Protein AF-A0A958P757-F1 (afdb_monomer)

Mean predicted aligned error: 8.47 Å

Sequence (503 aa):
GASHHHTILFLALPLFAFLLVRHFKFVLSPFKFLGGIFFFLLGLTPYVYLWWAPAKSHIASWGHIESWANFTKHFFRQEYGTFQLAAGEHESNFFVSLYKFAQAMWFQNWGLMALPFLAALFVLALRSKKAEGKPFAAALALSFFFYVIVFHALANLDIENRLYLDVQTRFWLLPYLLFCFLAVWGLHQLSAGSPRRVHRGLMVFLVGILAFRVWQDLPAEKQASTDLYERLGHAFVDTLPSDATILVRGDVYINSVRYVQFVEGYRTDIDFIPIDLMWWPWMKGKVAGMGYDFKMPGETYQLVSTKDDRTFDLVELVKANPQKKIFVTKLNEPEEKLVEGSFEIQNFGFLGWIHNPALFIPPEIYQKWAKGFDNFKPPLLNDIRESSWEAFVYFNYWDREYFRTHQLISQAKERGFPSKELKYLEPRFRNVFAGDTDPPASVWKNAGMTYQFLADAGDLKLVPEMTKVWEGYLERVSEDQDDEVPKIRQLLKQLKERGLASP

Radius of gyration: 29.91 Å; Cα contacts (8 Å, |Δi|>4): 528; chains: 1; bounding box: 76×37×99 Å

Solvent-accessible surface area (backbone atoms only — not comparable to full-atom values): 27921 Å² total; per-residue (Å²): 95,73,77,77,41,72,68,46,48,39,47,44,50,45,40,49,52,46,48,45,70,76,42,45,71,46,64,72,33,66,69,55,35,52,48,50,51,49,54,52,53,59,60,44,47,73,58,57,50,50,66,56,46,49,87,69,60,46,84,84,50,85,77,64,40,86,46,73,68,41,45,49,39,57,74,57,32,51,87,38,33,60,79,39,73,44,60,74,93,48,71,47,53,47,66,62,49,50,48,51,50,53,49,41,44,46,78,73,73,39,42,80,51,48,51,36,26,54,53,26,56,52,48,46,73,74,43,78,86,73,72,81,64,52,73,59,53,50,29,47,50,49,12,34,53,47,27,53,54,52,50,39,71,32,40,35,52,44,51,87,43,54,47,46,36,59,60,53,53,68,67,44,53,62,48,49,53,45,48,50,53,48,15,53,52,16,40,49,63,71,47,62,90,57,58,72,67,56,59,49,52,50,51,52,49,55,52,48,52,52,52,48,52,48,65,70,46,43,74,79,68,61,61,91,82,71,54,63,52,57,52,50,17,45,30,64,52,72,64,56,59,86,62,24,31,41,37,30,51,58,71,71,53,40,52,17,41,45,43,38,35,74,72,71,60,46,74,70,63,42,48,79,44,54,53,74,51,30,57,38,60,58,39,51,61,41,52,61,72,68,69,56,100,66,54,72,79,33,45,23,50,39,77,67,52,85,80,48,84,48,42,26,22,68,58,53,37,50,67,61,33,77,90,52,52,42,31,27,41,86,68,56,72,73,42,44,57,56,34,58,74,75,28,39,75,43,81,39,42,76,28,32,35,56,42,59,72,86,60,87,74,65,75,72,53,54,60,62,28,44,49,22,46,73,74,50,79,71,73,51,74,92,80,45,55,83,54,38,70,64,33,53,51,35,54,52,51,53,51,48,52,32,54,51,51,44,52,54,53,51,54,33,61,76,68,73,46,86,38,76,66,60,64,60,48,52,64,51,48,53,50,51,74,68,44,96,57,86,76,57,51,66,46,31,47,49,46,24,52,50,33,46,54,45,27,77,66,66,45,63,85,38,38,52,59,25,50,55,32,44,52,58,24,58,75,66,53,59,74,91,78,39,91,56,47,68,56,52,53,51,50,53,50,54,34,42,77,68,69,60,35,81,133

Nearest PDB structures (foldseek):
  6f9i-assembly1_B  TM=5.208E-01  e=2.093E+00  Mus musculus
  3zfw-assembly2_B  TM=5.295E-01  e=2.634E+00  Mus musculus
  3zfw-assembly1_A  TM=5.276E-01  e=2.888E+00  Mus musculus
  3edt-assembly3_H  TM=4.600E-01  e=2.888E+00  Homo sapiens
  7swh-assembly1_B  TM=3.384E-01  e=3.806E+00  Burkholderia pseudomallei K96243

Foldseek 3Di:
DLLVDPLVCLQVVLVVVLCCVVPVVLCVDPVSVVVVVVVVVVVVCVLVVLCVVQVVDALPDPFHPPDPVSSVCVSQVVVQPRLALGPDAADADLVVLLVVLVCCCCPPPPVPLVVLLVQLVVVCVVVVPDQPCVSVLVSLVSSLVSSSNSNSVRYRYYVVQVLSVVSSVVSSVVSVVSSNVSSVSSVCVVCPPPDPVVVVVVVVVVVVVVVVSCVVCVVVVPCVPPCQLLLLLCLVQVLDDFQAEEAEEDPSNLVSVCCCCPVVVHNVSYHYHHQVSQQALRSQVNSVVSVRPADDQARGEDLDDPPDSHYDYPCVRCVVCVVHFYKYADDDPSSQVVLVVAWDWADFRRITTTHGPPDDDPLVVVLSRVVSLVSRDQDAPVSDDCNDVSVVSNVSSLVSLLVNLVVLLVVCVVVVDLDVSLVSVQVVVVVCVVDPHDHALSNLVSNLSSLVSVVVVPPLVSLAVSLVSLVSSPVRDDCVRDVCNVVSVVVSVVCVVVVSYDD

Structure (mmCIF, N/CA/C/O backbone):
data_AF-A0A958P757-F1
#
_entry.id   AF-A0A958P757-F1
#
loop_
_atom_site.group_PDB
_atom_site.id
_atom_site.type_symbol
_atom_site.label_atom_id
_atom_site.label_alt_id
_atom_site.label_comp_id
_atom_site.label_asym_id
_atom_site.label_entity_id
_atom_site.label_seq_id
_atom_site.pdbx_PDB_ins_code
_atom_site.Cartn_x
_atom_site.Cartn_y
_atom_site.Cartn_z
_atom_site.occupancy
_atom_site.B_iso_or_equiv
_atom_site.auth_seq_id
_atom_site.auth_comp_id
_atom_site.auth_asym_id
_atom_site.auth_atom_id
_atom_site.pdbx_PDB_model_num
ATOM 1 N N . GLY A 1 1 ? 5.502 -4.640 -23.227 1.00 69.75 1 GLY A N 1
ATOM 2 C CA . GLY A 1 1 ? 6.062 -3.317 -22.896 1.00 69.75 1 GLY A CA 1
ATOM 3 C C . GLY A 1 1 ? 4.952 -2.368 -22.506 1.00 69.75 1 GLY A C 1
ATOM 4 O O . GLY A 1 1 ? 4.662 -2.262 -21.324 1.00 69.75 1 GLY A O 1
ATOM 5 N N . ALA A 1 2 ? 4.306 -1.730 -23.491 1.00 76.50 2 ALA A N 1
ATOM 6 C CA . ALA A 1 2 ? 3.207 -0.785 -23.247 1.00 76.50 2 ALA A CA 1
ATOM 7 C C . ALA A 1 2 ? 2.026 -1.433 -22.506 1.00 76.50 2 ALA A C 1
ATOM 9 O O . ALA A 1 2 ? 1.486 -0.822 -21.599 1.00 76.50 2 ALA A O 1
ATOM 10 N N . SER A 1 3 ? 1.754 -2.713 -22.783 1.00 75.19 3 SER A N 1
ATOM 11 C CA . SER A 1 3 ? 0.729 -3.528 -22.112 1.00 75.19 3 SER A CA 1
ATOM 12 C C . SER A 1 3 ? 0.991 -3.856 -20.637 1.00 75.19 3 SER A C 1
ATOM 14 O O . SER A 1 3 ? 0.184 -4.540 -20.026 1.00 75.19 3 SER A O 1
ATOM 16 N N . HIS A 1 4 ? 2.122 -3.414 -20.079 1.00 72.88 4 HIS A N 1
ATOM 17 C CA . HIS A 1 4 ? 2.451 -3.561 -18.659 1.00 72.88 4 HIS A CA 1
ATOM 18 C C . HIS A 1 4 ? 2.385 -2.206 -17.944 1.00 72.88 4 HIS A C 1
ATOM 20 O O . HIS A 1 4 ? 1.628 -2.037 -16.996 1.00 72.88 4 HIS A O 1
ATOM 26 N N . HIS A 1 5 ? 3.164 -1.220 -18.406 1.00 82.12 5 HIS A N 1
ATOM 27 C CA . HIS A 1 5 ? 3.167 0.127 -17.830 1.00 82.12 5 HIS A CA 1
ATOM 28 C C . HIS A 1 5 ? 3.707 1.155 -18.828 1.00 82.12 5 HIS A C 1
ATOM 30 O O . HIS A 1 5 ? 4.654 0.876 -19.566 1.00 82.12 5 HIS A O 1
ATOM 36 N N . HIS A 1 6 ? 3.190 2.386 -18.787 1.00 87.44 6 HIS A N 1
ATOM 37 C CA . HIS A 1 6 ? 3.637 3.493 -19.647 1.00 87.44 6 HIS A CA 1
ATOM 38 C C . HIS A 1 6 ? 5.064 3.981 -19.380 1.00 87.44 6 HIS A C 1
ATOM 40 O O . HIS A 1 6 ? 5.625 4.699 -20.200 1.00 87.44 6 HIS A O 1
ATOM 46 N N . THR A 1 7 ? 5.703 3.540 -18.296 1.00 89.50 7 THR A N 1
ATOM 47 C CA . THR A 1 7 ? 7.100 3.891 -17.980 1.00 89.50 7 THR A CA 1
ATOM 48 C C . THR A 1 7 ? 8.066 3.322 -19.014 1.00 89.50 7 THR A C 1
ATOM 50 O O . THR A 1 7 ? 9.136 3.882 -19.241 1.00 89.50 7 THR A O 1
ATOM 53 N N . ILE A 1 8 ? 7.661 2.270 -19.738 1.00 89.81 8 ILE A N 1
ATOM 54 C CA . ILE A 1 8 ? 8.410 1.764 -20.890 1.00 89.81 8 ILE A CA 1
ATOM 55 C C . ILE A 1 8 ? 8.609 2.825 -21.976 1.00 89.81 8 ILE A C 1
ATOM 57 O O . ILE A 1 8 ? 9.590 2.751 -22.707 1.00 89.81 8 ILE A O 1
ATOM 61 N N . LEU A 1 9 ? 7.707 3.808 -22.095 1.00 90.44 9 LEU A N 1
ATOM 62 C CA . LEU A 1 9 ? 7.823 4.878 -23.084 1.00 90.44 9 LEU A CA 1
ATOM 63 C C . LEU A 1 9 ? 9.041 5.748 -22.792 1.00 90.44 9 LEU A C 1
ATOM 65 O O . LEU A 1 9 ? 9.719 6.169 -23.724 1.00 90.44 9 LEU A O 1
ATOM 69 N N . PHE A 1 10 ? 9.380 5.947 -21.518 1.00 92.00 10 PHE A N 1
ATOM 70 C CA . PHE A 1 10 ? 10.563 6.713 -21.145 1.00 92.00 10 PHE A CA 1
ATOM 71 C C . PHE A 1 10 ? 11.854 6.000 -21.574 1.00 92.00 10 PHE A C 1
ATOM 73 O O . PHE A 1 10 ? 12.820 6.633 -21.982 1.00 92.00 10 PHE A O 1
ATOM 80 N N . LEU A 1 11 ? 11.853 4.667 -21.596 1.00 91.12 11 LEU A N 1
ATOM 81 C CA . LEU A 1 11 ? 12.960 3.897 -22.159 1.00 91.12 11 LEU A CA 1
ATOM 82 C C . LEU A 1 11 ? 12.926 3.898 -23.698 1.00 91.12 11 LEU A C 1
ATOM 84 O O . LEU A 1 11 ? 13.935 4.145 -24.363 1.00 91.12 11 LEU A O 1
ATOM 88 N N . ALA A 1 12 ? 11.764 3.599 -24.274 1.00 91.00 12 ALA A N 1
ATOM 89 C CA . ALA A 1 12 ? 11.619 3.295 -25.690 1.00 91.00 12 ALA A CA 1
ATOM 90 C C . ALA A 1 12 ? 11.694 4.533 -26.589 1.00 91.00 12 ALA A C 1
ATOM 92 O O . ALA A 1 12 ? 12.219 4.418 -27.692 1.00 91.00 12 ALA A O 1
ATOM 93 N N . LEU A 1 13 ? 11.208 5.703 -26.154 1.00 92.50 13 LEU A N 1
ATOM 94 C CA . LEU A 1 13 ? 11.120 6.893 -27.010 1.00 92.50 13 LEU A CA 1
ATOM 95 C C . LEU A 1 13 ? 12.494 7.361 -27.523 1.00 92.50 13 LEU A C 1
ATOM 97 O O . LEU A 1 13 ? 12.636 7.489 -28.742 1.00 92.50 13 LEU A O 1
ATOM 101 N N . PRO A 1 14 ? 13.535 7.541 -26.682 1.00 94.25 14 PRO A N 1
ATOM 102 C CA . PRO A 1 14 ? 14.850 7.949 -27.179 1.00 94.25 14 PRO A CA 1
ATOM 103 C C . PRO A 1 14 ? 15.504 6.898 -28.082 1.00 94.25 14 PRO A C 1
ATOM 105 O O . PRO A 1 14 ? 16.125 7.240 -29.089 1.00 94.25 14 PRO A O 1
ATOM 108 N N . LEU A 1 15 ? 15.327 5.610 -27.766 1.00 92.00 15 LEU A N 1
ATOM 109 C CA . LEU A 1 15 ? 15.848 4.510 -28.582 1.00 92.00 15 LEU A CA 1
ATOM 110 C C . LEU A 1 15 ? 15.139 4.423 -29.934 1.00 92.00 15 LEU A C 1
ATOM 112 O O . LEU A 1 15 ? 15.784 4.231 -30.962 1.00 92.00 15 LEU A O 1
ATOM 116 N N . PHE A 1 16 ? 13.822 4.605 -29.948 1.00 90.25 16 PHE A N 1
ATOM 117 C CA . PHE A 1 16 ? 13.028 4.630 -31.165 1.00 90.25 16 PHE A CA 1
ATOM 118 C C . PHE A 1 16 ? 13.405 5.826 -32.039 1.00 90.25 16 PHE A C 1
ATOM 120 O O . PHE A 1 16 ? 13.680 5.640 -33.220 1.00 90.25 16 PHE A O 1
ATOM 127 N N . ALA A 1 17 ? 13.527 7.026 -31.462 1.00 91.31 17 ALA A N 1
ATOM 128 C CA . ALA A 1 17 ? 13.998 8.212 -32.176 1.00 91.31 17 ALA A CA 1
ATOM 129 C C . ALA A 1 17 ? 15.393 7.991 -32.786 1.00 91.31 17 ALA A C 1
ATOM 131 O O . ALA A 1 17 ? 15.611 8.276 -33.964 1.00 91.31 17 ALA A O 1
ATOM 132 N N . PHE A 1 18 ? 16.319 7.401 -32.025 1.00 91.38 18 PHE A N 1
ATOM 133 C CA . PHE A 1 18 ? 17.641 7.028 -32.523 1.00 91.38 18 PHE A CA 1
ATOM 134 C C . PHE A 1 18 ? 17.570 6.053 -33.712 1.00 91.38 18 PHE A C 1
ATOM 136 O O . PHE A 1 18 ? 18.222 6.274 -34.737 1.00 91.38 18 PHE A O 1
ATOM 143 N N . LEU A 1 19 ? 16.764 4.992 -33.603 1.00 88.50 19 LEU A N 1
ATOM 144 C CA . LEU A 1 19 ? 16.584 4.011 -34.674 1.00 88.50 19 LEU A CA 1
ATOM 145 C C . LEU A 1 19 ? 15.944 4.635 -35.917 1.00 88.50 19 LEU A C 1
ATOM 147 O O . LEU A 1 19 ? 16.397 4.352 -37.025 1.00 88.50 19 LEU A O 1
ATOM 151 N N . LEU A 1 20 ? 14.950 5.510 -35.750 1.00 87.38 20 LEU A N 1
ATOM 152 C CA . LEU A 1 20 ? 14.312 6.233 -36.849 1.00 87.38 20 LEU A CA 1
ATOM 153 C C . LEU A 1 20 ? 15.304 7.127 -37.591 1.00 87.38 20 LEU A C 1
ATOM 155 O O . LEU A 1 20 ? 15.343 7.095 -38.817 1.00 87.38 20 LEU A O 1
ATOM 159 N N . VAL A 1 21 ? 16.138 7.882 -36.874 1.00 88.94 21 VAL A N 1
ATOM 160 C CA . VAL A 1 21 ? 17.167 8.732 -37.493 1.00 88.94 21 VAL A CA 1
ATOM 161 C C . VAL A 1 21 ? 18.191 7.874 -38.241 1.00 88.94 21 VAL A C 1
ATOM 163 O O . VAL A 1 21 ? 18.547 8.169 -39.383 1.00 88.94 21 VAL A O 1
ATOM 166 N N . ARG A 1 22 ? 18.653 6.774 -37.633 1.00 87.50 22 ARG A N 1
ATOM 167 C CA . ARG A 1 22 ? 19.690 5.916 -38.223 1.00 87.50 22 ARG A CA 1
ATOM 168 C C . ARG A 1 22 ? 19.188 5.096 -39.409 1.00 87.50 22 ARG A C 1
ATOM 170 O O . ARG A 1 22 ? 19.941 4.855 -40.355 1.00 87.50 22 ARG A O 1
ATOM 177 N N . HIS A 1 23 ? 17.932 4.675 -39.354 1.00 85.75 23 HIS A N 1
ATOM 178 C CA . HIS A 1 23 ? 17.286 3.820 -40.338 1.00 85.75 23 HIS A CA 1
ATOM 179 C C . HIS A 1 23 ? 16.104 4.526 -40.999 1.00 85.75 23 HIS A C 1
ATOM 181 O O . HIS A 1 23 ? 15.120 3.881 -41.323 1.00 85.75 23 HIS A O 1
ATOM 187 N N . PHE A 1 24 ? 16.199 5.827 -41.276 1.00 85.81 24 PHE A N 1
ATOM 188 C CA . PHE A 1 24 ? 15.090 6.604 -41.847 1.00 85.81 24 PHE A CA 1
ATOM 189 C C . PHE A 1 24 ? 14.515 5.992 -43.139 1.00 85.81 24 PHE A C 1
ATOM 191 O O . PHE A 1 24 ? 13.305 5.959 -43.350 1.00 85.81 24 PHE A O 1
ATOM 198 N N . LYS A 1 25 ? 15.375 5.371 -43.960 1.00 85.62 25 LYS A N 1
ATOM 199 C CA . LYS A 1 25 ? 14.971 4.616 -45.163 1.00 85.62 25 LYS A CA 1
ATOM 200 C C . LYS A 1 25 ? 14.019 3.442 -44.876 1.00 85.62 25 LYS A C 1
ATOM 202 O O . LYS A 1 25 ? 13.315 3.005 -45.777 1.00 85.62 25 LYS A O 1
ATOM 207 N N . PHE A 1 26 ? 14.010 2.911 -43.653 1.00 80.81 26 PHE A N 1
ATOM 208 C CA . PHE A 1 26 ? 13.059 1.897 -43.193 1.00 80.81 26 PHE A CA 1
ATOM 209 C C . PHE A 1 26 ? 11.630 2.445 -43.192 1.00 80.81 26 PHE A C 1
ATOM 211 O O . PHE A 1 26 ? 10.730 1.771 -43.677 1.00 80.81 26 PHE A O 1
ATOM 218 N N . VAL A 1 27 ? 11.442 3.677 -42.713 1.00 79.94 27 VAL A N 1
ATOM 219 C CA . VAL A 1 27 ? 10.135 4.353 -42.647 1.00 79.94 27 VAL A CA 1
ATOM 220 C C . VAL A 1 27 ? 9.640 4.729 -44.041 1.00 79.94 27 VAL A C 1
ATOM 222 O O . VAL A 1 27 ? 8.450 4.656 -44.317 1.00 79.94 27 VAL A O 1
ATOM 225 N N . LEU A 1 28 ? 10.563 5.068 -44.947 1.00 86.00 28 LEU A N 1
ATOM 226 C CA . LEU A 1 28 ? 10.238 5.362 -46.346 1.00 86.00 28 LEU A CA 1
ATOM 227 C C . LEU A 1 28 ? 9.756 4.136 -47.133 1.00 86.00 28 LEU A C 1
ATOM 229 O O . LEU A 1 28 ? 9.194 4.293 -48.212 1.00 86.00 28 LEU A O 1
ATOM 233 N N . SER A 1 29 ? 9.993 2.918 -46.639 1.00 91.25 29 SER A N 1
ATOM 234 C CA . SER A 1 29 ? 9.505 1.694 -47.270 1.00 91.25 29 SER A CA 1
ATOM 235 C C . SER A 1 29 ? 8.124 1.344 -46.710 1.00 91.25 29 SER A C 1
ATOM 237 O O . SER A 1 29 ? 8.045 0.948 -45.545 1.00 91.25 29 SER A O 1
ATOM 239 N N . PRO A 1 30 ? 7.048 1.389 -47.523 1.00 89.81 30 PRO A N 1
ATOM 240 C CA . PRO A 1 30 ? 5.698 1.094 -47.043 1.00 89.81 30 PRO A CA 1
ATOM 241 C C . PRO A 1 30 ? 5.598 -0.293 -46.406 1.00 89.81 30 PRO A C 1
ATOM 243 O O . PRO A 1 30 ? 5.013 -0.440 -45.342 1.00 89.81 30 PRO A O 1
ATOM 246 N N . PHE A 1 31 ? 6.245 -1.302 -46.997 1.00 92.19 31 PHE A N 1
ATOM 247 C CA . PHE A 1 31 ? 6.230 -2.671 -46.476 1.00 92.19 31 PHE A CA 1
ATOM 248 C C . PHE A 1 31 ? 6.885 -2.789 -45.093 1.00 92.19 31 PHE A C 1
ATOM 250 O O . PHE A 1 31 ? 6.333 -3.414 -44.192 1.00 92.19 31 PHE A O 1
ATOM 257 N N . LYS A 1 32 ? 8.054 -2.167 -44.899 1.00 88.06 32 LYS A N 1
ATOM 258 C CA . LYS A 1 32 ? 8.769 -2.211 -43.614 1.00 88.06 32 LYS A CA 1
ATOM 259 C C . LYS A 1 32 ? 8.063 -1.387 -42.545 1.00 88.06 32 LYS A C 1
ATOM 261 O O . LYS A 1 32 ? 7.978 -1.824 -41.402 1.00 88.06 32 LYS A O 1
ATOM 266 N N . PHE A 1 33 ? 7.525 -0.233 -42.926 1.00 86.62 33 PHE A N 1
ATOM 267 C CA . PHE A 1 33 ? 6.721 0.605 -42.049 1.00 86.62 33 PHE A CA 1
ATOM 268 C C . PHE A 1 33 ? 5.451 -0.119 -41.583 1.00 86.62 33 PHE A C 1
ATOM 270 O O . PHE A 1 33 ? 5.218 -0.221 -40.380 1.00 86.62 33 PHE A O 1
ATOM 277 N N . LEU A 1 34 ? 4.690 -0.708 -42.513 1.00 91.25 34 LEU A N 1
ATOM 278 C CA . LEU A 1 34 ? 3.512 -1.521 -42.198 1.00 91.25 34 LEU A CA 1
ATOM 279 C C . LEU A 1 34 ? 3.875 -2.746 -41.356 1.00 91.25 34 LEU A C 1
ATOM 281 O O . LEU A 1 34 ? 3.168 -3.048 -40.401 1.00 91.25 34 LEU A O 1
ATOM 285 N N . GLY A 1 35 ? 4.999 -3.409 -41.643 1.00 92.06 35 GLY A N 1
ATOM 286 C CA . GLY A 1 35 ? 5.520 -4.490 -40.806 1.00 92.06 35 GLY A CA 1
ATOM 287 C C . GLY A 1 35 ? 5.832 -4.027 -39.379 1.00 92.06 35 GLY A C 1
ATOM 288 O O . GLY A 1 35 ? 5.472 -4.702 -38.420 1.00 92.06 35 GLY A O 1
ATOM 289 N N . GLY A 1 36 ? 6.439 -2.849 -39.217 1.00 88.44 36 GLY A N 1
ATOM 290 C CA . GLY A 1 36 ? 6.697 -2.242 -37.908 1.00 88.44 36 GLY A CA 1
ATOM 291 C C . GLY A 1 36 ? 5.413 -1.937 -37.133 1.00 88.44 36 GLY A C 1
ATOM 292 O O . GLY A 1 36 ? 5.314 -2.290 -35.959 1.00 88.44 36 GLY A O 1
ATOM 293 N N . ILE A 1 37 ? 4.411 -1.352 -37.799 1.00 89.75 37 ILE A N 1
ATOM 294 C CA . ILE A 1 37 ? 3.074 -1.140 -37.222 1.00 89.75 37 ILE A CA 1
ATOM 295 C C . ILE A 1 37 ? 2.454 -2.477 -36.820 1.00 89.75 37 ILE A C 1
ATOM 297 O O . ILE A 1 37 ? 1.958 -2.606 -35.706 1.00 89.75 37 ILE A O 1
ATOM 301 N N . PHE A 1 38 ? 2.517 -3.483 -37.692 1.00 93.75 38 PHE A N 1
ATOM 302 C CA . PHE A 1 38 ? 1.985 -4.810 -37.417 1.00 93.75 38 PHE A CA 1
ATOM 303 C C . PHE A 1 38 ? 2.613 -5.417 -36.159 1.00 93.75 38 PHE A C 1
ATOM 305 O O . PHE A 1 38 ? 1.880 -5.834 -35.270 1.00 93.75 38 PHE A O 1
ATOM 312 N N . PHE A 1 39 ? 3.943 -5.408 -36.023 1.00 91.56 39 PHE A N 1
ATOM 313 C CA . PHE A 1 39 ? 4.607 -5.931 -34.824 1.00 91.56 39 PHE A CA 1
ATOM 314 C C . PHE A 1 39 ? 4.321 -5.101 -33.567 1.00 91.56 39 PHE A C 1
ATOM 316 O O . PHE A 1 39 ? 4.217 -5.662 -32.476 1.00 91.56 39 PHE A O 1
ATOM 323 N N . PHE A 1 40 ? 4.156 -3.783 -33.700 1.00 88.56 40 PHE A N 1
ATOM 324 C CA . PHE A 1 40 ? 3.734 -2.933 -32.589 1.00 88.56 40 PHE A CA 1
ATOM 325 C C . PHE A 1 40 ? 2.323 -3.299 -32.109 1.00 88.56 40 PHE A C 1
ATOM 327 O O . PHE A 1 40 ? 2.131 -3.556 -30.921 1.00 88.56 40 PHE A O 1
ATOM 334 N N . LEU A 1 41 ? 1.357 -3.399 -33.028 1.00 91.06 41 LEU A N 1
ATOM 335 C CA . LEU A 1 41 ? -0.015 -3.817 -32.726 1.00 91.06 41 LEU A CA 1
ATOM 336 C C . LEU A 1 41 ? -0.063 -5.252 -32.192 1.00 91.06 41 LEU A C 1
ATOM 338 O O . LEU A 1 41 ? -0.796 -5.528 -31.245 1.00 91.06 41 LEU A O 1
ATOM 342 N N . LEU A 1 42 ? 0.775 -6.146 -32.726 1.00 92.06 42 LEU A N 1
ATOM 343 C CA . LEU A 1 42 ? 0.940 -7.504 -32.215 1.00 92.06 42 LEU A CA 1
ATOM 344 C C . LEU A 1 42 ? 1.398 -7.487 -30.748 1.00 92.06 42 LEU A C 1
ATOM 346 O O . LEU A 1 42 ? 0.879 -8.241 -29.931 1.00 92.06 42 LEU A O 1
ATOM 350 N N . GLY A 1 43 ? 2.304 -6.578 -30.377 1.00 89.56 43 GLY A N 1
ATOM 351 C CA . GLY A 1 43 ? 2.720 -6.366 -28.987 1.00 89.56 43 GLY A CA 1
ATOM 352 C C . GLY A 1 43 ? 1.619 -5.817 -28.066 1.00 89.56 43 GLY A C 1
ATOM 353 O O . GLY A 1 43 ? 1.707 -5.990 -26.848 1.00 89.56 43 GLY A O 1
ATOM 354 N N . LEU A 1 44 ? 0.578 -5.188 -28.624 1.00 89.75 44 LEU A N 1
ATOM 355 C CA . LEU A 1 44 ? -0.605 -4.712 -27.897 1.00 89.75 44 LEU A CA 1
ATOM 356 C C . LEU A 1 44 ? -1.710 -5.769 -27.783 1.00 89.75 44 LEU A C 1
ATOM 358 O O . LEU A 1 44 ? -2.687 -5.532 -27.080 1.00 89.75 44 LEU A O 1
ATOM 362 N N . THR A 1 45 ? -1.556 -6.950 -28.387 1.00 91.50 45 THR A N 1
ATOM 363 C CA . THR A 1 45 ? -2.560 -8.026 -28.298 1.00 91.50 45 THR A CA 1
ATOM 364 C C . THR A 1 45 ? -2.953 -8.448 -26.879 1.00 91.50 45 THR A C 1
ATOM 366 O O . THR A 1 45 ? -4.119 -8.806 -26.719 1.00 91.50 45 THR A O 1
ATOM 369 N N . PRO A 1 46 ? -2.116 -8.335 -25.819 1.00 90.62 46 PRO A N 1
ATOM 370 C CA . PRO A 1 46 ? -2.593 -8.571 -24.456 1.00 90.62 46 PRO A CA 1
ATOM 371 C C . PRO A 1 46 ? -3.776 -7.678 -24.049 1.00 90.62 46 PRO A C 1
ATOM 373 O O . PRO A 1 46 ? -4.586 -8.090 -23.229 1.00 90.62 46 PRO A O 1
ATOM 376 N N . TYR A 1 47 ? -3.942 -6.493 -24.649 1.00 89.12 47 TYR A N 1
ATOM 377 C CA . TYR A 1 47 ? -5.109 -5.638 -24.410 1.00 89.12 47 TYR A CA 1
ATOM 378 C C . TYR A 1 47 ? -6.406 -6.182 -25.016 1.00 89.12 47 TYR A C 1
ATOM 380 O O . TYR A 1 47 ? -7.482 -5.808 -24.558 1.00 89.12 47 TYR A O 1
ATOM 388 N N . VAL A 1 48 ? -6.338 -7.083 -26.001 1.00 88.06 48 VAL A N 1
ATOM 389 C CA . VAL A 1 48 ? -7.533 -7.743 -26.554 1.00 88.06 48 VAL A CA 1
ATOM 390 C C . VAL A 1 48 ? -8.229 -8.567 -25.471 1.00 88.06 48 VAL A C 1
ATOM 392 O O . VAL A 1 48 ? -9.455 -8.583 -25.412 1.00 88.06 48 VAL A O 1
ATOM 395 N N . TYR A 1 49 ? -7.463 -9.161 -24.547 1.00 87.50 49 TYR A N 1
ATOM 396 C CA . TYR A 1 49 ? -8.018 -9.885 -23.402 1.00 87.50 49 TYR A CA 1
ATOM 397 C C . TYR A 1 49 ? -8.959 -9.018 -22.553 1.00 87.50 49 TYR A C 1
ATOM 399 O O . TYR A 1 49 ? -9.953 -9.528 -22.042 1.00 87.50 49 TYR A O 1
ATOM 407 N N . LEU A 1 50 ? -8.709 -7.708 -22.450 1.00 87.00 50 LEU A N 1
ATOM 408 C CA . LEU A 1 50 ? -9.544 -6.802 -21.658 1.00 87.00 50 LEU A CA 1
ATOM 409 C C . LEU A 1 50 ? -10.972 -6.650 -22.190 1.00 87.00 50 LEU A C 1
ATOM 411 O O . LEU A 1 50 ? -11.836 -6.225 -21.435 1.00 87.00 50 LEU A O 1
ATOM 415 N N . TRP A 1 51 ? -11.232 -7.010 -23.448 1.00 85.62 51 TRP A N 1
ATOM 416 C CA . TRP A 1 51 ? -12.583 -7.030 -24.013 1.00 85.62 51 TRP A CA 1
ATOM 417 C C . TRP A 1 51 ? -13.357 -8.306 -23.668 1.00 85.62 51 TRP A C 1
ATOM 419 O O . TRP A 1 51 ? -14.583 -8.308 -23.692 1.00 85.62 51 TRP A O 1
ATOM 429 N N . TRP A 1 52 ? -12.657 -9.390 -23.323 1.00 84.00 52 TRP A N 1
ATOM 430 C CA . TRP A 1 52 ? -13.268 -10.659 -22.912 1.00 84.00 52 TRP A CA 1
ATOM 431 C C . TRP A 1 52 ? -13.308 -10.842 -21.397 1.00 84.00 52 TRP A C 1
ATOM 433 O O . TRP A 1 52 ? -14.208 -11.502 -20.883 1.00 84.00 52 TRP A O 1
ATOM 443 N N . ALA A 1 53 ? -12.363 -10.239 -20.674 1.00 83.12 53 ALA A N 1
ATOM 444 C CA . ALA A 1 53 ? -12.301 -10.278 -19.217 1.00 83.12 53 ALA A CA 1
ATOM 445 C C . ALA A 1 53 ? -13.610 -9.845 -18.512 1.00 83.12 53 ALA A C 1
ATOM 447 O O . ALA A 1 53 ? -13.956 -10.483 -17.517 1.00 83.12 53 ALA A O 1
ATOM 448 N N . PRO A 1 54 ? -14.379 -8.844 -18.998 1.00 78.38 54 PRO A N 1
ATOM 449 C CA . PRO A 1 54 ? -15.592 -8.385 -18.328 1.00 78.38 54 PRO A CA 1
ATOM 450 C C . PRO A 1 54 ? -16.694 -9.442 -18.235 1.00 78.38 54 PRO A C 1
ATOM 452 O O . PRO A 1 54 ? -17.408 -9.482 -17.241 1.00 78.38 54 PRO A O 1
ATOM 455 N N . ALA A 1 55 ? -16.781 -10.363 -19.202 1.00 73.25 55 ALA A N 1
ATOM 456 C CA . ALA A 1 55 ? -17.736 -11.476 -19.156 1.00 73.25 55 ALA A CA 1
ATOM 457 C C . ALA A 1 55 ? -17.505 -12.418 -17.956 1.00 73.25 55 ALA A C 1
ATOM 459 O O . ALA A 1 55 ? -18.373 -13.211 -17.605 1.00 73.25 55 ALA A O 1
ATOM 460 N N . LYS A 1 56 ? -16.324 -12.334 -17.332 1.00 72.00 56 LYS A N 1
ATOM 461 C CA . LYS A 1 56 ? -15.951 -13.013 -16.085 1.00 72.00 56 LYS A CA 1
ATOM 462 C C . LYS A 1 56 ? -15.508 -12.004 -15.018 1.00 72.00 56 LYS A C 1
ATOM 464 O O . LYS A 1 56 ? -14.690 -12.332 -14.160 1.00 72.00 56 LYS A O 1
ATOM 469 N N . SER A 1 57 ? -15.983 -10.759 -15.116 1.00 73.12 57 SER A N 1
ATOM 470 C CA . SER A 1 57 ? -15.612 -9.662 -14.223 1.00 73.12 57 SER A CA 1
ATOM 471 C C . SER A 1 57 ? -15.971 -10.026 -12.795 1.00 73.12 57 SER A C 1
ATOM 473 O O . SER A 1 57 ? -17.143 -10.153 -12.451 1.00 73.12 57 SER A O 1
ATOM 475 N N . HIS A 1 58 ? -14.951 -10.149 -11.955 1.00 78.75 58 HIS A N 1
ATOM 476 C CA . HIS A 1 58 ? -15.135 -10.341 -10.529 1.00 78.75 58 HIS A CA 1
ATOM 477 C C . HIS A 1 58 ? -15.178 -8.984 -9.819 1.00 78.75 58 HIS A C 1
ATOM 479 O O . HIS A 1 58 ? -14.609 -7.998 -10.310 1.00 78.75 58 HIS A O 1
ATOM 485 N N . ILE A 1 59 ? -15.731 -8.931 -8.602 1.00 81.94 59 ILE A N 1
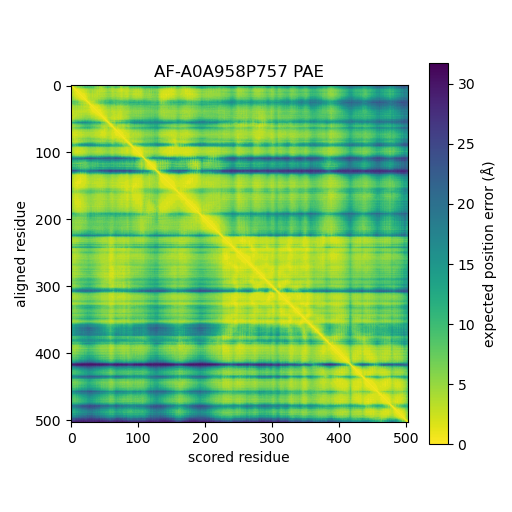ATOM 486 C CA . ILE A 1 59 ? -15.589 -7.761 -7.711 1.00 81.94 59 ILE A CA 1
ATOM 487 C C . ILE A 1 59 ? -14.112 -7.450 -7.387 1.00 81.94 59 ILE A C 1
ATOM 489 O O . ILE A 1 59 ? -13.762 -6.353 -6.951 1.00 81.94 59 ILE A O 1
ATOM 493 N N . ALA A 1 60 ? -13.223 -8.418 -7.634 1.00 82.00 60 ALA A N 1
ATOM 494 C CA . ALA A 1 60 ? -11.779 -8.261 -7.513 1.00 82.00 60 ALA A CA 1
ATOM 495 C C . ALA A 1 60 ? -11.123 -7.540 -8.705 1.00 82.00 60 ALA A C 1
ATOM 497 O 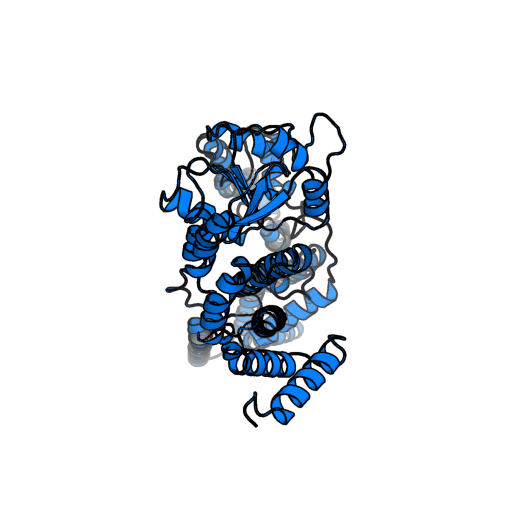O . ALA A 1 60 ? -10.047 -6.965 -8.556 1.00 82.00 60 ALA A O 1
ATOM 498 N N . SER A 1 61 ? -11.750 -7.554 -9.885 1.00 85.06 61 SER A N 1
ATOM 499 C CA . SER A 1 61 ? -11.187 -6.952 -11.095 1.00 85.06 61 SER A CA 1
ATOM 500 C C . SER A 1 61 ? -11.337 -5.428 -11.064 1.00 85.06 61 SER A C 1
ATOM 502 O O . SER A 1 61 ? -12.418 -4.926 -10.758 1.00 85.06 61 SER A O 1
ATOM 504 N N . TRP A 1 62 ? -10.287 -4.691 -11.430 1.00 86.69 62 TRP A N 1
ATOM 505 C CA . TRP A 1 62 ? -10.345 -3.230 -11.533 1.00 86.69 62 TRP A CA 1
ATOM 506 C C . TRP A 1 62 ? -11.093 -2.788 -12.794 1.00 86.69 62 TRP A C 1
ATOM 508 O O . TRP A 1 62 ? -10.743 -3.206 -13.900 1.00 86.69 62 TRP A O 1
ATOM 518 N N . GLY A 1 63 ? -12.083 -1.906 -12.646 1.00 86.62 63 GLY A N 1
ATOM 519 C CA . GLY A 1 63 ? -12.818 -1.353 -13.782 1.00 86.62 63 GLY A CA 1
ATOM 520 C C . GLY A 1 63 ? -13.817 -2.316 -14.427 1.00 86.62 63 GLY A C 1
ATOM 521 O O . GLY A 1 63 ? -13.969 -3.477 -14.035 1.00 86.62 63 GLY A O 1
ATOM 522 N N . HIS A 1 64 ? -14.507 -1.807 -15.447 1.00 83.38 64 HIS A N 1
ATOM 523 C CA . HIS A 1 64 ? -15.446 -2.566 -16.271 1.00 83.38 64 HIS A CA 1
ATOM 524 C C . HIS A 1 64 ? -15.334 -2.123 -17.734 1.00 83.38 64 HIS A C 1
ATOM 526 O O . HIS A 1 64 ? -15.776 -1.033 -18.096 1.00 83.38 64 HIS A O 1
ATOM 532 N N . ILE A 1 65 ? -14.674 -2.920 -18.579 1.00 86.44 65 ILE A N 1
ATOM 533 C CA . ILE A 1 65 ? -14.317 -2.523 -19.953 1.00 86.44 65 ILE A CA 1
ATOM 534 C C . ILE A 1 65 ? -15.355 -3.056 -20.946 1.00 86.44 65 ILE A C 1
ATOM 536 O O . ILE A 1 65 ? -15.136 -4.053 -21.613 1.00 86.44 65 ILE A O 1
ATOM 540 N N . GLU A 1 66 ? -16.497 -2.383 -21.058 1.00 85.56 66 GLU A N 1
ATOM 541 C CA . GLU A 1 66 ? -17.566 -2.763 -22.006 1.00 85.56 66 GLU A CA 1
ATOM 542 C C . GLU A 1 66 ? -17.678 -1.827 -23.211 1.00 85.56 66 GLU A C 1
ATOM 544 O O . GLU A 1 66 ? -18.428 -2.079 -24.151 1.00 85.56 66 GLU A O 1
ATOM 549 N N . SER A 1 67 ? -16.938 -0.720 -23.191 1.00 89.00 67 SER A N 1
ATOM 550 C CA . SER A 1 67 ? -16.995 0.313 -24.217 1.00 89.00 67 SER A CA 1
ATOM 551 C C . SER A 1 67 ? -15.598 0.794 -24.588 1.00 89.00 67 SER A C 1
ATOM 553 O O . SER A 1 67 ? -14.646 0.685 -23.810 1.00 89.00 67 SER A O 1
ATOM 555 N N . TRP A 1 68 ? -15.483 1.404 -25.770 1.00 90.38 68 TRP A N 1
ATOM 556 C CA . TRP A 1 68 ? -14.242 2.052 -26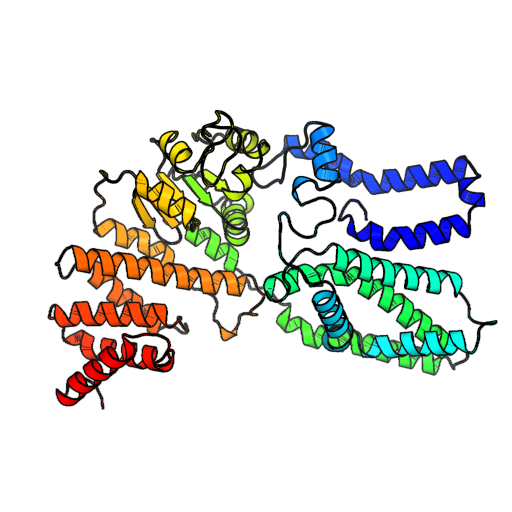.200 1.00 90.38 68 TRP A CA 1
ATOM 557 C C . TRP A 1 68 ? -13.814 3.170 -25.251 1.00 90.38 68 TRP A C 1
ATOM 559 O O . TRP A 1 68 ? -12.620 3.342 -25.032 1.00 90.38 68 TRP A O 1
ATOM 569 N N . ALA A 1 69 ? -14.765 3.885 -24.645 1.00 90.94 69 ALA A N 1
ATOM 570 C CA . ALA A 1 69 ? -14.469 4.910 -23.649 1.00 90.94 69 ALA A CA 1
ATOM 571 C C . ALA A 1 69 ? -13.845 4.309 -22.378 1.00 90.94 69 ALA A C 1
ATOM 573 O O . ALA A 1 69 ? -12.866 4.837 -21.856 1.00 90.94 69 ALA A O 1
ATOM 574 N N . ASN A 1 70 ? -14.349 3.167 -21.907 1.00 88.44 70 ASN A N 1
ATOM 575 C CA . ASN A 1 70 ? -13.785 2.494 -20.733 1.00 88.44 70 ASN A CA 1
ATOM 576 C C . ASN A 1 70 ? -12.406 1.908 -21.054 1.00 88.44 70 ASN A C 1
ATOM 578 O O . ASN A 1 70 ? -11.487 1.989 -20.237 1.00 88.44 70 ASN A O 1
ATOM 582 N N . PHE A 1 71 ? -12.241 1.374 -22.268 1.00 90.69 71 PHE A N 1
ATOM 583 C CA . PHE A 1 71 ? -10.951 0.902 -22.756 1.00 90.69 71 PHE A CA 1
ATOM 584 C C . PHE A 1 71 ? -9.919 2.030 -22.801 1.00 90.69 71 PHE A C 1
ATOM 586 O O . PHE A 1 71 ? -8.820 1.861 -22.281 1.00 90.69 71 PHE A O 1
ATOM 593 N N . THR A 1 72 ? -10.251 3.190 -23.376 1.00 91.00 72 THR A N 1
ATOM 594 C CA . THR A 1 72 ? -9.319 4.325 -23.438 1.00 91.00 72 THR A CA 1
ATOM 595 C C . THR A 1 72 ? -9.014 4.868 -22.048 1.00 91.00 72 THR A C 1
ATOM 597 O O . THR A 1 72 ? -7.849 5.136 -21.758 1.00 91.00 72 THR A O 1
ATOM 600 N N . LYS A 1 73 ? -10.010 4.950 -21.157 1.00 90.50 73 LYS A N 1
ATOM 601 C CA . LYS A 1 73 ? -9.815 5.332 -19.752 1.00 90.50 73 LYS A CA 1
ATOM 602 C C . LYS A 1 73 ? -8.800 4.421 -19.054 1.00 90.50 73 LYS A C 1
ATOM 604 O O . LYS A 1 73 ? -7.880 4.919 -18.405 1.00 90.50 73 LYS A O 1
ATOM 609 N N . HIS A 1 74 ? -8.931 3.105 -19.236 1.00 89.62 74 HIS A N 1
ATOM 610 C CA . HIS A 1 74 ? -8.017 2.110 -18.674 1.00 89.62 74 HIS A CA 1
ATOM 611 C C . HIS A 1 74 ? -6.630 2.163 -19.326 1.00 89.62 74 HIS A C 1
ATOM 613 O O . HIS A 1 74 ? -5.625 2.243 -18.624 1.00 89.62 74 HIS A O 1
ATOM 619 N N . PHE A 1 75 ? -6.567 2.173 -20.661 1.00 90.12 75 PHE A N 1
ATOM 620 C CA . PHE A 1 75 ? -5.318 2.224 -21.422 1.00 90.12 75 PHE A CA 1
ATOM 621 C C . PHE A 1 75 ? -4.494 3.453 -21.041 1.00 90.12 75 PHE A C 1
ATOM 623 O O . PHE A 1 75 ? -3.324 3.325 -20.703 1.00 90.12 75 PHE A O 1
ATOM 630 N N . PHE A 1 76 ? -5.113 4.636 -20.998 1.00 91.19 76 PHE A N 1
ATOM 631 C CA . PHE A 1 76 ? -4.448 5.870 -20.575 1.00 91.19 76 PHE A CA 1
ATOM 632 C C . PHE A 1 76 ? -4.252 5.988 -19.064 1.00 91.19 76 PHE A C 1
ATOM 634 O O . PHE A 1 76 ? -3.612 6.937 -18.620 1.00 91.19 76 PHE A O 1
ATOM 641 N N . ARG A 1 77 ? -4.739 5.014 -18.284 1.00 90.19 77 ARG A N 1
ATOM 642 C CA . ARG A 1 77 ? -4.675 5.007 -16.820 1.00 90.19 77 ARG A CA 1
ATOM 643 C C . ARG A 1 77 ? -5.263 6.276 -16.204 1.00 90.19 77 ARG A C 1
ATOM 645 O O . ARG A 1 77 ? -4.739 6.783 -15.218 1.00 90.19 77 ARG A O 1
ATOM 652 N N . GLN A 1 78 ? -6.353 6.784 -16.771 1.00 90.50 78 GLN A N 1
ATOM 653 C CA . GLN A 1 78 ? -6.949 8.049 -16.330 1.00 90.50 78 GLN A CA 1
ATOM 654 C C . GLN A 1 78 ? -7.399 7.990 -14.864 1.00 90.50 78 GLN A C 1
ATOM 656 O O . GLN A 1 78 ? -7.280 8.976 -14.150 1.00 90.50 78 GLN A O 1
ATOM 661 N N . GLU A 1 79 ? -7.844 6.819 -14.398 1.00 87.94 79 GLU A N 1
ATOM 662 C CA . GLU A 1 79 ? -8.236 6.581 -12.998 1.00 87.94 79 GLU A CA 1
ATOM 663 C C . GLU A 1 79 ? -7.054 6.599 -12.018 1.00 87.94 79 GLU A C 1
ATOM 665 O O . GLU A 1 79 ? -7.251 6.813 -10.829 1.00 87.94 79 GLU A O 1
ATOM 670 N N . TYR A 1 80 ? -5.829 6.414 -12.514 1.00 85.44 80 TYR A N 1
ATOM 671 C CA . TYR A 1 80 ? -4.603 6.441 -11.713 1.00 85.44 80 TYR A CA 1
ATOM 672 C C . TYR A 1 80 ? -3.863 7.786 -11.804 1.00 85.44 80 TYR A C 1
ATOM 674 O O . TYR A 1 80 ? -2.766 7.898 -11.267 1.00 85.44 80 TYR A O 1
ATOM 682 N N . GLY A 1 81 ? -4.428 8.770 -12.517 1.00 87.19 81 GLY A N 1
ATOM 683 C CA . GLY A 1 81 ? -3.762 10.025 -12.859 1.00 87.19 81 GLY A CA 1
ATOM 684 C C . GLY A 1 81 ? -2.811 9.847 -14.041 1.00 87.19 81 GLY A C 1
ATOM 685 O O . GLY A 1 81 ? -1.658 9.479 -13.870 1.00 87.19 81 GLY A O 1
ATOM 686 N N . THR A 1 82 ? -3.276 10.058 -15.276 1.00 87.94 82 THR A N 1
ATOM 687 C CA . THR A 1 82 ? -2.448 9.909 -16.491 1.00 87.94 82 THR A CA 1
ATOM 688 C C . THR A 1 82 ? -1.090 10.610 -16.325 1.00 87.94 82 THR A C 1
ATOM 690 O O . THR A 1 82 ? -1.049 11.816 -16.115 1.00 87.94 82 THR A O 1
ATOM 693 N N . PHE A 1 83 ? 0.015 9.863 -16.451 1.00 85.75 83 PHE A N 1
ATOM 694 C CA . PHE A 1 83 ? 1.388 10.341 -16.192 1.00 85.75 83 PHE A CA 1
ATOM 695 C C . PHE A 1 83 ? 1.696 10.747 -14.740 1.00 85.75 83 PHE A C 1
ATOM 697 O O . PHE A 1 83 ? 2.620 11.513 -14.505 1.00 85.75 83 PHE A O 1
ATOM 704 N N . GLN A 1 84 ? 0.994 10.173 -13.773 1.00 87.25 84 GLN A N 1
ATOM 705 C CA . GLN A 1 84 ? 1.313 10.215 -12.349 1.00 87.25 84 GLN A CA 1
ATOM 706 C C . GLN A 1 84 ? 1.640 8.801 -11.852 1.00 87.25 84 GLN A C 1
ATOM 708 O O . GLN A 1 84 ? 1.290 7.793 -12.484 1.00 87.25 84 GLN A O 1
ATOM 713 N N . LEU A 1 85 ? 2.372 8.725 -10.742 1.00 86.38 85 LEU A N 1
ATOM 714 C CA . LEU A 1 85 ? 2.723 7.457 -10.107 1.00 86.38 85 LEU A CA 1
ATOM 715 C C . LEU A 1 85 ? 1.580 6.947 -9.222 1.00 86.38 85 LEU A C 1
ATOM 717 O O . LEU A 1 85 ? 1.266 5.757 -9.268 1.00 86.38 85 LEU A O 1
ATOM 721 N N . ALA A 1 86 ? 0.947 7.848 -8.472 1.00 85.00 86 ALA A N 1
ATOM 722 C CA . ALA A 1 86 ? -0.224 7.580 -7.647 1.00 85.00 86 ALA A CA 1
ATOM 723 C C . ALA A 1 86 ? -1.364 8.548 -7.993 1.00 85.00 86 ALA A C 1
ATOM 725 O O . ALA A 1 86 ? -1.121 9.666 -8.444 1.00 85.00 86 ALA A O 1
ATOM 726 N N . ALA A 1 87 ? -2.609 8.121 -7.779 1.00 81.81 87 ALA A N 1
ATOM 727 C CA . ALA A 1 87 ? -3.767 8.984 -7.983 1.00 81.81 87 ALA A CA 1
ATOM 728 C C . ALA A 1 87 ? -3.832 10.066 -6.893 1.00 81.81 87 ALA A C 1
ATOM 730 O O . ALA A 1 87 ? -3.598 9.770 -5.724 1.00 81.81 87 ALA A O 1
ATOM 731 N N . GLY A 1 88 ? -4.210 11.289 -7.267 1.00 77.94 88 GLY A N 1
ATOM 732 C CA . GLY A 1 88 ? -4.392 12.402 -6.333 1.00 77.94 88 GLY A CA 1
ATOM 733 C C . GLY A 1 88 ? -3.152 13.279 -6.145 1.00 77.94 88 GLY A C 1
ATOM 734 O O . GLY A 1 88 ? -2.056 12.986 -6.632 1.00 77.94 88 GLY A O 1
ATOM 735 N N . GLU A 1 89 ? -3.349 14.395 -5.450 1.00 72.94 89 GLU A N 1
ATOM 736 C CA . GLU A 1 89 ? -2.287 15.352 -5.152 1.00 72.94 89 GLU A CA 1
ATOM 737 C C . GLU A 1 89 ? -1.487 14.886 -3.939 1.00 72.94 89 GLU A C 1
ATOM 739 O O . GLU A 1 89 ? -2.030 14.653 -2.864 1.00 72.94 89 GLU A O 1
ATOM 744 N N . HIS A 1 90 ? -0.182 14.745 -4.134 1.00 79.81 90 HIS A N 1
ATOM 745 C CA . HIS A 1 90 ? 0.776 14.435 -3.086 1.00 79.81 90 HIS A CA 1
ATOM 746 C C . HIS A 1 90 ? 1.960 15.376 -3.260 1.00 79.81 90 HIS A C 1
ATOM 748 O O . HIS A 1 90 ? 2.378 15.661 -4.390 1.00 79.81 90 HIS A O 1
ATOM 754 N N . GLU A 1 91 ? 2.525 15.833 -2.151 1.00 80.38 91 GLU A N 1
ATOM 755 C CA . GLU A 1 91 ? 3.749 16.619 -2.188 1.00 80.38 91 GLU A CA 1
ATOM 756 C C . GLU A 1 91 ? 4.921 15.696 -2.524 1.00 80.38 91 GLU A C 1
ATOM 758 O O . GLU A 1 91 ? 5.141 14.669 -1.892 1.00 80.38 91 GLU A O 1
ATOM 763 N N . SER A 1 92 ? 5.659 16.024 -3.579 1.00 85.19 92 SER A N 1
ATOM 764 C CA . SER A 1 92 ? 6.837 15.263 -3.988 1.00 85.19 92 SER A CA 1
ATOM 765 C C . SER A 1 92 ? 7.975 16.221 -4.284 1.00 85.19 92 SER A C 1
ATOM 767 O O . SER A 1 92 ? 7.758 17.339 -4.758 1.00 85.19 92 SER A O 1
ATOM 769 N N . ASN A 1 93 ? 9.204 15.784 -4.023 1.00 91.06 93 ASN A N 1
ATOM 770 C CA . ASN A 1 93 ? 10.387 16.585 -4.287 1.00 91.06 93 ASN A CA 1
ATOM 771 C C . ASN A 1 93 ? 11.299 15.883 -5.297 1.00 91.06 93 ASN A C 1
ATOM 773 O O . ASN A 1 93 ? 11.968 14.894 -4.985 1.00 91.06 93 ASN A O 1
ATOM 777 N N . PHE A 1 94 ? 11.355 16.444 -6.507 1.00 93.25 94 PHE A N 1
ATOM 778 C CA . PHE A 1 94 ? 12.182 15.953 -7.610 1.00 93.25 94 PHE A CA 1
ATOM 779 C C . PHE A 1 94 ? 13.646 15.725 -7.203 1.00 93.25 94 PHE A C 1
ATOM 781 O O . PHE A 1 94 ? 14.220 14.678 -7.505 1.00 93.25 94 PHE A O 1
ATOM 788 N N . PHE A 1 95 ? 14.254 16.682 -6.493 1.00 94.50 95 PHE A N 1
ATOM 789 C CA . PHE A 1 95 ? 15.667 16.614 -6.118 1.00 94.50 95 PHE A CA 1
ATOM 790 C C . PHE A 1 95 ? 15.925 15.575 -5.032 1.00 94.50 95 PHE A C 1
ATOM 792 O O . PHE A 1 95 ? 16.902 14.832 -5.131 1.00 94.50 95 PHE A O 1
ATOM 799 N N . VAL A 1 96 ? 15.039 15.475 -4.036 1.00 93.75 96 VAL A N 1
ATOM 800 C CA . VAL A 1 96 ? 15.116 14.417 -3.014 1.00 93.75 96 VAL A CA 1
ATOM 801 C C . VAL A 1 96 ? 14.992 13.049 -3.684 1.00 93.75 96 VAL A C 1
ATOM 803 O O . VAL A 1 96 ? 15.782 12.149 -3.406 1.00 93.75 96 VAL A O 1
ATOM 806 N N . SER A 1 97 ? 14.073 12.910 -4.639 1.00 93.44 97 SER A N 1
ATOM 807 C CA . SER A 1 97 ? 13.861 11.673 -5.389 1.00 93.44 97 SER A CA 1
ATOM 808 C C . SER A 1 97 ? 15.064 11.272 -6.239 1.00 93.44 97 SER A C 1
ATOM 810 O O . SER A 1 97 ? 15.511 10.123 -6.179 1.00 93.44 97 SER A O 1
ATOM 812 N N . LEU A 1 98 ? 15.669 12.227 -6.946 1.00 94.31 98 LEU A N 1
ATOM 813 C CA . LEU A 1 98 ? 16.895 11.997 -7.706 1.00 94.31 98 LEU A CA 1
ATOM 814 C C . LEU A 1 98 ? 18.084 11.648 -6.796 1.00 94.31 98 LEU A C 1
ATOM 816 O O . LEU A 1 98 ? 18.879 10.765 -7.126 1.00 94.31 98 LEU A O 1
ATOM 820 N N . TYR A 1 99 ? 18.197 12.306 -5.640 1.00 93.38 99 TYR A N 1
ATOM 821 C CA . TYR A 1 99 ? 19.231 12.021 -4.649 1.00 93.38 99 TYR A CA 1
ATOM 822 C C . TYR A 1 99 ? 19.097 10.601 -4.087 1.00 93.38 99 TYR A C 1
ATOM 824 O O . TYR A 1 99 ? 20.076 9.855 -4.075 1.00 93.38 99 TYR A O 1
ATOM 832 N N . LYS A 1 100 ? 17.887 10.187 -3.692 1.00 92.56 100 LYS A N 1
ATOM 833 C CA . LYS A 1 100 ? 17.614 8.826 -3.204 1.00 92.56 100 LYS A CA 1
ATOM 834 C C . LYS A 1 100 ? 17.888 7.776 -4.280 1.00 92.56 100 LYS A C 1
ATOM 836 O O . LYS A 1 100 ? 18.495 6.751 -3.977 1.00 92.56 100 LYS A O 1
ATOM 841 N N . PHE A 1 101 ? 17.538 8.052 -5.538 1.00 92.25 101 PHE A N 1
ATOM 842 C CA . PHE A 1 101 ? 17.896 7.190 -6.666 1.00 92.25 101 PHE A CA 1
ATOM 843 C C . PHE A 1 101 ? 19.417 7.046 -6.822 1.00 92.25 101 PHE A C 1
ATOM 845 O O . PHE A 1 101 ? 19.921 5.928 -6.948 1.00 92.25 101 PHE A O 1
ATOM 852 N N . ALA A 1 102 ? 20.166 8.153 -6.778 1.00 89.06 102 ALA A N 1
ATOM 853 C CA . ALA A 1 102 ? 21.626 8.138 -6.871 1.00 89.06 102 ALA A CA 1
ATOM 854 C C . ALA A 1 102 ? 22.272 7.399 -5.685 1.00 89.06 102 ALA A C 1
ATOM 856 O O . ALA A 1 102 ? 23.203 6.612 -5.872 1.00 89.06 102 ALA A O 1
ATOM 857 N N . GLN A 1 103 ? 21.739 7.594 -4.476 1.00 89.00 103 GLN A N 1
ATOM 858 C CA . GLN A 1 103 ? 22.152 6.875 -3.275 1.00 89.00 103 GLN A CA 1
ATOM 859 C C . GLN A 1 103 ? 21.914 5.364 -3.429 1.00 89.00 103 GLN A C 1
ATOM 861 O O . GLN A 1 103 ? 22.826 4.574 -3.190 1.00 89.00 103 GLN A O 1
ATOM 866 N N . ALA A 1 104 ? 20.732 4.949 -3.888 1.00 87.44 104 ALA A N 1
ATOM 867 C CA . ALA A 1 104 ? 20.406 3.541 -4.112 1.00 87.44 104 ALA A CA 1
ATOM 868 C C . ALA A 1 104 ? 21.276 2.906 -5.212 1.00 87.44 104 ALA A C 1
ATOM 870 O O . ALA A 1 104 ? 21.775 1.789 -5.057 1.00 87.44 104 ALA A O 1
ATOM 871 N N . MET A 1 105 ? 21.535 3.638 -6.299 1.00 83.19 105 MET A N 1
ATOM 872 C CA . MET A 1 105 ? 22.463 3.223 -7.356 1.00 83.19 105 MET A CA 1
ATOM 873 C C . MET A 1 105 ? 23.858 2.916 -6.812 1.00 83.19 105 MET A C 1
ATOM 875 O O . MET A 1 105 ? 24.451 1.891 -7.156 1.00 83.19 105 MET A O 1
ATOM 879 N N . TRP A 1 106 ? 24.375 3.800 -5.961 1.00 81.12 106 TRP A N 1
ATOM 880 C CA . TRP A 1 106 ? 25.736 3.704 -5.453 1.00 81.12 106 TRP A CA 1
ATOM 881 C C . TRP A 1 106 ? 25.882 2.669 -4.334 1.00 81.12 106 TRP A C 1
ATOM 883 O O . TRP A 1 106 ? 26.769 1.820 -4.399 1.00 81.12 106 TRP A O 1
ATOM 893 N N . PHE A 1 107 ? 25.007 2.719 -3.327 1.00 75.00 107 PHE A N 1
ATOM 894 C CA . PHE A 1 107 ? 25.176 1.971 -2.078 1.00 75.00 107 PHE A CA 1
ATOM 895 C C . PHE A 1 107 ? 24.393 0.661 -2.016 1.00 75.00 107 PHE A C 1
ATOM 897 O O . PHE A 1 107 ? 24.831 -0.259 -1.333 1.00 75.00 107 PHE A O 1
ATOM 904 N N . GLN A 1 108 ? 23.250 0.560 -2.697 1.00 70.19 108 GLN A N 1
ATOM 905 C CA . GLN A 1 108 ? 22.356 -0.596 -2.546 1.00 70.19 108 GLN A CA 1
ATOM 906 C C . GLN A 1 108 ? 22.516 -1.603 -3.686 1.00 70.19 108 GLN A C 1
ATOM 908 O O . GLN A 1 108 ? 22.439 -2.810 -3.464 1.00 70.19 108 GLN A O 1
ATOM 913 N N . ASN A 1 109 ? 22.779 -1.125 -4.906 1.00 66.00 109 ASN A N 1
ATOM 914 C CA . ASN A 1 109 ? 22.634 -1.975 -6.081 1.00 66.00 109 ASN A CA 1
ATOM 915 C C . ASN A 1 109 ? 23.926 -2.163 -6.901 1.00 66.00 109 ASN A C 1
ATOM 917 O O . ASN A 1 109 ? 24.258 -3.302 -7.221 1.00 66.00 109 ASN A O 1
ATOM 921 N N . TRP A 1 110 ? 24.679 -1.104 -7.250 1.00 64.94 110 TRP A N 1
ATOM 922 C CA . TRP A 1 110 ? 25.608 -1.198 -8.395 1.00 64.94 110 TRP A CA 1
ATOM 923 C C . TRP A 1 110 ? 26.865 -0.305 -8.350 1.00 64.94 110 TRP A C 1
ATOM 925 O O . TRP A 1 110 ? 27.488 -0.108 -9.396 1.00 64.94 110 TRP A O 1
ATOM 935 N N . GLY A 1 111 ? 27.303 0.214 -7.194 1.00 65.00 111 GLY A N 1
ATOM 936 C CA . GLY A 1 111 ? 28.464 1.125 -7.105 1.00 65.00 111 GLY A CA 1
ATOM 937 C C . GLY A 1 111 ? 29.735 0.624 -7.818 1.00 65.00 111 GLY A C 1
ATOM 938 O O . GLY A 1 111 ? 30.409 1.383 -8.513 1.00 65.00 111 GLY A O 1
ATOM 939 N N . LEU A 1 112 ? 30.010 -0.685 -7.767 1.00 63.47 112 LEU A N 1
ATOM 940 C CA . LEU A 1 112 ? 31.134 -1.304 -8.486 1.00 63.47 112 LEU A CA 1
ATOM 941 C C . LEU A 1 112 ? 30.933 -1.390 -10.010 1.00 63.47 112 LEU A C 1
ATOM 943 O O . LEU A 1 112 ? 31.913 -1.361 -10.751 1.00 63.47 112 LEU A O 1
ATOM 947 N N . MET A 1 113 ? 29.691 -1.463 -10.498 1.00 66.00 113 MET A N 1
ATOM 948 C CA . MET A 1 113 ? 29.379 -1.383 -11.933 1.00 66.00 113 MET A CA 1
ATOM 949 C C . MET A 1 113 ? 29.373 0.061 -12.451 1.00 66.00 113 MET A C 1
ATOM 951 O O . MET A 1 113 ? 29.566 0.281 -13.648 1.00 66.00 113 MET A O 1
ATOM 955 N N . ALA A 1 114 ? 29.215 1.054 -11.571 1.00 70.94 114 ALA A N 1
ATOM 956 C CA . ALA A 1 114 ? 29.274 2.460 -11.955 1.00 70.94 114 ALA A CA 1
ATOM 957 C C . ALA A 1 114 ? 30.672 2.903 -12.398 1.00 70.94 114 ALA A C 1
ATOM 959 O O . ALA A 1 114 ? 30.804 3.708 -13.322 1.00 70.94 114 ALA A O 1
ATOM 960 N N . LEU A 1 115 ? 31.720 2.332 -11.800 1.00 74.19 115 LEU A N 1
ATOM 961 C CA . LEU A 1 115 ? 33.106 2.651 -12.134 1.00 74.19 115 LEU A CA 1
ATOM 962 C C . LEU A 1 115 ? 33.461 2.308 -13.599 1.00 74.19 115 LEU A C 1
ATOM 964 O O . LEU A 1 115 ? 33.938 3.204 -14.295 1.00 74.19 115 LEU A O 1
ATOM 968 N N . PRO A 1 116 ? 33.187 1.093 -14.130 1.00 73.38 116 PRO A N 1
ATOM 969 C CA . PRO A 1 116 ? 33.369 0.794 -15.552 1.00 73.38 116 PRO A CA 1
ATOM 970 C C . PRO A 1 116 ? 32.604 1.721 -16.499 1.00 73.38 116 PRO A C 1
ATOM 972 O O . PRO A 1 116 ? 33.150 2.109 -17.531 1.00 73.38 116 PRO A O 1
ATOM 975 N N . PHE A 1 117 ? 31.363 2.094 -16.164 1.00 79.56 117 PHE A N 1
ATOM 976 C CA . PHE A 1 117 ? 30.571 3.026 -16.970 1.00 79.56 117 PHE A CA 1
ATOM 977 C C . PHE A 1 117 ? 31.238 4.406 -17.060 1.00 79.56 117 PHE A C 1
ATOM 979 O O . PHE A 1 117 ? 31.486 4.905 -18.160 1.00 79.56 117 PHE A O 1
ATOM 986 N N . LEU A 1 118 ? 31.586 4.997 -15.913 1.00 81.44 118 LEU A N 1
ATOM 987 C CA . LEU A 1 118 ? 32.241 6.307 -15.844 1.00 81.44 118 LEU A CA 1
ATOM 988 C C . LEU A 1 118 ? 33.621 6.287 -16.515 1.00 81.44 118 LEU A C 1
ATOM 990 O O . LEU A 1 118 ? 33.948 7.175 -17.305 1.00 81.44 118 LEU A O 1
ATOM 994 N N . ALA A 1 119 ? 34.411 5.241 -16.265 1.00 79.19 119 ALA A N 1
ATOM 995 C CA . ALA A 1 119 ? 35.714 5.052 -16.893 1.00 79.19 119 ALA A CA 1
ATOM 996 C C . ALA A 1 119 ? 35.599 4.902 -18.417 1.00 79.19 119 ALA A C 1
ATOM 998 O O . ALA A 1 119 ? 36.439 5.409 -19.161 1.00 79.19 119 ALA A O 1
ATOM 999 N N . ALA A 1 120 ? 34.543 4.261 -18.912 1.00 76.94 120 ALA A N 1
ATOM 1000 C CA . ALA A 1 120 ? 34.302 4.175 -20.340 1.00 76.94 120 ALA A CA 1
ATOM 1001 C C . ALA A 1 120 ? 33.885 5.504 -20.961 1.00 76.94 120 ALA A C 1
ATOM 1003 O O . ALA A 1 120 ? 34.420 5.842 -22.013 1.00 76.94 120 ALA A O 1
ATOM 1004 N N . LEU A 1 121 ? 33.001 6.284 -20.326 1.00 79.69 121 LEU A N 1
ATOM 1005 C CA . LEU A 1 121 ? 32.690 7.647 -20.781 1.00 79.69 121 LEU A CA 1
ATOM 1006 C C . LEU A 1 121 ? 33.962 8.493 -20.909 1.00 79.69 121 LEU A C 1
ATOM 1008 O O . LEU A 1 121 ? 34.163 9.166 -21.921 1.00 79.69 121 LEU A O 1
ATOM 1012 N N . PHE A 1 122 ? 34.861 8.382 -19.931 1.00 77.38 122 PHE A N 1
ATOM 1013 C CA . PHE A 1 122 ? 36.173 9.018 -19.975 1.00 77.38 122 PHE A CA 1
ATOM 1014 C C . PHE A 1 122 ? 37.026 8.514 -21.155 1.00 77.38 122 PHE A C 1
ATOM 1016 O O . PHE A 1 122 ? 37.531 9.308 -21.948 1.00 77.38 122 PHE A O 1
ATOM 1023 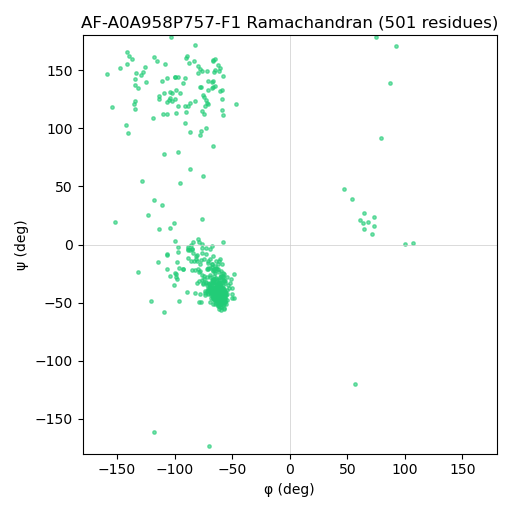N N . VAL A 1 123 ? 37.132 7.196 -21.358 1.00 75.62 123 VAL A N 1
ATOM 1024 C CA . VAL A 1 123 ? 37.882 6.619 -22.490 1.00 75.62 123 VAL A CA 1
ATOM 1025 C C . VAL A 1 123 ? 37.285 6.997 -23.848 1.00 75.62 123 VAL A C 1
ATOM 1027 O O . VAL A 1 123 ? 38.034 7.207 -24.801 1.00 75.62 123 VAL A O 1
ATOM 1030 N N . LEU A 1 124 ? 35.966 7.136 -23.968 1.00 74.06 124 LEU A N 1
ATOM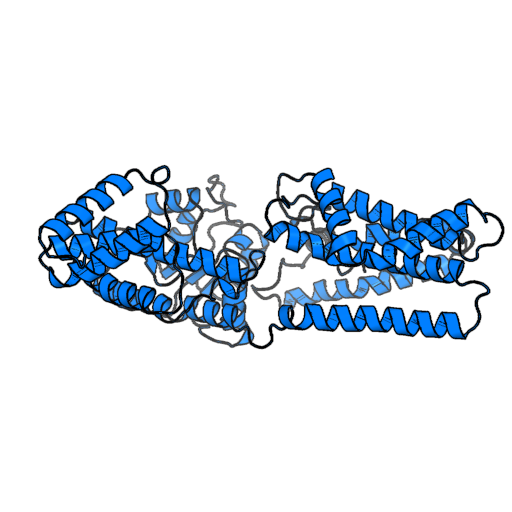 1031 C CA . LEU A 1 124 ? 35.318 7.626 -25.188 1.00 74.06 124 LEU A CA 1
ATOM 1032 C C . LEU A 1 124 ? 35.647 9.081 -25.484 1.00 74.06 124 LEU A C 1
ATOM 1034 O O . LEU A 1 124 ? 35.914 9.395 -26.647 1.00 74.06 124 LEU A O 1
ATOM 1038 N N . ALA A 1 125 ? 35.629 9.935 -24.454 1.00 71.19 125 ALA A N 1
ATOM 1039 C CA . ALA A 1 125 ? 36.020 11.334 -24.574 1.00 71.19 125 ALA A CA 1
ATOM 1040 C C . ALA A 1 125 ? 37.457 11.443 -25.108 1.00 71.19 125 ALA A C 1
ATOM 1042 O O . ALA A 1 125 ? 37.731 12.253 -25.989 1.00 71.19 125 ALA A O 1
ATOM 1043 N N . LEU A 1 126 ? 38.346 10.543 -24.671 1.00 70.88 126 LEU A N 1
ATOM 1044 C CA . LEU A 1 126 ? 39.740 10.493 -25.119 1.00 70.88 126 LEU A CA 1
ATOM 1045 C C . LEU A 1 126 ? 39.953 9.804 -26.486 1.00 70.88 126 LEU A C 1
ATOM 1047 O O . LEU A 1 126 ? 40.860 10.176 -27.227 1.00 70.88 126 LEU A O 1
ATOM 1051 N N . ARG A 1 127 ? 39.156 8.788 -26.855 1.00 69.38 127 ARG A N 1
ATOM 1052 C CA . ARG A 1 127 ? 39.386 7.907 -28.031 1.00 69.38 127 ARG A CA 1
ATOM 1053 C C . ARG A 1 127 ? 38.377 8.104 -29.169 1.00 69.38 127 ARG A C 1
ATOM 1055 O O . ARG A 1 127 ? 38.015 7.143 -29.864 1.00 69.38 127 ARG A O 1
ATOM 1062 N N . SER A 1 128 ? 37.894 9.325 -29.389 1.00 62.25 128 SER A N 1
ATOM 1063 C CA . SER A 1 128 ? 36.682 9.626 -30.175 1.00 62.25 128 SER A CA 1
ATOM 1064 C C . SER A 1 128 ? 36.626 9.146 -31.648 1.00 62.25 128 SER A C 1
ATOM 1066 O O . SER A 1 128 ? 35.558 9.238 -32.247 1.00 62.25 128 SER A O 1
ATOM 1068 N N . LYS A 1 129 ? 37.626 8.437 -32.201 1.00 62.12 129 LYS A N 1
ATOM 1069 C CA . LYS A 1 129 ? 37.569 7.821 -33.549 1.00 62.12 129 LYS A CA 1
ATOM 1070 C C . LYS A 1 129 ? 37.408 6.287 -33.635 1.00 62.12 129 LYS A C 1
ATOM 1072 O O . LYS A 1 129 ? 36.937 5.828 -34.665 1.00 62.12 129 LYS A O 1
ATOM 1077 N N . LYS A 1 130 ? 37.732 5.490 -32.599 1.00 60.22 130 LYS A N 1
ATOM 1078 C CA . LYS A 1 130 ? 37.822 4.004 -32.728 1.00 60.22 130 LYS A CA 1
ATOM 1079 C C . LYS A 1 130 ? 36.809 3.146 -31.954 1.00 60.22 130 LYS A C 1
ATOM 1081 O O . LYS A 1 130 ? 36.719 1.963 -32.242 1.00 60.22 130 LYS A O 1
ATOM 1086 N N . ALA A 1 131 ? 36.077 3.679 -30.974 1.00 66.56 131 ALA A N 1
ATOM 1087 C CA . ALA A 1 131 ? 35.163 2.827 -30.198 1.00 66.56 131 ALA A CA 1
ATOM 1088 C C . ALA A 1 131 ? 33.944 2.385 -31.033 1.00 66.56 131 ALA A C 1
ATOM 1090 O O . ALA A 1 131 ? 33.302 3.207 -31.694 1.00 66.56 131 ALA A O 1
ATOM 1091 N N . GLU A 1 132 ? 33.637 1.094 -30.979 1.00 69.50 132 GLU A N 1
ATOM 1092 C CA . GLU A 1 132 ? 32.506 0.478 -31.670 1.00 69.50 132 GLU A CA 1
ATOM 1093 C C . GLU A 1 132 ? 31.195 0.711 -30.904 1.00 69.50 132 GLU A C 1
ATOM 1095 O O . GLU A 1 132 ? 31.172 0.792 -29.674 1.00 69.50 132 GLU A O 1
ATOM 1100 N N . GLY A 1 133 ? 30.079 0.838 -31.627 1.00 80.06 133 GLY A N 1
ATOM 1101 C CA . GLY A 1 133 ? 28.749 0.961 -31.016 1.00 80.06 133 GLY A CA 1
ATOM 1102 C C . GLY A 1 133 ? 28.450 2.297 -30.319 1.00 80.06 133 GLY A C 1
ATOM 1103 O O . GLY A 1 133 ? 27.397 2.417 -29.700 1.00 80.06 133 GLY A O 1
ATOM 1104 N N . LYS A 1 134 ? 29.309 3.325 -30.447 1.00 83.19 134 LYS A N 1
ATOM 1105 C CA . LYS A 1 134 ? 29.108 4.653 -29.818 1.00 83.19 134 LYS A CA 1
ATOM 1106 C C . LYS A 1 134 ? 27.720 5.256 -30.018 1.00 83.19 134 LYS A C 1
ATOM 1108 O O . LYS A 1 134 ? 27.171 5.736 -29.033 1.00 83.19 134 LYS A O 1
ATOM 1113 N N . PRO A 1 135 ? 27.133 5.261 -31.233 1.00 86.94 135 PRO A N 1
ATOM 1114 C CA . PRO A 1 135 ? 25.831 5.893 -31.421 1.00 86.94 135 PRO A CA 1
ATOM 1115 C C . PRO A 1 135 ? 24.736 5.177 -30.622 1.00 86.94 135 PRO A C 1
ATOM 1117 O O . PRO A 1 135 ? 23.872 5.825 -30.045 1.00 86.94 135 PRO A O 1
ATOM 1120 N N . PHE A 1 136 ? 24.816 3.847 -30.526 1.00 87.19 136 PHE A N 1
ATOM 1121 C CA . PHE A 1 136 ? 23.881 3.051 -29.738 1.00 87.19 136 PHE A CA 1
ATOM 1122 C C . PHE A 1 136 ? 24.087 3.254 -28.231 1.00 87.19 136 PHE A C 1
ATOM 1124 O O . PHE A 1 136 ? 23.118 3.448 -27.506 1.00 87.19 136 PHE A O 1
ATOM 1131 N N . ALA A 1 137 ? 25.337 3.301 -27.760 1.00 87.62 137 ALA A N 1
ATOM 1132 C CA . ALA A 1 137 ? 25.638 3.621 -26.365 1.00 87.62 137 ALA A CA 1
ATOM 1133 C C . ALA A 1 137 ? 25.183 5.041 -25.978 1.00 87.62 137 ALA A C 1
ATOM 1135 O O . ALA A 1 137 ? 24.634 5.237 -24.900 1.00 87.62 137 ALA A O 1
ATOM 1136 N N . ALA A 1 138 ? 25.337 6.022 -26.872 1.00 87.31 138 ALA A N 1
ATOM 1137 C CA . ALA A 1 138 ? 24.812 7.371 -26.671 1.00 87.31 138 ALA A CA 1
ATOM 1138 C C . ALA A 1 138 ? 23.276 7.382 -26.601 1.00 87.31 138 ALA A C 1
ATOM 1140 O O . ALA A 1 138 ? 22.713 8.072 -25.757 1.00 87.31 138 ALA A O 1
ATOM 1141 N N . ALA A 1 139 ? 22.597 6.584 -27.431 1.00 91.19 139 ALA A N 1
ATOM 1142 C CA . ALA A 1 139 ? 21.144 6.435 -27.375 1.00 91.19 139 ALA A CA 1
ATOM 1143 C C . ALA A 1 139 ? 20.668 5.769 -26.073 1.00 91.19 139 ALA A C 1
ATOM 1145 O O . ALA A 1 139 ? 19.674 6.202 -25.495 1.00 91.19 139 ALA A O 1
ATOM 1146 N N . LEU A 1 140 ? 21.392 4.759 -25.578 1.00 91.62 140 LEU A N 1
ATOM 1147 C CA . LEU A 1 140 ? 21.134 4.140 -24.274 1.00 91.62 140 LEU A CA 1
ATOM 1148 C C . LEU A 1 140 ? 21.362 5.123 -23.121 1.00 91.62 140 LEU A C 1
ATOM 1150 O O . LEU A 1 140 ? 20.544 5.180 -22.210 1.00 91.62 140 LEU A O 1
ATOM 1154 N N . ALA A 1 141 ? 22.428 5.927 -23.171 1.00 91.75 141 ALA A N 1
ATOM 1155 C CA . ALA A 1 141 ? 22.684 6.967 -22.177 1.00 91.75 141 ALA A CA 1
ATOM 1156 C C . ALA A 1 141 ? 21.585 8.038 -22.198 1.00 91.75 141 ALA A C 1
ATOM 1158 O O . ALA A 1 141 ? 21.060 8.397 -21.150 1.00 91.75 141 ALA A O 1
ATOM 1159 N N . LEU A 1 142 ? 21.175 8.491 -23.386 1.00 93.62 142 LEU A N 1
ATOM 1160 C CA . LEU A 1 142 ? 20.053 9.416 -23.537 1.00 93.62 142 LEU A CA 1
ATOM 1161 C C . LEU A 1 142 ? 18.757 8.816 -22.979 1.00 93.62 142 LEU A C 1
ATOM 1163 O O . LEU A 1 142 ? 18.038 9.503 -22.265 1.00 93.62 142 LEU A O 1
ATOM 1167 N N . SER A 1 143 ? 18.483 7.540 -23.263 1.00 95.25 143 SER A N 1
ATOM 1168 C CA . SER A 1 143 ? 17.338 6.804 -22.715 1.00 95.25 143 SER A CA 1
ATOM 1169 C C . SER A 1 143 ? 17.384 6.721 -21.188 1.00 95.25 143 SER A C 1
ATOM 1171 O O . SER A 1 143 ? 16.382 6.991 -20.534 1.00 95.25 143 SER A O 1
ATOM 1173 N N . PHE A 1 144 ? 18.556 6.448 -20.610 1.00 94.06 144 PHE A N 1
ATOM 1174 C CA . PHE A 1 144 ? 18.761 6.440 -19.163 1.00 94.06 144 PHE A CA 1
ATOM 1175 C C . PHE A 1 144 ? 18.454 7.806 -18.538 1.00 94.06 144 PHE A C 1
ATOM 1177 O O . PHE A 1 144 ? 17.629 7.889 -17.630 1.00 94.06 144 PHE A O 1
ATOM 1184 N N . PHE A 1 145 ? 19.065 8.885 -19.040 1.00 95.19 145 PHE A N 1
ATOM 1185 C CA . PHE A 1 145 ? 18.843 10.227 -18.494 1.00 95.19 145 PHE A CA 1
ATOM 1186 C C . PHE A 1 145 ? 17.407 10.702 -18.702 1.00 95.19 145 PHE A C 1
ATOM 1188 O O . PHE A 1 145 ? 16.815 11.256 -17.782 1.00 95.19 145 PHE A O 1
ATOM 1195 N N . PHE A 1 146 ? 16.828 10.448 -19.877 1.00 96.69 146 PHE A N 1
ATOM 1196 C CA . PHE A 1 146 ? 15.435 10.783 -20.153 1.00 96.69 146 PHE A CA 1
ATOM 1197 C C . PHE A 1 146 ? 14.491 10.034 -19.212 1.00 96.69 146 PHE A C 1
ATOM 1199 O O . PHE A 1 146 ? 13.612 10.661 -18.630 1.00 96.69 146 PHE A O 1
ATOM 1206 N N . TYR A 1 147 ? 14.708 8.730 -18.996 1.00 95.69 147 TYR A N 1
ATOM 1207 C CA . TYR A 1 147 ? 13.929 7.952 -18.036 1.00 95.69 147 TYR A CA 1
ATOM 1208 C C . TYR A 1 147 ? 14.014 8.552 -16.642 1.00 95.69 147 TYR A C 1
ATOM 1210 O O . TYR A 1 147 ? 12.980 8.840 -16.052 1.00 95.69 147 TYR A O 1
ATOM 1218 N N . VAL A 1 148 ? 15.227 8.742 -16.120 1.00 95.38 148 VAL A N 1
ATOM 1219 C CA . VAL A 1 148 ? 15.435 9.239 -14.756 1.00 95.38 148 VAL A CA 1
ATOM 1220 C C . VAL A 1 148 ? 14.787 10.616 -14.595 1.00 95.38 148 VAL A C 1
ATOM 1222 O O . VAL A 1 148 ? 13.964 10.805 -13.708 1.00 95.38 148 VAL A O 1
ATOM 1225 N N . ILE A 1 149 ? 15.062 11.564 -15.491 1.00 96.06 149 ILE A N 1
ATOM 1226 C CA . ILE A 1 149 ? 14.517 12.923 -15.379 1.00 96.06 149 ILE A CA 1
ATOM 1227 C C . ILE A 1 149 ? 12.988 12.912 -15.464 1.00 96.06 149 ILE A C 1
ATOM 1229 O O . ILE A 1 149 ? 12.326 13.458 -14.586 1.00 96.06 149 ILE A O 1
ATOM 1233 N N . VAL A 1 150 ? 12.417 12.279 -16.492 1.00 95.25 150 VAL A N 1
ATOM 1234 C CA . VAL A 1 150 ? 10.965 12.309 -16.716 1.00 95.25 150 VAL A CA 1
ATOM 1235 C C . VAL A 1 150 ? 10.225 11.534 -15.632 1.00 95.25 150 VAL A C 1
ATOM 1237 O O . VAL A 1 150 ? 9.232 12.027 -15.112 1.00 95.25 150 VAL A O 1
ATOM 1240 N N . PHE A 1 151 ? 10.709 10.351 -15.246 1.00 94.88 151 PHE A N 1
ATOM 1241 C CA . PHE A 1 151 ? 10.073 9.569 -14.190 1.00 94.88 151 PHE A CA 1
ATOM 1242 C C . PHE A 1 151 ? 10.061 10.326 -12.863 1.00 94.88 151 PHE A C 1
ATOM 1244 O O . PHE A 1 151 ? 9.006 10.440 -12.252 1.00 94.88 151 PHE A O 1
ATOM 1251 N N . HIS A 1 152 ? 11.199 10.876 -12.434 1.00 94.12 152 HIS A N 1
ATOM 1252 C CA . HIS A 1 152 ? 11.273 11.604 -11.168 1.00 94.12 152 HIS A CA 1
ATOM 1253 C C . HIS A 1 152 ? 10.504 12.932 -11.198 1.00 94.12 152 HIS A C 1
ATOM 1255 O O . HIS A 1 152 ? 10.054 13.378 -10.150 1.00 94.12 152 HIS A O 1
ATOM 1261 N N . ALA A 1 153 ? 10.320 13.553 -12.370 1.00 93.06 153 ALA A N 1
ATOM 1262 C CA . ALA A 1 153 ? 9.486 14.749 -12.519 1.00 93.06 153 ALA A CA 1
ATOM 1263 C C . ALA A 1 153 ? 7.978 14.447 -12.454 1.00 93.06 153 ALA A C 1
ATOM 1265 O O . ALA A 1 153 ? 7.194 15.317 -12.093 1.00 93.06 153 ALA A O 1
ATOM 1266 N N . LEU A 1 154 ? 7.577 13.227 -12.819 1.00 92.19 154 LEU A N 1
ATOM 1267 C CA . LEU A 1 154 ? 6.184 12.770 -12.817 1.00 92.19 154 LEU A CA 1
ATOM 1268 C C . LEU A 1 154 ? 5.808 11.968 -11.559 1.00 92.19 154 LEU A C 1
ATOM 1270 O O . LEU A 1 154 ? 4.628 11.732 -11.301 1.00 92.19 154 LEU A O 1
ATOM 1274 N N . ALA A 1 155 ? 6.799 11.508 -10.793 1.00 91.69 155 ALA A N 1
ATOM 1275 C CA . ALA A 1 155 ? 6.594 10.746 -9.571 1.00 91.69 155 ALA A CA 1
ATOM 1276 C C . ALA A 1 155 ? 6.079 11.660 -8.452 1.00 91.69 155 ALA A C 1
ATOM 1278 O O . ALA A 1 155 ? 6.848 12.353 -7.798 1.00 91.69 155 ALA A O 1
ATOM 1279 N N . ASN A 1 156 ? 4.771 11.612 -8.223 1.00 91.69 156 ASN A N 1
ATOM 1280 C CA . ASN A 1 156 ? 4.047 12.378 -7.217 1.00 91.69 156 ASN A CA 1
ATOM 1281 C C . ASN A 1 156 ? 3.859 11.572 -5.920 1.00 91.69 156 ASN A C 1
ATOM 1283 O O . ASN A 1 156 ? 2.739 11.376 -5.479 1.00 91.69 156 ASN A O 1
ATOM 1287 N N . LEU A 1 157 ? 4.925 11.029 -5.335 1.00 89.88 157 LEU A N 1
ATOM 1288 C CA . LEU A 1 157 ? 4.850 10.387 -4.019 1.00 89.88 157 LEU A CA 1
ATOM 1289 C C . LEU A 1 157 ? 5.868 11.018 -3.073 1.00 89.88 157 LEU A C 1
ATOM 1291 O O . LEU A 1 157 ? 7.008 11.270 -3.472 1.00 89.88 157 LEU A O 1
ATOM 1295 N N . ASP A 1 158 ? 5.463 11.224 -1.820 1.00 89.25 158 ASP A N 1
ATOM 1296 C CA . ASP A 1 158 ? 6.359 11.698 -0.769 1.00 89.25 158 ASP A CA 1
ATOM 1297 C C . ASP A 1 158 ? 7.259 10.561 -0.266 1.00 89.25 158 ASP A C 1
ATOM 1299 O O . ASP A 1 158 ? 6.890 9.745 0.575 1.00 89.25 158 ASP A O 1
ATOM 1303 N N . ILE A 1 159 ? 8.475 10.498 -0.784 1.00 88.19 159 ILE A N 1
ATOM 1304 C CA . ILE A 1 159 ? 9.437 9.456 -0.418 1.00 88.19 159 ILE A CA 1
ATOM 1305 C C . ILE A 1 159 ? 10.169 9.688 0.904 1.00 88.19 159 ILE A C 1
ATOM 1307 O O . ILE A 1 159 ? 11.082 8.923 1.231 1.00 88.19 159 ILE A O 1
ATOM 1311 N N . GLU A 1 160 ? 9.824 10.732 1.657 1.00 86.81 160 GLU A N 1
ATOM 1312 C CA . GLU A 1 160 ? 10.200 10.780 3.069 1.00 86.81 160 GLU A CA 1
ATOM 1313 C C . GLU A 1 160 ? 9.478 9.669 3.844 1.00 86.81 160 GLU A C 1
ATOM 1315 O O . GLU A 1 160 ? 10.057 9.060 4.749 1.00 86.81 160 GLU A O 1
ATOM 1320 N N . ASN A 1 161 ? 8.277 9.288 3.391 1.00 85.25 161 ASN A N 1
ATOM 1321 C CA . ASN A 1 161 ? 7.634 8.051 3.798 1.00 85.25 161 ASN A CA 1
ATOM 1322 C C . ASN A 1 161 ? 8.358 6.829 3.193 1.00 85.25 161 ASN A C 1
ATOM 1324 O O . ASN A 1 161 ? 8.444 6.649 1.973 1.00 85.25 161 ASN A O 1
ATOM 1328 N N . ARG A 1 162 ? 8.843 5.933 4.063 1.00 85.12 162 ARG A N 1
ATOM 1329 C CA . ARG A 1 162 ? 9.598 4.729 3.671 1.00 85.12 162 ARG A CA 1
ATOM 1330 C C . ARG A 1 162 ? 8.792 3.758 2.799 1.00 85.12 162 ARG A C 1
ATOM 1332 O O . ARG A 1 162 ? 9.368 3.138 1.911 1.00 85.12 162 ARG A O 1
ATOM 1339 N N . LEU A 1 163 ? 7.478 3.649 3.009 1.00 84.38 163 LEU A N 1
ATOM 1340 C CA . LEU A 1 163 ? 6.606 2.814 2.177 1.00 84.38 163 LEU A CA 1
ATOM 1341 C C . LEU A 1 163 ? 6.540 3.357 0.743 1.00 84.38 163 LEU A C 1
ATOM 1343 O O . LEU A 1 163 ? 6.648 2.603 -0.223 1.00 84.38 163 LEU A O 1
ATOM 1347 N N . TYR A 1 164 ? 6.401 4.675 0.590 1.00 88.56 164 TYR A N 1
ATOM 1348 C CA . TYR A 1 164 ? 6.342 5.325 -0.722 1.00 88.56 164 TYR A CA 1
ATOM 1349 C C . TYR A 1 164 ? 7.680 5.271 -1.456 1.00 88.56 164 TYR A C 1
ATOM 1351 O O . TYR A 1 164 ? 7.704 5.051 -2.671 1.00 88.56 164 TYR A O 1
ATOM 1359 N N . LEU A 1 165 ? 8.793 5.377 -0.725 1.00 89.75 165 LEU A N 1
ATOM 1360 C CA . LEU A 1 165 ? 10.120 5.111 -1.272 1.00 89.75 165 LEU A CA 1
ATOM 1361 C C . LEU A 1 165 ? 10.194 3.698 -1.876 1.00 89.75 165 LEU A C 1
ATOM 1363 O O . LEU A 1 165 ? 10.600 3.558 -3.029 1.00 89.75 165 LEU A O 1
ATOM 1367 N N . ASP A 1 166 ? 9.735 2.673 -1.155 1.00 87.06 166 ASP A N 1
ATOM 1368 C CA . ASP A 1 166 ? 9.730 1.279 -1.626 1.00 87.06 166 ASP A CA 1
ATOM 1369 C C . ASP A 1 166 ? 8.775 1.026 -2.800 1.00 87.06 166 ASP A C 1
ATOM 1371 O O . ASP A 1 166 ? 9.033 0.172 -3.654 1.00 87.06 166 ASP A O 1
ATOM 1375 N N . VAL A 1 167 ? 7.677 1.776 -2.899 1.00 88.56 167 VAL A N 1
ATOM 1376 C CA . VAL A 1 167 ? 6.833 1.772 -4.103 1.00 88.56 167 VAL A CA 1
ATOM 1377 C C . VAL A 1 167 ? 7.608 2.347 -5.288 1.00 88.56 167 VAL A C 1
ATOM 1379 O O . VAL A 1 167 ? 7.598 1.761 -6.375 1.00 88.56 167 VAL A O 1
ATOM 1382 N N . GLN A 1 168 ? 8.312 3.464 -5.090 1.00 91.25 168 GLN A N 1
ATOM 1383 C CA . GLN A 1 168 ? 9.049 4.129 -6.157 1.00 91.25 168 GLN A CA 1
ATOM 1384 C C . GLN A 1 168 ? 10.266 3.315 -6.631 1.00 91.25 168 GLN A C 1
ATOM 1386 O O . GLN A 1 168 ? 10.530 3.266 -7.836 1.00 91.25 168 GLN A O 1
ATOM 1391 N N . THR A 1 169 ? 10.978 2.627 -5.732 1.00 90.50 169 THR A N 1
ATOM 1392 C CA . THR A 1 169 ? 12.196 1.865 -6.071 1.00 90.50 169 THR A CA 1
ATOM 1393 C C . THR A 1 169 ? 11.952 0.752 -7.095 1.00 90.50 169 THR A C 1
ATOM 1395 O O . THR A 1 169 ? 12.820 0.462 -7.921 1.00 90.50 169 THR A O 1
ATOM 1398 N N . ARG A 1 170 ? 10.735 0.195 -7.152 1.00 89.12 170 ARG A N 1
ATOM 1399 C CA . ARG A 1 170 ? 10.317 -0.806 -8.158 1.00 89.12 170 ARG A CA 1
ATOM 1400 C C . ARG A 1 170 ? 10.453 -0.289 -9.591 1.00 89.12 170 ARG A C 1
ATOM 1402 O O . ARG A 1 170 ? 10.742 -1.049 -10.515 1.00 89.12 170 ARG A O 1
ATOM 1409 N N . PHE A 1 171 ? 10.286 1.017 -9.783 1.00 91.69 171 PHE A N 1
ATOM 1410 C CA . PHE A 1 171 ? 10.406 1.674 -11.083 1.00 91.69 171 PHE A CA 1
ATOM 1411 C C . PHE A 1 171 ? 11.849 2.028 -11.446 1.00 91.69 171 PHE A C 1
ATOM 1413 O O . PHE A 1 171 ? 12.110 2.432 -12.581 1.00 91.69 171 PHE A O 1
ATOM 1420 N N . TRP A 1 172 ? 12.798 1.852 -10.526 1.00 91.25 172 TRP A N 1
ATOM 1421 C CA . TRP A 1 172 ? 14.220 2.082 -10.774 1.00 91.25 172 TRP A CA 1
ATOM 1422 C C . TRP A 1 172 ? 14.896 0.895 -11.474 1.00 91.25 172 TRP A C 1
ATOM 1424 O O . TRP A 1 172 ? 15.967 1.053 -12.054 1.00 91.25 172 TRP A O 1
ATOM 1434 N N . LEU A 1 173 ? 14.241 -0.269 -11.543 1.00 88.88 173 LEU A N 1
ATOM 1435 C CA . LEU A 1 173 ? 14.767 -1.457 -12.226 1.00 88.88 173 LEU A CA 1
ATOM 1436 C C . LEU A 1 173 ? 15.059 -1.225 -13.721 1.00 88.88 173 LEU A C 1
ATOM 1438 O O . LEU A 1 173 ? 16.071 -1.696 -14.238 1.00 88.88 173 LEU A O 1
ATOM 1442 N N . LEU A 1 174 ? 14.204 -0.477 -14.427 1.00 89.06 174 LEU A N 1
ATOM 1443 C CA . LEU A 1 174 ? 14.402 -0.167 -15.850 1.00 89.06 174 LEU A CA 1
ATOM 1444 C C . LEU A 1 174 ? 15.647 0.704 -16.111 1.00 89.06 174 LEU A C 1
ATOM 1446 O O . LEU A 1 174 ? 16.465 0.316 -16.950 1.00 89.06 174 LEU A O 1
ATOM 1450 N N . PRO A 1 175 ? 15.854 1.845 -15.423 1.00 90.88 175 PRO A N 1
ATOM 1451 C CA . PRO A 1 175 ? 17.079 2.617 -15.587 1.00 90.88 175 PRO A CA 1
ATOM 1452 C C . PRO A 1 175 ? 18.306 1.859 -15.067 1.00 90.88 175 PRO A C 1
ATOM 1454 O O . PRO A 1 175 ? 19.375 2.001 -15.658 1.00 90.88 175 PRO A O 1
ATOM 1457 N N . TYR A 1 176 ? 18.174 0.994 -14.053 1.00 88.00 176 TYR A N 1
ATOM 1458 C CA . TYR A 1 176 ? 19.268 0.108 -13.629 1.00 88.00 176 TYR A CA 1
ATOM 1459 C C . TYR A 1 176 ? 19.697 -0.832 -14.750 1.00 88.00 176 TYR A C 1
ATOM 1461 O O . TYR A 1 176 ? 20.886 -0.951 -15.027 1.00 88.00 176 TYR A O 1
ATOM 1469 N N . LEU A 1 177 ? 18.746 -1.432 -15.465 1.00 87.38 177 LEU A N 1
ATOM 1470 C CA . LEU A 1 177 ? 19.052 -2.288 -16.606 1.00 87.38 177 LEU A CA 1
ATOM 1471 C C . LEU A 1 177 ? 19.812 -1.528 -17.708 1.00 87.38 177 LEU A C 1
ATOM 1473 O O . LEU A 1 177 ? 20.814 -2.028 -18.224 1.00 87.38 177 LEU A O 1
ATOM 1477 N N . LEU A 1 178 ? 19.377 -0.307 -18.048 1.00 88.62 178 LEU A N 1
ATOM 1478 C CA . LEU A 1 178 ? 20.084 0.548 -19.014 1.00 88.62 178 LEU A CA 1
ATOM 1479 C C . LEU A 1 178 ? 21.504 0.868 -18.544 1.00 88.62 178 LEU A C 1
ATOM 1481 O O . LEU A 1 178 ? 22.455 0.793 -19.325 1.00 88.62 178 LEU A O 1
ATOM 1485 N N . PHE A 1 179 ? 21.653 1.174 -17.259 1.00 87.00 179 PHE A N 1
ATOM 1486 C CA . PHE A 1 179 ? 22.946 1.422 -16.649 1.00 87.00 179 PHE A CA 1
ATOM 1487 C C . PHE A 1 179 ? 23.861 0.197 -16.712 1.00 87.00 179 PHE A C 1
ATOM 1489 O O . PHE A 1 179 ? 25.023 0.332 -17.085 1.00 87.00 179 PHE A O 1
ATOM 1496 N N . CYS A 1 180 ? 23.348 -1.006 -16.438 1.00 84.25 180 CYS A N 1
ATOM 1497 C CA . CYS A 1 180 ? 24.100 -2.253 -16.573 1.00 84.25 180 CYS A CA 1
ATOM 1498 C C . CYS A 1 180 ? 24.598 -2.458 -18.010 1.00 84.25 180 CYS A C 1
ATOM 1500 O O . CYS A 1 180 ? 25.767 -2.789 -18.204 1.00 84.25 180 CYS A O 1
ATOM 1502 N N . PHE A 1 181 ? 23.763 -2.212 -19.027 1.00 87.31 181 PHE A N 1
ATOM 1503 C CA . PHE A 1 181 ? 24.204 -2.288 -20.425 1.00 87.31 181 PHE A CA 1
ATOM 1504 C C . PHE A 1 181 ? 25.330 -1.299 -20.728 1.00 87.31 181 PHE A C 1
ATOM 1506 O O . PHE A 1 181 ? 26.311 -1.664 -21.378 1.00 87.31 181 PHE A O 1
ATOM 1513 N N . LEU A 1 182 ? 25.219 -0.067 -20.233 1.00 86.62 182 LEU A N 1
ATOM 1514 C CA . LEU A 1 182 ? 26.245 0.959 -20.402 1.00 86.62 182 LEU A CA 1
ATOM 1515 C C . LEU A 1 182 ? 27.544 0.614 -19.655 1.00 86.62 182 LEU A C 1
ATOM 1517 O O . LEU A 1 182 ? 28.630 0.807 -20.201 1.00 86.62 182 LEU A O 1
ATOM 1521 N N . ALA A 1 183 ? 27.446 0.060 -18.447 1.00 84.56 183 ALA A N 1
ATOM 1522 C CA . ALA A 1 183 ? 28.576 -0.397 -17.646 1.00 84.56 183 ALA A CA 1
ATOM 1523 C C . ALA A 1 183 ? 29.306 -1.576 -18.296 1.00 84.56 183 ALA A C 1
ATOM 1525 O O . ALA A 1 183 ? 30.529 -1.543 -18.428 1.00 84.56 183 ALA A O 1
ATOM 1526 N N . VAL A 1 184 ? 28.572 -2.593 -18.762 1.00 82.81 184 VAL A N 1
ATOM 1527 C CA . VAL A 1 184 ? 29.134 -3.759 -19.463 1.00 82.81 184 VAL A CA 1
ATOM 1528 C C . VAL A 1 184 ? 29.750 -3.349 -20.794 1.00 82.81 184 VAL A C 1
ATOM 1530 O O . VAL A 1 184 ? 30.860 -3.772 -21.116 1.00 82.81 184 VAL A O 1
ATOM 1533 N N . TRP A 1 185 ? 29.072 -2.494 -21.561 1.00 85.19 185 TRP A N 1
ATOM 1534 C CA . TRP A 1 185 ? 29.653 -1.945 -22.781 1.00 85.19 185 TRP A CA 1
ATOM 1535 C C . TRP A 1 185 ? 30.928 -1.162 -22.470 1.00 85.19 185 TRP A C 1
ATOM 1537 O O . TRP A 1 185 ? 31.935 -1.323 -23.158 1.00 85.19 185 TRP A O 1
ATOM 1547 N N . GLY A 1 186 ? 30.928 -0.379 -21.393 1.00 84.38 186 GLY A N 1
ATOM 1548 C CA . GLY A 1 186 ? 32.103 0.350 -20.958 1.00 84.38 186 GLY A CA 1
ATOM 1549 C C . GLY A 1 186 ? 33.279 -0.550 -20.589 1.00 84.38 186 GLY A C 1
ATOM 1550 O O . GLY A 1 186 ? 34.402 -0.357 -21.055 1.00 84.38 186 GLY A O 1
ATOM 1551 N N . LEU A 1 187 ? 32.997 -1.609 -19.843 1.00 82.25 187 LEU A N 1
ATOM 1552 C CA . LEU A 1 187 ? 33.951 -2.650 -19.497 1.00 82.25 187 LEU A CA 1
ATOM 1553 C C . LEU A 1 187 ? 34.507 -3.376 -20.733 1.00 82.25 187 LEU A C 1
ATOM 1555 O O . LEU A 1 187 ? 35.702 -3.675 -20.795 1.00 82.25 187 LEU A O 1
ATOM 1559 N N . HIS A 1 188 ? 33.675 -3.617 -21.749 1.00 81.94 188 HIS A N 1
ATOM 1560 C CA . HIS A 1 188 ? 34.115 -4.149 -23.038 1.00 81.94 188 HIS A CA 1
ATOM 1561 C C . HIS A 1 188 ? 35.094 -3.194 -23.739 1.00 81.94 188 HIS A C 1
ATOM 1563 O O . HIS A 1 188 ? 36.136 -3.635 -24.214 1.00 81.94 188 HIS A O 1
ATOM 1569 N N . GLN A 1 189 ? 34.825 -1.882 -23.743 1.00 81.62 189 GLN A N 1
ATOM 1570 C CA . GLN A 1 189 ? 35.748 -0.899 -24.330 1.00 81.62 189 GLN A CA 1
ATOM 1571 C C . GLN A 1 189 ? 37.088 -0.823 -23.582 1.00 81.62 189 GLN A C 1
ATOM 1573 O O . GLN A 1 189 ? 38.135 -0.673 -24.211 1.00 81.62 189 GLN A O 1
ATOM 1578 N N . LEU A 1 190 ? 37.069 -0.930 -22.250 1.00 80.44 190 LEU A N 1
ATOM 1579 C CA . LEU A 1 190 ? 38.280 -0.927 -21.420 1.00 80.44 190 LEU A CA 1
ATOM 1580 C C . LEU A 1 190 ? 39.115 -2.192 -21.609 1.00 80.44 190 LEU A C 1
ATOM 1582 O O . LEU A 1 190 ? 40.341 -2.129 -21.643 1.00 80.44 190 LEU A O 1
ATOM 1586 N N . SER A 1 191 ? 38.450 -3.336 -21.756 1.00 81.12 191 SER A N 1
ATOM 1587 C CA . SER A 1 191 ? 39.108 -4.625 -21.963 1.00 81.12 191 SER A CA 1
ATOM 1588 C C . SER A 1 191 ? 39.460 -4.900 -23.428 1.00 81.12 191 SER A C 1
ATOM 1590 O O . SER A 1 191 ? 40.134 -5.892 -23.703 1.00 81.12 191 SER A O 1
ATOM 1592 N N . ALA A 1 192 ? 39.076 -4.025 -24.364 1.00 79.06 192 ALA A N 1
ATOM 1593 C CA . ALA A 1 192 ? 39.388 -4.164 -25.782 1.00 79.06 192 ALA A CA 1
ATOM 1594 C C . ALA A 1 192 ? 40.913 -4.235 -26.000 1.00 79.06 192 ALA A C 1
ATOM 1596 O O . ALA A 1 192 ? 41.634 -3.260 -25.788 1.00 79.06 192 ALA A O 1
ATOM 1597 N N . GLY A 1 193 ? 41.404 -5.408 -26.415 1.00 78.56 193 GLY A N 1
ATOM 1598 C CA . GLY A 1 193 ? 42.834 -5.699 -26.596 1.00 78.56 193 GLY A CA 1
ATOM 1599 C C . GLY A 1 193 ? 43.490 -6.477 -25.448 1.00 78.56 193 GLY A C 1
ATOM 1600 O O . GLY A 1 193 ? 44.675 -6.791 -25.528 1.00 78.56 193 GLY A O 1
ATOM 1601 N N . SER A 1 194 ? 42.741 -6.825 -24.400 1.00 86.06 194 SER A N 1
ATOM 1602 C CA . SER A 1 194 ? 43.237 -7.653 -23.298 1.00 86.06 194 SER A CA 1
ATOM 1603 C C . SER A 1 194 ? 43.290 -9.144 -23.675 1.00 86.06 194 SER A C 1
ATOM 1605 O O . SER A 1 194 ? 42.478 -9.623 -24.471 1.00 86.06 194 SER A O 1
ATOM 1607 N N . PRO A 1 195 ? 44.207 -9.940 -23.090 1.00 91.25 195 PRO A N 1
ATOM 1608 C CA . PRO A 1 195 ? 44.234 -11.387 -23.295 1.00 91.25 195 PRO A CA 1
ATOM 1609 C C . PRO A 1 195 ? 42.942 -12.073 -22.823 1.00 91.25 195 PRO A C 1
ATOM 1611 O O . PRO A 1 195 ? 42.336 -11.670 -21.830 1.00 91.25 195 PRO A O 1
ATOM 1614 N N . ARG A 1 196 ? 42.575 -13.210 -23.439 1.00 89.31 196 ARG A N 1
ATOM 1615 C CA . ARG A 1 196 ? 41.390 -14.020 -23.055 1.00 89.31 196 ARG A CA 1
ATOM 1616 C C . ARG A 1 196 ? 41.318 -14.361 -21.558 1.00 89.31 196 ARG A C 1
ATOM 1618 O O . ARG A 1 196 ? 40.223 -14.517 -21.026 1.00 89.31 196 ARG A O 1
ATOM 1625 N N . ARG A 1 197 ? 42.464 -14.478 -20.872 1.00 90.75 197 ARG A N 1
ATOM 1626 C CA . ARG A 1 197 ? 42.527 -14.734 -19.420 1.00 90.75 197 ARG A CA 1
ATOM 1627 C C . ARG A 1 197 ? 41.917 -13.590 -18.602 1.00 90.75 197 ARG A C 1
ATOM 1629 O O . ARG A 1 197 ? 41.223 -13.868 -17.633 1.00 90.75 197 ARG A O 1
ATOM 1636 N N . VAL A 1 198 ? 42.103 -12.339 -19.032 1.00 87.31 198 VAL A N 1
ATOM 1637 C CA . VAL A 1 198 ? 41.530 -11.150 -18.379 1.00 87.31 198 VAL A CA 1
ATOM 1638 C C . VAL A 1 198 ? 40.010 -11.148 -18.511 1.00 87.31 198 VAL A C 1
ATOM 1640 O O . VAL A 1 198 ? 39.313 -11.001 -17.514 1.00 87.31 198 VAL A O 1
ATOM 1643 N N . HIS A 1 199 ? 39.483 -11.421 -19.708 1.00 84.25 199 HIS A N 1
ATOM 1644 C CA . HIS A 1 199 ? 38.036 -11.534 -19.919 1.00 84.25 199 HIS A CA 1
ATOM 1645 C C . HIS A 1 199 ? 37.401 -12.664 -19.096 1.00 84.25 199 HIS A C 1
ATOM 1647 O O . HIS A 1 199 ? 36.330 -12.479 -18.526 1.00 84.25 199 HIS A O 1
ATOM 1653 N N . ARG A 1 200 ? 38.064 -13.826 -18.991 1.00 87.88 200 ARG A N 1
ATOM 1654 C CA . ARG A 1 200 ? 37.590 -14.930 -18.138 1.00 87.88 200 ARG A CA 1
ATOM 1655 C C . ARG A 1 200 ? 37.600 -14.553 -16.658 1.00 87.88 200 ARG A C 1
ATOM 1657 O O . ARG A 1 200 ? 36.599 -14.778 -15.991 1.00 87.88 200 ARG A O 1
ATOM 1664 N N . GLY A 1 201 ? 38.691 -13.961 -16.168 1.00 89.38 201 GLY A N 1
ATOM 1665 C CA . GLY A 1 201 ? 38.792 -13.497 -14.781 1.00 89.38 201 GLY A CA 1
ATOM 1666 C C . GLY A 1 201 ? 37.715 -12.470 -14.441 1.00 89.38 201 GLY A C 1
ATOM 1667 O O . GLY A 1 201 ? 37.070 -12.570 -13.405 1.00 89.38 201 GLY A O 1
ATOM 1668 N N . LEU A 1 202 ? 37.448 -11.546 -15.365 1.00 84.12 202 LEU A N 1
ATOM 1669 C CA . LEU A 1 202 ? 36.392 -10.553 -15.234 1.00 84.12 202 LEU A CA 1
ATOM 1670 C C . LEU A 1 202 ? 34.992 -11.179 -15.207 1.00 84.12 202 LEU A C 1
ATOM 1672 O O . LEU A 1 202 ? 34.180 -10.794 -14.375 1.00 84.12 202 LEU A O 1
ATOM 1676 N N . MET A 1 203 ? 34.706 -12.157 -16.074 1.00 84.88 203 MET A N 1
ATOM 1677 C CA . MET A 1 203 ? 33.427 -12.876 -16.027 1.00 84.88 203 MET A CA 1
ATOM 1678 C C . MET A 1 203 ? 33.247 -13.629 -14.708 1.00 84.88 203 MET A C 1
ATOM 1680 O O . MET A 1 203 ? 32.187 -13.525 -14.102 1.00 84.88 203 MET A O 1
ATOM 1684 N N . VAL A 1 204 ? 34.280 -14.332 -14.234 1.00 90.69 204 VAL A N 1
ATOM 1685 C CA . VAL A 1 204 ? 34.246 -15.020 -12.932 1.00 90.69 204 VAL A CA 1
ATOM 1686 C C . VAL A 1 204 ? 34.011 -14.022 -11.799 1.00 90.69 204 VAL A C 1
ATOM 1688 O O . VAL A 1 204 ? 33.187 -14.278 -10.930 1.00 90.69 204 VAL A O 1
ATOM 1691 N N . PHE A 1 205 ? 34.674 -12.866 -11.832 1.00 85.69 205 PHE A N 1
ATOM 1692 C CA . PHE A 1 205 ? 34.485 -11.804 -10.847 1.00 85.69 205 PHE A CA 1
ATOM 1693 C C . PHE A 1 205 ? 33.057 -11.241 -10.855 1.00 85.69 205 PHE A C 1
ATOM 1695 O O . PHE A 1 205 ? 32.443 -11.135 -9.798 1.00 85.69 205 PHE A O 1
ATOM 1702 N N . LEU A 1 206 ? 32.496 -10.934 -12.030 1.00 82.31 206 LEU A N 1
ATOM 1703 C CA . LEU A 1 206 ? 31.125 -10.425 -12.157 1.00 82.31 206 LEU A CA 1
ATOM 1704 C C . LEU A 1 206 ? 30.083 -11.446 -11.688 1.00 82.31 206 LEU A C 1
ATOM 1706 O O . LEU A 1 206 ? 29.156 -11.086 -10.965 1.00 82.31 206 LEU A O 1
ATOM 1710 N N . VAL A 1 207 ? 30.249 -12.718 -12.061 1.00 86.19 207 VAL A N 1
ATOM 1711 C CA . VAL A 1 207 ? 29.393 -13.812 -11.578 1.00 86.19 207 VAL A CA 1
ATOM 1712 C C . VAL A 1 207 ? 29.549 -13.988 -10.068 1.00 86.19 207 VAL A C 1
ATOM 1714 O O . VAL A 1 207 ? 28.553 -14.182 -9.381 1.00 86.19 207 VAL A O 1
ATOM 1717 N N . GLY A 1 208 ? 30.768 -13.863 -9.538 1.00 89.62 208 GLY A N 1
ATOM 1718 C CA . GLY A 1 208 ? 31.047 -13.911 -8.104 1.00 89.62 208 GLY A CA 1
ATOM 1719 C C . GLY A 1 208 ? 30.356 -12.790 -7.330 1.00 89.62 208 GLY A C 1
ATOM 1720 O O . GLY A 1 208 ? 29.729 -13.065 -6.313 1.00 89.62 208 GLY A O 1
ATOM 1721 N N . ILE A 1 209 ? 30.391 -11.549 -7.835 1.00 83.81 209 ILE A N 1
ATOM 1722 C CA . ILE A 1 209 ? 29.638 -10.425 -7.253 1.00 83.81 209 ILE A CA 1
ATOM 1723 C C . ILE A 1 209 ? 28.140 -10.716 -7.279 1.00 83.81 209 ILE A C 1
ATOM 1725 O O . ILE A 1 209 ? 27.474 -10.526 -6.267 1.00 83.81 209 ILE A O 1
ATOM 1729 N N . LEU A 1 210 ? 27.603 -11.177 -8.412 1.00 82.88 210 LEU A N 1
ATOM 1730 C CA . LEU A 1 210 ? 26.177 -11.481 -8.522 1.00 82.88 210 LEU A CA 1
ATOM 1731 C C . LEU A 1 210 ? 25.769 -12.580 -7.532 1.00 82.88 210 LEU A C 1
ATOM 1733 O O . LEU A 1 210 ? 24.795 -12.412 -6.807 1.00 82.88 210 LEU A O 1
ATOM 1737 N N . ALA A 1 211 ? 26.537 -13.668 -7.461 1.00 88.88 211 ALA A N 1
ATOM 1738 C CA . ALA A 1 211 ? 26.304 -14.757 -6.519 1.00 88.88 211 ALA A CA 1
ATOM 1739 C C . ALA A 1 211 ? 26.397 -14.281 -5.063 1.00 88.88 211 ALA A C 1
ATOM 1741 O O . ALA A 1 211 ? 25.567 -14.665 -4.245 1.00 88.88 211 ALA A O 1
ATOM 1742 N N . PHE A 1 212 ? 27.361 -13.410 -4.748 1.00 87.50 212 PHE A N 1
ATOM 1743 C CA . PHE A 1 212 ? 27.496 -12.805 -3.427 1.00 87.50 212 PHE A CA 1
ATOM 1744 C C . PHE A 1 212 ? 26.298 -11.915 -3.073 1.00 87.50 212 PHE A C 1
ATOM 1746 O O . PHE A 1 212 ? 25.776 -12.034 -1.970 1.00 87.50 212 PHE A O 1
ATOM 1753 N N . ARG A 1 213 ? 25.819 -11.070 -3.999 1.00 83.81 213 ARG A N 1
ATOM 1754 C CA . ARG A 1 213 ? 24.629 -10.228 -3.771 1.00 83.81 213 ARG A CA 1
ATOM 1755 C C . ARG A 1 213 ? 23.372 -11.073 -3.588 1.00 83.81 213 ARG A C 1
ATOM 1757 O O . ARG A 1 213 ? 22.626 -10.830 -2.650 1.00 83.81 213 ARG A O 1
ATOM 1764 N N . VAL A 1 214 ? 23.188 -12.118 -4.401 1.00 86.19 214 VAL A N 1
ATOM 1765 C CA . VAL A 1 214 ? 22.097 -13.084 -4.201 1.00 86.19 214 VAL A CA 1
ATOM 1766 C C . VAL A 1 214 ? 22.212 -13.739 -2.827 1.00 86.19 214 VAL A C 1
ATOM 1768 O O . VAL A 1 214 ? 21.235 -13.764 -2.098 1.00 86.19 214 VAL A O 1
ATOM 1771 N N . TRP A 1 215 ? 23.390 -14.227 -2.432 1.00 89.38 215 TRP A N 1
ATOM 1772 C CA . TRP A 1 215 ? 23.590 -14.843 -1.117 1.00 89.38 215 TRP A CA 1
ATOM 1773 C C . TRP A 1 215 ? 23.301 -13.883 0.047 1.00 89.38 215 TRP A C 1
ATOM 1775 O O . TRP A 1 215 ? 22.678 -14.292 1.024 1.00 89.38 215 TRP A O 1
ATOM 1785 N N . GLN A 1 216 ? 23.720 -12.622 -0.069 1.00 86.94 216 GLN A N 1
ATOM 1786 C CA . GLN A 1 216 ? 23.508 -11.593 0.947 1.00 86.94 216 GLN A CA 1
ATOM 1787 C C . GLN A 1 216 ? 22.026 -11.223 1.103 1.00 86.94 216 GLN A C 1
ATOM 1789 O O . GLN A 1 216 ? 21.557 -11.077 2.229 1.00 86.94 216 GLN A O 1
ATOM 1794 N N . ASP A 1 217 ? 21.297 -11.086 -0.007 1.00 84.38 217 ASP A N 1
ATOM 1795 C CA . ASP A 1 217 ? 19.924 -10.566 0.005 1.00 84.38 217 ASP A CA 1
ATOM 1796 C C . ASP A 1 217 ? 18.865 -11.689 0.108 1.00 84.38 217 ASP A C 1
ATOM 1798 O O . ASP A 1 217 ? 17.753 -11.457 0.580 1.00 84.38 217 ASP A O 1
ATOM 1802 N N . LEU A 1 218 ? 19.201 -12.935 -0.256 1.00 85.75 218 LEU A N 1
ATOM 1803 C CA . LEU A 1 218 ? 18.268 -14.073 -0.269 1.00 85.75 218 LEU A CA 1
ATOM 1804 C C . LEU A 1 218 ? 17.572 -14.351 1.076 1.00 85.75 218 LEU A C 1
ATOM 1806 O O . LEU A 1 218 ? 16.371 -14.623 1.040 1.00 85.75 218 LEU A O 1
ATOM 1810 N N . PRO A 1 219 ? 18.241 -14.307 2.250 1.00 84.19 219 PRO A N 1
ATOM 1811 C CA . PRO A 1 219 ? 17.561 -14.518 3.528 1.00 84.19 219 PRO A CA 1
ATOM 1812 C C . PRO A 1 219 ? 16.435 -13.513 3.750 1.00 84.19 219 PRO A C 1
ATOM 1814 O O . PRO A 1 219 ? 15.379 -13.868 4.261 1.00 84.19 219 PRO A O 1
ATOM 1817 N N . ALA A 1 220 ? 16.658 -12.274 3.319 1.00 77.38 220 ALA A N 1
ATOM 1818 C CA . ALA A 1 220 ? 15.719 -11.194 3.502 1.00 77.38 220 ALA A CA 1
ATOM 1819 C C . ALA A 1 220 ? 14.541 -11.303 2.507 1.00 77.38 220 ALA A C 1
ATOM 1821 O O . ALA A 1 220 ? 13.435 -10.889 2.843 1.00 77.38 220 ALA A O 1
ATOM 1822 N N . GLU A 1 221 ? 14.751 -11.860 1.310 1.00 81.19 221 GLU A N 1
ATOM 1823 C CA . GLU A 1 221 ? 13.710 -12.069 0.284 1.00 81.19 221 GLU A CA 1
ATOM 1824 C C . GLU A 1 221 ? 12.929 -13.390 0.449 1.00 81.19 221 GLU A C 1
ATOM 1826 O O . GLU A 1 221 ? 11.972 -13.665 -0.279 1.00 81.19 221 GLU A O 1
ATOM 1831 N N . LYS A 1 222 ? 13.314 -14.241 1.406 1.00 81.19 222 LYS A N 1
ATOM 1832 C CA . LYS A 1 222 ? 12.657 -15.530 1.640 1.00 81.19 222 LYS A CA 1
ATOM 1833 C C . LYS A 1 222 ? 11.336 -15.346 2.399 1.00 81.19 222 LYS A C 1
ATOM 1835 O O . LYS A 1 222 ? 11.311 -15.380 3.621 1.00 81.19 222 LYS A O 1
ATOM 1840 N N . GLN A 1 223 ? 10.227 -15.260 1.665 1.00 76.38 223 GLN A N 1
ATOM 1841 C CA . GLN A 1 223 ? 8.863 -15.136 2.221 1.00 76.38 223 GLN A CA 1
ATOM 1842 C C . GLN A 1 223 ? 8.059 -16.453 2.230 1.00 76.38 223 GLN A C 1
ATOM 1844 O O . GLN A 1 223 ? 6.837 -16.453 2.333 1.00 76.38 223 GLN A O 1
ATOM 1849 N N . ALA A 1 224 ? 8.729 -17.605 2.110 1.00 69.50 224 ALA A N 1
ATOM 1850 C CA . ALA A 1 224 ? 8.076 -18.911 1.932 1.00 69.50 224 ALA A CA 1
ATOM 1851 C C . ALA A 1 224 ? 7.195 -19.369 3.115 1.00 69.50 224 ALA A C 1
ATOM 1853 O O . ALA A 1 224 ? 6.437 -20.321 2.970 1.00 69.50 224 ALA A O 1
ATOM 1854 N N . SER A 1 225 ? 7.318 -18.729 4.277 1.00 66.50 225 SER A N 1
ATOM 1855 C CA . SER A 1 225 ? 6.538 -19.020 5.485 1.00 66.50 225 SER A CA 1
ATOM 1856 C C . SER A 1 225 ? 5.602 -17.876 5.877 1.00 66.50 225 SER A C 1
ATOM 1858 O O . SER A 1 225 ? 5.124 -17.853 7.007 1.00 66.50 225 SER A O 1
ATOM 1860 N N . THR A 1 226 ? 5.381 -16.897 4.995 1.00 77.31 226 THR A N 1
ATOM 1861 C CA . THR A 1 226 ? 4.545 -15.738 5.310 1.00 77.31 226 THR A CA 1
ATOM 1862 C C . THR A 1 226 ? 3.076 -16.042 5.017 1.00 77.31 226 THR A C 1
ATOM 1864 O O . THR A 1 226 ? 2.608 -15.890 3.896 1.00 77.31 226 THR A O 1
ATOM 1867 N N . ASP A 1 227 ? 2.341 -16.421 6.056 1.00 87.00 227 ASP A N 1
ATOM 1868 C CA . ASP A 1 227 ? 0.883 -16.635 6.097 1.00 87.00 227 ASP A CA 1
ATOM 1869 C C . ASP A 1 227 ? 0.150 -15.478 6.813 1.00 87.00 227 ASP A C 1
ATOM 1871 O O . ASP A 1 227 ? -1.014 -15.578 7.196 1.00 87.00 227 ASP A O 1
ATOM 1875 N N . LEU A 1 228 ? 0.831 -14.343 7.022 1.00 88.75 228 LEU A N 1
ATOM 1876 C CA . LEU A 1 228 ? 0.299 -13.204 7.776 1.00 88.75 228 LEU A CA 1
ATOM 1877 C C . LEU A 1 228 ? -1.031 -12.686 7.214 1.00 88.75 228 LEU A C 1
ATOM 1879 O O . LEU A 1 228 ? -1.973 -12.488 7.977 1.00 88.75 228 LEU A O 1
ATOM 1883 N N . TYR A 1 229 ? -1.095 -12.455 5.903 1.00 90.31 229 TYR A N 1
ATOM 1884 C CA . TYR A 1 229 ? -2.269 -11.875 5.246 1.00 90.31 229 TYR A CA 1
ATOM 1885 C C . TYR A 1 229 ? -3.436 -12.862 5.163 1.00 90.31 229 TYR A C 1
ATOM 1887 O O . TYR A 1 229 ? -4.586 -12.456 5.286 1.00 90.31 229 TYR A O 1
ATOM 1895 N N . GLU A 1 230 ? -3.141 -14.155 5.030 1.00 91.81 230 GLU A N 1
ATOM 1896 C CA . GLU A 1 230 ? -4.132 -15.231 5.128 1.00 91.81 230 GLU A CA 1
ATOM 1897 C C . GLU A 1 230 ? -4.775 -15.233 6.520 1.00 91.81 230 GLU A C 1
ATOM 1899 O O . GLU A 1 230 ? -5.985 -15.042 6.652 1.00 91.81 230 GLU A O 1
ATOM 1904 N N . ARG A 1 231 ? -3.958 -15.312 7.581 1.00 91.12 231 ARG A N 1
ATOM 1905 C CA . ARG A 1 231 ? -4.451 -15.255 8.968 1.00 91.12 231 ARG A CA 1
ATOM 1906 C C . ARG A 1 231 ? -5.205 -13.966 9.271 1.00 91.12 231 ARG A C 1
ATOM 1908 O O . ARG A 1 231 ? -6.185 -13.991 10.010 1.00 91.12 231 ARG A O 1
ATOM 1915 N N . LEU A 1 232 ? -4.755 -12.841 8.715 1.00 90.69 232 LEU A N 1
ATOM 1916 C CA . LEU A 1 232 ? -5.440 -11.560 8.849 1.00 90.69 232 LEU A CA 1
ATOM 1917 C C . LEU A 1 232 ? -6.818 -11.604 8.178 1.00 90.69 232 LEU A C 1
ATOM 1919 O O . LEU A 1 232 ? -7.794 -11.154 8.770 1.00 90.69 232 LEU A O 1
ATOM 1923 N N . GLY A 1 233 ? -6.915 -12.180 6.977 1.00 92.88 233 GLY A N 1
ATOM 1924 C CA . GLY A 1 233 ? -8.179 -12.391 6.274 1.00 92.88 233 GLY A CA 1
ATOM 1925 C C . GLY A 1 233 ? -9.161 -13.233 7.091 1.00 92.88 233 GLY A C 1
ATOM 1926 O O . GLY A 1 233 ? -10.300 -12.808 7.278 1.00 92.88 233 GLY A O 1
ATOM 1927 N N . HIS A 1 234 ? -8.712 -14.361 7.654 1.00 92.38 234 HIS A N 1
ATOM 1928 C CA . HIS A 1 234 ? -9.535 -15.189 8.546 1.00 92.38 234 HIS A CA 1
ATOM 1929 C C . 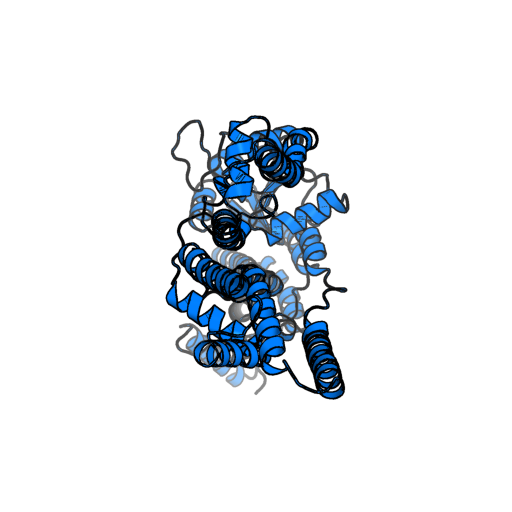HIS A 1 234 ? -10.003 -14.410 9.774 1.00 92.38 234 HIS A C 1
ATOM 1931 O O . HIS A 1 234 ? -11.194 -14.398 10.084 1.00 92.38 234 HIS A O 1
ATOM 1937 N N . ALA A 1 235 ? -9.104 -13.662 10.416 1.00 89.88 235 ALA A N 1
ATOM 1938 C CA . ALA A 1 235 ? -9.434 -12.873 11.598 1.00 89.88 235 ALA A CA 1
ATOM 1939 C C . ALA A 1 235 ? -10.523 -11.809 11.348 1.00 89.88 235 ALA A C 1
ATOM 1941 O O . ALA A 1 235 ? -11.250 -11.443 12.274 1.00 89.88 235 ALA A O 1
ATOM 1942 N N . PHE A 1 236 ? -10.663 -11.324 10.109 1.00 89.69 236 PHE A N 1
ATOM 1943 C CA . PHE A 1 236 ? -11.711 -10.376 9.721 1.00 89.69 236 PHE A CA 1
ATOM 1944 C C . PHE A 1 236 ? -13.084 -11.036 9.575 1.00 89.69 236 PHE A C 1
ATOM 1946 O O . PHE A 1 236 ? -14.094 -10.392 9.854 1.00 89.69 236 PHE A O 1
ATOM 1953 N N . VAL A 1 237 ? -13.136 -12.294 9.133 1.00 91.62 237 VAL A N 1
ATOM 1954 C CA . VAL A 1 237 ? -14.396 -12.965 8.783 1.00 91.62 237 VAL A CA 1
ATOM 1955 C C . VAL A 1 237 ? -14.867 -13.970 9.832 1.00 91.62 237 VAL A C 1
ATOM 1957 O O . VAL A 1 237 ? -16.070 -14.171 9.962 1.00 91.62 237 VAL A O 1
ATOM 1960 N N . ASP A 1 238 ? -13.975 -14.567 10.625 1.00 90.00 238 ASP A N 1
ATOM 1961 C CA . ASP A 1 238 ? -14.282 -15.685 11.532 1.00 90.00 238 ASP A CA 1
ATOM 1962 C C . ASP A 1 238 ? -15.377 -15.374 12.554 1.00 90.00 238 ASP A C 1
ATOM 1964 O O . ASP A 1 238 ? -16.237 -16.210 12.837 1.00 90.00 238 ASP A O 1
ATOM 1968 N N . THR A 1 239 ? -15.366 -14.169 13.119 1.00 85.06 239 THR A N 1
ATOM 1969 C CA . THR A 1 239 ? -16.306 -13.792 14.181 1.00 85.06 239 THR A CA 1
ATOM 1970 C C . THR A 1 239 ? -17.611 -13.212 13.667 1.00 85.06 239 THR A C 1
ATOM 1972 O O . THR A 1 239 ? -18.553 -13.072 14.453 1.00 85.06 239 THR A O 1
ATOM 1975 N N . LEU A 1 240 ? -17.688 -12.875 12.378 1.00 90.69 240 LEU A N 1
ATOM 1976 C CA . LEU A 1 240 ? -18.856 -12.225 11.804 1.00 90.69 240 LEU A CA 1
ATOM 1977 C C . LEU A 1 240 ? -20.062 -13.175 11.794 1.00 90.69 240 LEU A C 1
ATOM 1979 O O . LEU A 1 240 ? -19.904 -14.367 11.506 1.00 90.69 240 LEU A O 1
ATOM 1983 N N . PRO A 1 241 ? -21.277 -12.680 12.096 1.00 90.31 241 PRO A N 1
ATOM 1984 C CA . PRO A 1 241 ? -22.487 -13.484 11.975 1.00 90.31 241 PRO A CA 1
ATOM 1985 C C . PRO A 1 241 ? -22.746 -13.866 10.510 1.00 90.31 241 PRO A C 1
ATOM 1987 O O . PRO A 1 241 ? -22.252 -13.206 9.598 1.00 90.31 241 PRO A O 1
ATOM 1990 N N . SER A 1 242 ? -23.544 -14.910 10.290 1.00 87.69 242 SER A N 1
ATOM 1991 C CA . SER A 1 242 ? -24.082 -15.215 8.958 1.00 87.69 242 SER A CA 1
ATOM 1992 C C . SER A 1 242 ? -24.890 -14.026 8.424 1.00 87.69 242 SER A C 1
ATOM 1994 O O . SER A 1 242 ? -25.506 -13.301 9.216 1.00 87.69 242 SER A O 1
ATOM 1996 N N . ASP A 1 243 ? -24.837 -13.807 7.109 1.00 87.19 243 ASP A N 1
ATOM 1997 C CA . ASP A 1 243 ? -25.456 -12.681 6.388 1.00 87.19 243 ASP A CA 1
ATOM 1998 C C . ASP A 1 243 ? -24.910 -11.285 6.755 1.00 87.19 243 ASP A C 1
ATOM 2000 O O . ASP A 1 243 ? -25.556 -10.258 6.510 1.00 87.19 243 ASP A O 1
ATOM 2004 N N . ALA A 1 244 ? -23.723 -11.220 7.366 1.00 94.50 244 ALA A N 1
ATOM 2005 C CA . ALA A 1 244 ? -23.015 -9.963 7.575 1.00 94.50 244 ALA A CA 1
ATOM 2006 C C . ALA A 1 244 ? -22.600 -9.330 6.239 1.00 94.50 244 ALA A C 1
ATOM 2008 O O . ALA A 1 244 ? -22.278 -10.025 5.277 1.00 94.50 244 ALA A O 1
ATOM 2009 N N . THR A 1 245 ? -22.529 -8.001 6.213 1.00 96.56 245 THR A N 1
ATOM 2010 C CA . THR A 1 245 ? -21.867 -7.257 5.139 1.00 96.56 245 THR A CA 1
ATOM 2011 C C . THR A 1 245 ? -20.640 -6.572 5.709 1.00 96.56 245 THR A C 1
ATOM 2013 O O . THR A 1 245 ? -20.745 -5.809 6.667 1.00 96.56 245 THR A O 1
ATOM 2016 N N . ILE A 1 246 ? -19.478 -6.819 5.115 1.00 95.62 246 ILE A N 1
ATOM 2017 C CA . ILE A 1 246 ? -18.225 -6.176 5.487 1.00 95.62 246 ILE A CA 1
ATOM 2018 C C . ILE A 1 246 ? -17.820 -5.139 4.430 1.00 95.62 246 ILE A C 1
ATOM 2020 O O . ILE A 1 246 ? -17.646 -5.453 3.251 1.00 95.62 246 ILE A O 1
ATOM 2024 N N . LEU A 1 247 ? -17.656 -3.889 4.868 1.00 95.88 247 LEU A N 1
ATOM 2025 C CA . LEU A 1 247 ? -17.110 -2.790 4.081 1.00 95.88 247 LEU A CA 1
ATOM 2026 C C . LEU A 1 247 ? -15.633 -2.615 4.432 1.00 95.88 247 LEU A C 1
ATOM 2028 O O . LEU A 1 247 ? -15.278 -2.247 5.554 1.00 95.88 247 LEU A O 1
ATOM 2032 N N . VAL A 1 248 ? -14.762 -2.905 3.470 1.00 94.06 248 VAL A N 1
ATOM 2033 C CA . VAL A 1 248 ? -13.319 -3.004 3.717 1.00 94.06 248 VAL A CA 1
ATOM 2034 C C . VAL A 1 248 ? -12.571 -1.891 3.002 1.00 94.06 248 VAL A C 1
ATOM 2036 O O . VAL A 1 248 ? -12.726 -1.707 1.796 1.00 94.06 248 VAL A O 1
ATOM 2039 N N . ARG A 1 249 ? -11.749 -1.167 3.758 1.00 91.69 249 ARG A N 1
ATOM 2040 C CA . ARG A 1 249 ? -10.871 -0.081 3.315 1.00 91.69 249 ARG A CA 1
ATOM 2041 C C . ARG A 1 249 ? -9.418 -0.545 3.323 1.00 91.69 249 ARG A C 1
ATOM 2043 O O . ARG A 1 249 ? -9.013 -1.247 4.240 1.00 91.69 249 ARG A O 1
ATOM 2050 N N . GLY A 1 250 ? -8.627 -0.105 2.355 1.00 89.06 250 GLY A N 1
ATOM 2051 C CA . GLY A 1 250 ? -7.185 -0.321 2.302 1.00 89.06 250 GLY A CA 1
ATOM 2052 C C . GLY A 1 250 ? -6.771 -1.629 1.629 1.00 89.06 250 GLY A C 1
ATOM 2053 O O . GLY A 1 250 ? -7.346 -2.696 1.856 1.00 89.06 250 GLY A O 1
ATOM 2054 N N . ASP A 1 251 ? -5.713 -1.542 0.822 1.00 88.44 251 ASP A N 1
ATOM 2055 C CA . ASP A 1 251 ? -5.235 -2.630 -0.036 1.00 88.44 251 ASP A CA 1
ATOM 2056 C C . ASP A 1 251 ? -4.929 -3.919 0.731 1.00 88.44 251 ASP A C 1
ATOM 2058 O O . ASP A 1 251 ? -5.274 -5.007 0.267 1.00 88.44 251 ASP A O 1
ATOM 2062 N N . VAL A 1 252 ? -4.313 -3.813 1.911 1.00 90.56 252 VAL A N 1
ATOM 2063 C CA . VAL A 1 252 ? -3.959 -4.980 2.731 1.00 90.56 252 VAL A CA 1
ATOM 2064 C C . VAL A 1 252 ? -5.213 -5.750 3.138 1.00 90.56 252 VAL A C 1
ATOM 2066 O O . VAL A 1 252 ? -5.284 -6.960 2.931 1.00 90.56 252 VAL A O 1
ATOM 2069 N N . TYR A 1 253 ? -6.228 -5.066 3.663 1.00 91.75 253 TYR A N 1
ATOM 2070 C CA . TYR A 1 253 ? -7.442 -5.717 4.155 1.00 91.75 253 TYR A CA 1
ATOM 2071 C C . TYR A 1 253 ? -8.323 -6.211 3.010 1.00 91.75 253 TYR A C 1
ATOM 2073 O O . TYR A 1 253 ? -8.788 -7.349 3.047 1.00 91.75 253 TYR A O 1
ATOM 2081 N N . ILE A 1 254 ? -8.493 -5.398 1.960 1.00 94.19 254 ILE A N 1
ATOM 2082 C CA . ILE A 1 254 ? -9.256 -5.772 0.764 1.00 94.19 254 ILE A CA 1
ATOM 2083 C C . ILE A 1 254 ? -8.689 -7.064 0.177 1.00 94.19 254 ILE A C 1
ATOM 2085 O O . ILE A 1 254 ? -9.438 -8.007 -0.060 1.00 94.19 254 ILE A O 1
ATOM 2089 N N . ASN A 1 255 ? -7.376 -7.139 -0.045 1.00 94.00 255 ASN A N 1
ATOM 2090 C CA . ASN A 1 255 ? -6.782 -8.314 -0.678 1.00 94.00 255 ASN A CA 1
ATOM 2091 C C . ASN A 1 255 ? -6.706 -9.528 0.261 1.00 94.00 255 ASN A C 1
ATOM 2093 O O . ASN A 1 255 ? -6.856 -10.649 -0.221 1.00 94.00 255 ASN A O 1
ATOM 2097 N N . SER A 1 256 ? -6.571 -9.321 1.575 1.00 93.94 256 SER A N 1
ATOM 2098 C CA . SER A 1 256 ? -6.622 -10.412 2.563 1.00 93.94 256 SER A CA 1
ATOM 2099 C C . SER A 1 256 ? -7.998 -11.090 2.581 1.00 93.94 256 SER A C 1
ATOM 2101 O O . SER A 1 256 ? -8.087 -12.309 2.471 1.00 93.94 256 SER A O 1
ATOM 2103 N N . VAL A 1 257 ? -9.088 -10.312 2.626 1.00 93.94 257 VAL A N 1
ATOM 2104 C CA . VAL A 1 257 ? -10.454 -10.871 2.603 1.00 93.94 257 VAL A CA 1
ATOM 2105 C C . VAL A 1 257 ? -10.777 -11.502 1.244 1.00 93.94 257 VAL A C 1
ATOM 2107 O O . VAL A 1 257 ? -11.370 -12.577 1.190 1.00 93.94 257 VAL A O 1
ATOM 2110 N N . ARG A 1 258 ? -10.331 -10.888 0.137 1.00 93.62 258 ARG A N 1
ATOM 2111 C CA . ARG A 1 258 ? -10.475 -11.467 -1.212 1.00 93.62 258 ARG A CA 1
ATOM 2112 C C . ARG A 1 258 ? -9.816 -12.833 -1.331 1.00 93.62 258 ARG A C 1
ATOM 2114 O O . ARG A 1 258 ? -10.388 -13.708 -1.968 1.00 93.62 258 ARG A O 1
ATOM 2121 N N . TYR A 1 259 ? -8.619 -13.000 -0.775 1.00 94.00 259 TYR A N 1
ATOM 2122 C CA . TYR A 1 259 ? -7.919 -14.279 -0.809 1.00 94.00 259 TYR A CA 1
ATOM 2123 C C . TYR A 1 259 ? -8.746 -15.363 -0.106 1.00 94.00 259 TYR A C 1
ATOM 2125 O O . TYR A 1 259 ? -9.125 -16.349 -0.736 1.00 94.00 259 TYR A O 1
ATOM 2133 N N . VAL A 1 260 ? -9.143 -15.110 1.140 1.00 95.12 260 VAL A N 1
ATOM 2134 C CA . VAL A 1 260 ? -9.921 -16.054 1.955 1.00 95.12 260 VAL A CA 1
ATOM 2135 C C . VAL A 1 260 ? -11.269 -16.409 1.306 1.00 95.12 260 VAL A C 1
ATOM 2137 O O . VAL A 1 260 ? -11.632 -17.578 1.201 1.00 95.12 260 VAL A O 1
ATOM 2140 N N . GLN A 1 261 ? -12.010 -15.432 0.777 1.00 93.56 261 GLN A N 1
ATOM 2141 C CA . GLN A 1 261 ? -13.308 -15.726 0.159 1.00 93.56 261 GLN A CA 1
ATOM 2142 C C . GLN A 1 261 ? -13.204 -16.323 -1.250 1.00 93.56 261 GLN A C 1
ATOM 2144 O O . GLN A 1 261 ? -13.963 -17.230 -1.585 1.00 93.56 261 GLN A O 1
ATOM 2149 N N . PHE A 1 262 ? -12.315 -15.811 -2.106 1.00 91.50 262 PHE A N 1
ATOM 2150 C CA . PHE A 1 262 ? -12.339 -16.124 -3.543 1.00 91.50 262 PHE A CA 1
ATOM 2151 C C . PHE A 1 262 ? -11.331 -17.190 -3.959 1.00 91.50 262 PHE A C 1
ATOM 2153 O O . PHE A 1 262 ? -11.529 -17.831 -4.990 1.00 91.50 262 PHE A O 1
ATOM 2160 N N . VAL A 1 263 ? -10.252 -17.366 -3.195 1.00 93.38 263 VAL A N 1
ATOM 2161 C CA . VAL A 1 263 ? -9.254 -18.413 -3.447 1.00 93.38 263 VAL A CA 1
ATOM 2162 C C . VAL A 1 263 ? -9.552 -19.634 -2.588 1.00 93.38 263 VAL A C 1
ATOM 2164 O O . VAL A 1 263 ? -9.620 -20.738 -3.121 1.00 93.38 263 VAL A O 1
ATOM 2167 N N . GLU A 1 264 ? -9.780 -19.448 -1.288 1.00 95.75 264 GLU A N 1
ATOM 2168 C CA . GLU A 1 264 ? -10.033 -20.574 -0.378 1.00 95.75 264 GLU A CA 1
ATOM 2169 C C . GLU A 1 264 ? -11.502 -21.009 -0.346 1.00 95.75 264 GLU A C 1
ATOM 2171 O O . GLU A 1 264 ? -11.804 -22.144 0.021 1.00 95.75 264 GLU A O 1
ATOM 2176 N N . GLY A 1 265 ? -12.429 -20.127 -0.736 1.00 95.25 265 GLY A N 1
ATOM 2177 C CA . GLY A 1 265 ? -13.865 -20.399 -0.650 1.00 95.25 265 GLY A CA 1
ATOM 2178 C C . GLY A 1 265 ? -14.404 -20.362 0.783 1.00 95.25 265 GLY A C 1
ATOM 2179 O O . GLY A 1 265 ? -15.420 -20.996 1.071 1.00 95.25 265 GLY A O 1
ATOM 2180 N N . TYR A 1 266 ? -13.733 -19.650 1.690 1.00 96.12 266 TYR A N 1
ATOM 2181 C CA . TYR A 1 266 ? -14.089 -19.588 3.104 1.00 96.12 266 TYR A CA 1
ATOM 2182 C C . TYR A 1 266 ? -15.010 -18.397 3.413 1.00 96.12 266 TYR A C 1
ATOM 2184 O O . TYR A 1 266 ? -14.818 -17.301 2.893 1.00 96.12 266 TYR A O 1
ATOM 2192 N N . ARG A 1 267 ? -16.021 -18.608 4.273 1.00 94.25 267 ARG A N 1
ATOM 2193 C CA . ARG A 1 267 ? -17.035 -17.601 4.668 1.00 94.25 267 ARG A CA 1
ATOM 2194 C C . ARG A 1 267 ? -17.646 -16.830 3.487 1.00 94.25 267 ARG A C 1
ATOM 2196 O O . ARG A 1 267 ? -17.756 -15.603 3.505 1.00 94.25 267 ARG A O 1
ATOM 2203 N N . THR A 1 268 ? -18.060 -17.558 2.451 1.00 92.75 268 THR A N 1
ATOM 2204 C CA . THR A 1 268 ? -18.767 -17.003 1.281 1.00 92.75 268 THR A CA 1
ATOM 2205 C C . THR A 1 268 ? -20.218 -16.603 1.581 1.00 92.75 268 THR A C 1
ATOM 2207 O O . THR A 1 268 ? -20.884 -16.043 0.718 1.00 92.75 268 THR A O 1
ATOM 2210 N N . ASP A 1 269 ? -20.694 -16.849 2.808 1.00 94.00 269 ASP A N 1
ATOM 2211 C CA . ASP A 1 269 ? -21.973 -16.383 3.361 1.00 94.00 269 ASP A CA 1
ATOM 2212 C C . ASP A 1 269 ? -21.972 -14.896 3.771 1.00 94.00 269 ASP A C 1
ATOM 2214 O O . ASP A 1 269 ? -23.012 -14.368 4.160 1.00 94.00 269 ASP A O 1
ATOM 2218 N N . ILE A 1 270 ? -20.814 -14.229 3.737 1.00 94.62 270 ILE A N 1
ATOM 2219 C CA . ILE A 1 270 ? -20.657 -12.812 4.087 1.00 94.62 270 ILE A CA 1
ATOM 2220 C C . ILE A 1 270 ? -20.504 -11.984 2.812 1.00 94.62 270 ILE A C 1
ATOM 2222 O O . ILE A 1 270 ? -19.627 -12.257 1.987 1.00 94.62 270 ILE A O 1
ATOM 2226 N N . ASP A 1 271 ? -21.268 -10.899 2.706 1.00 95.19 271 ASP A N 1
ATOM 2227 C CA . ASP A 1 271 ? -21.129 -9.946 1.609 1.00 95.19 271 ASP A CA 1
ATOM 2228 C C . ASP A 1 271 ? -19.861 -9.103 1.808 1.00 95.19 271 ASP A C 1
ATOM 2230 O O . ASP A 1 271 ? -19.745 -8.355 2.780 1.00 95.19 271 ASP A O 1
ATOM 2234 N N . PHE A 1 272 ? -18.914 -9.172 0.875 1.00 94.75 272 PHE A N 1
ATOM 2235 C CA . PHE A 1 272 ? -17.700 -8.349 0.894 1.00 94.75 272 PHE A CA 1
ATOM 2236 C C . PHE A 1 272 ? -17.777 -7.205 -0.114 1.00 94.75 272 PHE A C 1
ATOM 2238 O O . PHE A 1 272 ? -17.968 -7.438 -1.312 1.00 94.75 272 PHE A O 1
ATOM 2245 N N . ILE A 1 273 ? -17.563 -5.971 0.356 1.00 95.00 273 ILE A N 1
ATOM 2246 C CA . ILE A 1 273 ? -17.587 -4.769 -0.482 1.00 95.00 273 ILE A CA 1
ATOM 2247 C C . ILE A 1 273 ? -16.378 -3.867 -0.158 1.00 95.00 273 ILE A C 1
ATOM 2249 O O . ILE A 1 273 ? -16.274 -3.339 0.948 1.00 95.00 273 ILE A O 1
ATOM 2253 N N . PRO A 1 274 ? -15.453 -3.635 -1.105 1.00 94.06 274 PRO A N 1
ATOM 2254 C CA . PRO A 1 274 ? -14.354 -2.691 -0.913 1.00 94.06 274 PRO A CA 1
ATOM 2255 C C . PRO A 1 274 ? -14.844 -1.236 -1.008 1.00 94.06 274 PRO A C 1
ATOM 2257 O O . PRO A 1 274 ? -15.225 -0.778 -2.088 1.00 94.06 274 PRO A O 1
ATOM 2260 N N . ILE A 1 275 ? -14.809 -0.499 0.108 1.00 92.25 275 ILE A N 1
ATOM 2261 C CA . ILE A 1 275 ? -15.360 0.866 0.204 1.00 92.25 275 ILE A CA 1
ATOM 2262 C C . ILE A 1 275 ? -14.604 1.874 -0.668 1.00 92.25 275 ILE A C 1
ATOM 2264 O O . ILE A 1 275 ? -15.233 2.699 -1.325 1.00 92.25 275 ILE A O 1
ATOM 2268 N N . ASP A 1 276 ? -13.277 1.747 -0.771 1.00 89.19 276 ASP A N 1
ATOM 2269 C CA . ASP A 1 276 ? -12.438 2.647 -1.582 1.00 89.19 276 ASP A CA 1
ATOM 2270 C C . ASP A 1 276 ? -12.737 2.554 -3.082 1.00 89.19 276 ASP A C 1
ATOM 2272 O O . ASP A 1 276 ? -12.499 3.494 -3.838 1.00 89.19 276 ASP A O 1
ATOM 2276 N N . LEU A 1 277 ? -13.280 1.420 -3.536 1.00 91.94 277 LEU A N 1
ATOM 2277 C CA . LEU A 1 277 ? 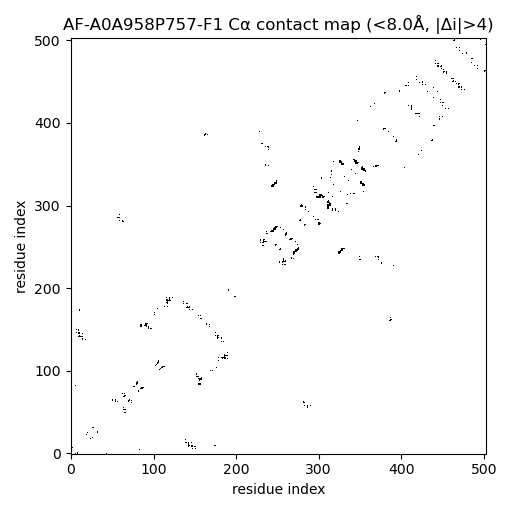-13.631 1.237 -4.942 1.00 91.94 277 LEU A CA 1
ATOM 2278 C C . LEU A 1 277 ? -15.023 1.780 -5.269 1.00 91.94 277 LEU A C 1
ATOM 2280 O O . LEU A 1 277 ? -15.319 1.985 -6.444 1.00 91.94 277 LEU A O 1
ATOM 2284 N N . MET A 1 278 ? -15.860 2.067 -4.266 1.00 92.94 278 MET A N 1
ATOM 2285 C CA . MET A 1 278 ? -17.194 2.637 -4.484 1.00 92.94 278 MET A CA 1
ATOM 2286 C C . MET A 1 278 ? -17.155 4.084 -4.992 1.00 92.94 278 MET A C 1
ATOM 2288 O O . MET A 1 278 ? -18.169 4.581 -5.478 1.00 92.94 278 MET A O 1
ATOM 2292 N N . TRP A 1 279 ? -16.000 4.757 -4.939 1.00 89.69 279 TRP A N 1
ATOM 2293 C CA . TRP A 1 279 ? -15.780 6.045 -5.613 1.00 89.69 279 TRP A CA 1
ATOM 2294 C C . TRP A 1 279 ? -15.885 5.941 -7.137 1.00 89.69 279 TRP A C 1
ATOM 2296 O O . TRP A 1 279 ? -16.123 6.939 -7.816 1.00 89.69 279 TRP A O 1
ATOM 2306 N N . TRP A 1 280 ? -15.727 4.738 -7.692 1.00 90.56 280 TRP A N 1
ATOM 2307 C CA . TRP A 1 280 ? -15.809 4.521 -9.125 1.00 90.56 280 TRP A CA 1
ATOM 2308 C C . TRP A 1 280 ? -17.213 4.074 -9.558 1.00 90.56 280 TRP A C 1
ATOM 2310 O O . TRP A 1 280 ? -17.716 3.076 -9.039 1.00 90.56 280 TRP A O 1
ATOM 2320 N N . PRO A 1 281 ? -17.814 4.702 -10.592 1.00 89.88 281 PRO A N 1
ATOM 2321 C CA . PRO A 1 281 ? -19.173 4.370 -11.038 1.00 89.88 281 PRO A CA 1
ATOM 2322 C C . PRO A 1 281 ? -19.366 2.897 -11.425 1.00 89.88 281 PRO A C 1
ATOM 2324 O O . PRO A 1 281 ? -20.439 2.321 -11.260 1.00 89.88 281 PRO A O 1
ATOM 2327 N N . TRP A 1 282 ? -18.309 2.254 -11.933 1.00 89.94 282 TRP A N 1
ATOM 2328 C CA . TRP A 1 282 ? -18.357 0.852 -12.347 1.00 89.94 282 TRP A CA 1
ATOM 2329 C C . TRP A 1 282 ? -18.535 -0.126 -11.176 1.00 89.94 282 TRP A C 1
ATOM 2331 O O . TRP A 1 282 ? -18.898 -1.282 -11.399 1.00 89.94 282 TRP A O 1
ATOM 2341 N N . MET A 1 283 ? -18.298 0.303 -9.933 1.00 91.75 283 MET A N 1
ATOM 2342 C CA . MET A 1 283 ? -18.402 -0.569 -8.765 1.00 91.75 283 MET A CA 1
ATOM 2343 C C . MET A 1 283 ? -19.850 -0.963 -8.463 1.00 91.75 283 MET A C 1
ATOM 2345 O O . MET A 1 283 ? -20.102 -2.102 -8.072 1.00 91.75 283 MET A O 1
ATOM 2349 N N . LYS A 1 284 ? -20.814 -0.073 -8.734 1.00 90.88 284 LYS A N 1
ATOM 2350 C CA . LYS A 1 284 ? -22.245 -0.358 -8.567 1.00 90.88 284 LYS A CA 1
ATOM 2351 C C . LYS A 1 284 ? -22.698 -1.564 -9.379 1.00 90.88 284 LYS A C 1
ATOM 2353 O O . LYS A 1 284 ? -23.346 -2.459 -8.843 1.00 90.88 284 LYS A O 1
ATOM 2358 N N . GLY A 1 285 ? -22.303 -1.613 -10.652 1.00 88.50 285 GLY A N 1
ATOM 2359 C CA . GLY A 1 285 ? -22.599 -2.748 -11.527 1.00 88.50 285 GLY A CA 1
ATOM 2360 C C . GLY A 1 285 ? -21.986 -4.053 -11.014 1.00 88.50 285 GLY A C 1
ATOM 2361 O O . GLY A 1 285 ? -22.640 -5.091 -11.048 1.00 88.50 285 GLY A O 1
ATOM 2362 N N . LYS A 1 286 ? -20.766 -3.999 -10.463 1.00 89.69 286 LYS A N 1
ATOM 2363 C CA . LYS A 1 286 ? -20.110 -5.180 -9.884 1.00 89.69 286 LYS A CA 1
ATOM 2364 C C . LYS A 1 286 ? -20.822 -5.691 -8.642 1.00 89.69 286 LYS A C 1
ATOM 2366 O O . LYS A 1 286 ? -21.047 -6.889 -8.555 1.00 89.69 286 LYS A O 1
ATOM 2371 N N . VAL A 1 287 ? -21.193 -4.814 -7.708 1.00 90.88 287 VAL A N 1
ATOM 2372 C CA . VAL A 1 287 ? -21.912 -5.237 -6.496 1.00 90.88 287 VAL A CA 1
ATOM 2373 C C . VAL A 1 287 ? -23.286 -5.805 -6.843 1.00 90.88 287 VAL A C 1
ATOM 2375 O O . VAL A 1 287 ? -23.636 -6.864 -6.333 1.00 90.88 287 VAL A O 1
ATOM 2378 N N . ALA A 1 288 ? -24.012 -5.189 -7.780 1.00 88.88 288 ALA A N 1
ATOM 2379 C CA . ALA A 1 288 ? -25.277 -5.737 -8.272 1.00 88.88 288 ALA A CA 1
ATOM 2380 C C . ALA A 1 288 ? -25.107 -7.134 -8.905 1.00 88.88 288 ALA A C 1
ATOM 2382 O O . ALA A 1 288 ? -25.953 -8.005 -8.721 1.00 88.88 288 ALA A O 1
ATOM 2383 N N . GLY A 1 289 ? -23.997 -7.369 -9.614 1.00 87.75 289 GLY A N 1
ATOM 2384 C CA . GLY A 1 289 ? -23.677 -8.657 -10.233 1.00 87.75 289 GLY A CA 1
ATOM 2385 C C . GLY A 1 289 ? -23.294 -9.778 -9.257 1.00 87.75 289 GLY A C 1
ATOM 2386 O O . GLY A 1 289 ? -23.330 -10.939 -9.653 1.00 87.75 289 GLY A O 1
ATOM 2387 N N . MET A 1 290 ? -22.958 -9.466 -7.999 1.00 85.88 290 MET A N 1
ATOM 2388 C CA . MET A 1 290 ? -22.617 -10.480 -6.986 1.00 85.88 290 MET A CA 1
ATOM 2389 C C . MET A 1 290 ? -23.849 -11.194 -6.411 1.00 85.88 290 MET A C 1
ATOM 2391 O O . MET A 1 290 ? -23.703 -12.212 -5.743 1.00 85.88 290 MET A O 1
ATOM 2395 N N . GLY A 1 291 ? -25.058 -10.673 -6.652 1.00 85.81 291 GLY A N 1
ATOM 2396 C CA . GLY A 1 291 ? -26.292 -11.240 -6.099 1.00 85.81 291 GLY A CA 1
ATOM 2397 C C . GLY A 1 291 ? -26.484 -10.979 -4.602 1.00 85.81 291 GLY A C 1
ATOM 2398 O O . GLY A 1 291 ? -27.316 -11.630 -3.976 1.00 85.81 291 GLY A O 1
ATOM 2399 N N . TYR A 1 292 ? -25.734 -10.035 -4.028 1.00 91.06 292 TYR A N 1
ATOM 2400 C CA . TYR A 1 292 ? -25.928 -9.601 -2.648 1.00 91.06 292 TYR A CA 1
ATOM 2401 C C . TYR A 1 292 ? -27.280 -8.897 -2.496 1.00 91.06 292 TYR A C 1
ATOM 2403 O O . TYR A 1 292 ? -27.662 -8.081 -3.337 1.00 91.06 292 TYR A O 1
ATOM 2411 N N . ASP A 1 293 ? -27.968 -9.135 -1.378 1.00 92.19 293 ASP A N 1
ATOM 2412 C CA . ASP A 1 293 ? -29.126 -8.332 -0.956 1.00 92.19 293 ASP A CA 1
ATOM 2413 C C . ASP A 1 293 ? -28.667 -6.972 -0.389 1.00 92.19 293 ASP A C 1
ATOM 2415 O O . ASP A 1 293 ? -28.858 -6.652 0.784 1.00 92.19 293 ASP A O 1
ATOM 2419 N N . PHE A 1 294 ? -27.955 -6.199 -1.209 1.00 93.50 294 PHE A N 1
ATOM 2420 C CA . PHE A 1 294 ? -27.305 -4.954 -0.818 1.00 93.50 294 PHE A CA 1
ATOM 2421 C C . PHE A 1 294 ? -27.559 -3.855 -1.853 1.00 93.50 294 PHE A C 1
ATOM 2423 O O . PHE A 1 294 ? -27.245 -3.985 -3.038 1.00 93.50 294 PHE A O 1
ATOM 2430 N N . LYS A 1 295 ? -28.115 -2.734 -1.398 1.00 93.88 295 LYS A N 1
ATOM 2431 C CA . LYS A 1 295 ? -28.532 -1.599 -2.216 1.00 93.88 295 LYS A CA 1
ATOM 2432 C C . LYS A 1 295 ? -27.520 -0.459 -2.137 1.00 93.88 295 LYS A C 1
ATOM 2434 O O . LYS A 1 295 ? -27.283 0.096 -1.068 1.00 93.88 295 LYS A O 1
ATOM 2439 N N . MET A 1 296 ? -27.007 -0.031 -3.290 1.00 93.12 296 MET A N 1
ATOM 2440 C CA . MET A 1 296 ? -26.267 1.231 -3.413 1.00 93.12 296 MET A CA 1
ATOM 2441 C C . MET A 1 296 ? -27.229 2.398 -3.705 1.00 93.12 296 MET A C 1
ATOM 2443 O O . MET A 1 296 ? -27.904 2.348 -4.741 1.00 93.12 296 MET A O 1
ATOM 2447 N N . PRO A 1 297 ? -27.307 3.431 -2.839 1.00 92.19 297 PRO A N 1
ATOM 2448 C CA . PRO A 1 297 ? -28.250 4.543 -2.993 1.00 92.19 297 PRO A CA 1
ATOM 2449 C C . PRO A 1 297 ? -28.017 5.367 -4.264 1.00 92.19 297 PRO A C 1
ATOM 2451 O O . PRO A 1 297 ? -28.971 5.651 -4.982 1.00 92.19 297 PRO A O 1
ATOM 2454 N N . GLY A 1 298 ? -26.755 5.685 -4.569 1.00 91.19 298 GLY A N 1
ATOM 2455 C CA . GLY A 1 298 ? -26.341 6.471 -5.737 1.00 91.19 298 GLY A CA 1
ATOM 2456 C C . GLY A 1 298 ? -25.433 5.684 -6.688 1.00 91.19 298 GLY A C 1
ATOM 2457 O O . GLY A 1 298 ? -25.426 4.452 -6.679 1.00 91.19 298 GLY A O 1
ATOM 2458 N N . GLU A 1 299 ? -24.702 6.383 -7.553 1.00 90.50 299 GLU A N 1
ATOM 2459 C CA . GLU A 1 299 ? -23.702 5.830 -8.480 1.00 90.50 299 GLU A CA 1
ATOM 2460 C C . GLU A 1 299 ? -22.304 5.748 -7.864 1.00 90.50 299 GLU A C 1
ATOM 2462 O O . GLU A 1 299 ? -21.615 4.750 -8.069 1.00 90.50 299 GLU A O 1
ATOM 2467 N N . THR A 1 300 ? -21.894 6.770 -7.110 1.00 92.06 300 THR A N 1
ATOM 2468 C CA . THR A 1 300 ? -20.550 6.852 -6.519 1.00 92.06 300 THR A CA 1
ATOM 2469 C C . THR A 1 300 ? -20.595 7.268 -5.061 1.00 92.06 300 THR A C 1
ATOM 2471 O O . THR A 1 300 ? -21.288 8.214 -4.697 1.00 92.06 300 THR A O 1
ATOM 2474 N N . TYR A 1 301 ? -19.798 6.605 -4.240 1.00 92.44 301 TYR A N 1
ATOM 2475 C CA . TYR A 1 301 ? -19.598 6.965 -2.844 1.00 92.44 301 TYR A CA 1
ATOM 2476 C C . TYR A 1 301 ? -18.760 8.258 -2.713 1.00 92.44 301 TYR A C 1
ATOM 2478 O O . TYR A 1 301 ? -17.903 8.536 -3.552 1.00 92.44 301 TYR A O 1
ATOM 2486 N N . GLN A 1 302 ? -18.996 9.050 -1.668 1.00 90.00 302 GLN A N 1
ATOM 2487 C CA . GLN A 1 302 ? -18.168 10.182 -1.236 1.00 90.00 302 GLN A CA 1
ATOM 2488 C C . GLN A 1 302 ? -18.111 10.221 0.296 1.00 90.00 302 GLN A C 1
ATOM 2490 O O . GLN A 1 302 ? -19.014 9.728 0.964 1.00 90.00 302 GLN A O 1
ATOM 2495 N N . LEU A 1 303 ? -17.056 10.821 0.864 1.00 85.19 303 LEU A N 1
ATOM 2496 C CA . LEU A 1 303 ? -16.917 10.931 2.326 1.00 85.19 303 LEU A CA 1
ATOM 2497 C C . LEU A 1 303 ? -18.059 11.742 2.956 1.00 85.19 303 LEU A C 1
ATOM 2499 O O . LEU A 1 303 ? -18.518 11.413 4.044 1.00 85.19 303 LEU A O 1
ATOM 2503 N N . VAL A 1 304 ? -18.503 12.794 2.266 1.00 81.56 304 VAL A N 1
ATOM 2504 C CA . VAL A 1 304 ? -19.663 13.610 2.631 1.00 81.56 304 VAL A CA 1
ATOM 2505 C C . VAL A 1 304 ? -20.470 13.833 1.360 1.00 81.56 304 VAL A C 1
ATOM 2507 O O . VAL A 1 304 ? -19.936 14.366 0.386 1.00 81.56 304 VAL A O 1
ATOM 2510 N N . SER A 1 305 ? -21.732 13.406 1.359 1.00 77.31 305 SER A N 1
ATOM 2511 C CA . SER A 1 305 ? -22.607 13.525 0.194 1.00 77.31 305 SER A CA 1
ATOM 2512 C C . SER A 1 305 ? -22.872 14.997 -0.137 1.00 77.31 305 SER A C 1
ATOM 2514 O O . SER A 1 305 ? -23.161 15.811 0.746 1.00 77.31 305 SER A O 1
ATOM 2516 N N . THR A 1 306 ? -22.818 15.351 -1.423 1.00 76.38 306 THR A N 1
ATOM 2517 C CA . THR A 1 306 ? -23.203 16.690 -1.905 1.00 76.38 306 THR A CA 1
ATOM 2518 C C . THR A 1 306 ? -24.723 16.855 -2.020 1.00 76.38 306 THR A C 1
ATOM 2520 O O . THR A 1 306 ? -25.186 17.931 -2.405 1.00 76.38 306 THR A O 1
ATOM 2523 N N . LYS A 1 307 ? -25.501 15.824 -1.642 1.00 72.31 307 LYS A N 1
ATOM 2524 C CA . LYS A 1 307 ? -26.964 15.722 -1.794 1.00 72.31 307 LYS A CA 1
ATOM 2525 C C . LYS A 1 307 ? -27.449 15.771 -3.246 1.00 72.31 307 LYS A C 1
ATOM 2527 O O . LYS A 1 307 ? -28.606 16.114 -3.486 1.00 72.31 307 LYS A O 1
ATOM 2532 N N . ASP A 1 308 ? -26.584 15.465 -4.211 1.00 78.69 308 ASP A N 1
ATOM 2533 C CA . ASP A 1 308 ? -27.047 15.140 -5.558 1.00 78.69 308 ASP A CA 1
ATOM 2534 C C . ASP A 1 308 ? -27.541 13.681 -5.602 1.00 78.69 308 ASP A C 1
ATOM 2536 O O . ASP A 1 308 ? -27.101 12.843 -4.820 1.00 78.69 308 ASP A O 1
ATOM 2540 N N . ASP A 1 309 ? -28.454 13.352 -6.518 1.00 75.50 309 ASP A N 1
ATOM 2541 C CA . ASP A 1 309 ? -28.996 11.984 -6.622 1.00 75.50 309 ASP A CA 1
ATOM 2542 C C . ASP A 1 309 ? -27.960 10.952 -7.130 1.00 75.50 309 ASP A C 1
ATOM 2544 O O . ASP A 1 309 ? -28.265 9.763 -7.257 1.00 75.50 309 ASP A O 1
ATOM 2548 N N . ARG A 1 310 ? -26.738 11.379 -7.486 1.00 86.44 310 ARG A N 1
ATOM 2549 C CA . ARG A 1 310 ? -25.694 10.511 -8.059 1.00 86.44 310 ARG A CA 1
ATOM 2550 C C . ARG A 1 310 ? -24.679 10.053 -7.026 1.00 86.44 310 ARG A C 1
ATOM 2552 O O . ARG A 1 310 ? -24.046 9.015 -7.218 1.00 86.44 310 ARG A O 1
ATOM 2559 N N . THR A 1 311 ? -24.497 10.802 -5.956 1.00 92.12 311 THR A N 1
ATOM 2560 C CA . THR A 1 311 ? -23.503 10.545 -4.925 1.00 92.12 311 THR A CA 1
ATOM 2561 C C . THR A 1 311 ? -24.178 10.073 -3.652 1.00 92.12 311 THR A C 1
ATOM 2563 O O . THR A 1 311 ? -25.367 10.294 -3.446 1.00 92.12 311 THR A O 1
ATOM 2566 N N . PHE A 1 312 ? -23.442 9.338 -2.826 1.00 93.62 312 PHE A N 1
ATOM 2567 C CA . PHE A 1 312 ? -23.944 8.933 -1.522 1.00 93.62 312 PHE A CA 1
ATOM 2568 C C . PHE A 1 312 ? -22.824 8.837 -0.497 1.00 93.62 312 PHE A C 1
ATOM 2570 O O . PHE A 1 312 ? -21.679 8.548 -0.848 1.00 93.62 312 PHE A O 1
ATOM 2577 N N . ASP A 1 313 ? -23.161 9.042 0.769 1.00 93.62 313 ASP A N 1
ATOM 2578 C CA . ASP A 1 313 ? -22.247 8.809 1.887 1.00 93.62 313 ASP A CA 1
ATOM 2579 C C . ASP A 1 313 ? -22.554 7.505 2.639 1.00 93.62 313 ASP A C 1
ATOM 2581 O O . ASP A 1 313 ? -23.466 6.740 2.303 1.00 93.62 313 ASP A O 1
ATOM 2585 N N . LEU A 1 314 ? -21.745 7.212 3.659 1.00 94.25 314 LEU A N 1
ATOM 2586 C CA . LEU A 1 314 ? -21.883 5.988 4.442 1.00 94.25 314 LEU A CA 1
ATOM 2587 C C . LEU A 1 314 ? -23.188 5.961 5.257 1.00 94.25 314 LEU A C 1
ATOM 2589 O O . LEU A 1 314 ? -23.763 4.890 5.448 1.00 94.25 314 LEU A O 1
ATOM 2593 N N . VAL A 1 315 ? -23.706 7.113 5.690 1.00 94.50 315 VAL A N 1
ATOM 2594 C CA . VAL A 1 315 ? -24.974 7.190 6.430 1.00 94.50 315 VAL A CA 1
ATOM 2595 C C . VAL A 1 315 ? -26.140 6.823 5.516 1.00 94.50 315 VAL A C 1
ATOM 2597 O O . VAL A 1 315 ? -26.997 6.026 5.902 1.00 94.50 315 VAL A O 1
ATOM 2600 N N . GLU A 1 316 ? -26.173 7.365 4.301 1.00 94.88 316 GLU A N 1
ATOM 2601 C CA . GLU A 1 316 ? -27.173 7.027 3.284 1.00 94.88 316 GLU A CA 1
ATOM 2602 C C . GLU A 1 316 ? -27.094 5.549 2.879 1.00 94.88 316 GLU A C 1
ATOM 2604 O O . GLU A 1 316 ? -28.127 4.888 2.743 1.00 94.88 316 GLU A O 1
ATOM 2609 N N . LEU A 1 317 ? -25.879 5.002 2.762 1.00 95.19 317 LEU A N 1
ATOM 2610 C CA . LEU A 1 317 ? -25.650 3.587 2.471 1.00 95.19 317 LEU A CA 1
ATOM 2611 C C . LEU A 1 317 ? -26.216 2.671 3.562 1.00 95.19 317 LEU A C 1
ATOM 2613 O O . LEU A 1 317 ? -26.927 1.714 3.252 1.00 95.19 317 LEU A O 1
ATOM 2617 N N . VAL A 1 318 ? -25.935 2.968 4.833 1.00 95.81 318 VAL A N 1
ATOM 2618 C CA . VAL A 1 318 ? -26.443 2.185 5.969 1.00 95.81 318 VAL A CA 1
ATOM 2619 C C . VAL A 1 318 ? -27.969 2.298 6.053 1.00 95.81 318 VAL A C 1
ATOM 2621 O O . VAL A 1 318 ? -28.655 1.287 6.195 1.00 95.81 318 VAL A O 1
ATOM 2624 N N . LYS A 1 319 ? -28.533 3.502 5.870 1.00 95.12 319 LYS A N 1
ATOM 2625 C CA . LYS A 1 319 ? -29.993 3.725 5.858 1.00 95.12 319 LYS A CA 1
ATOM 2626 C C . LYS A 1 319 ? -30.709 2.982 4.731 1.00 95.12 319 LYS A C 1
ATOM 2628 O O . LYS A 1 319 ? -31.851 2.571 4.916 1.00 95.12 319 LYS A O 1
ATOM 2633 N N . ALA A 1 320 ? -30.066 2.809 3.578 1.00 95.38 320 ALA A N 1
ATOM 2634 C CA . ALA A 1 320 ? -30.636 2.070 2.455 1.00 95.38 320 ALA A CA 1
ATOM 2635 C C . ALA A 1 320 ? -30.643 0.546 2.653 1.00 95.38 320 ALA A C 1
ATOM 2637 O O . ALA A 1 320 ? -31.312 -0.145 1.885 1.00 95.38 320 ALA A O 1
ATOM 2638 N N . ASN A 1 321 ? -29.930 0.037 3.665 1.00 95.88 321 ASN A N 1
ATOM 2639 C CA . ASN A 1 321 ? -29.765 -1.390 3.943 1.00 95.88 321 ASN A CA 1
ATOM 2640 C C . ASN A 1 321 ? -30.112 -1.745 5.402 1.00 95.88 321 ASN A C 1
ATOM 2642 O O . ASN A 1 321 ? -29.289 -2.345 6.099 1.00 95.88 321 ASN A O 1
ATOM 2646 N N . PRO A 1 322 ? -31.320 -1.406 5.897 1.00 93.56 322 PRO A N 1
ATOM 2647 C CA . PRO A 1 322 ? -31.690 -1.618 7.300 1.00 93.56 322 PRO A CA 1
ATOM 2648 C C . PRO A 1 322 ? -31.730 -3.100 7.708 1.00 93.56 322 PRO A C 1
ATOM 2650 O O . PRO A 1 322 ? -31.666 -3.416 8.893 1.00 93.56 322 PRO A O 1
ATOM 2653 N N . GLN A 1 323 ? -31.850 -4.008 6.738 1.00 92.56 323 GLN A N 1
ATOM 2654 C CA . GLN A 1 323 ? -31.856 -5.453 6.945 1.00 92.56 323 GLN A CA 1
ATOM 2655 C C . GLN A 1 323 ? -30.455 -6.046 7.172 1.00 92.56 323 GLN A C 1
ATOM 2657 O O . GLN A 1 323 ? -30.348 -7.173 7.655 1.00 92.56 323 GLN A O 1
ATOM 2662 N N . LYS A 1 324 ? -29.380 -5.321 6.830 1.00 94.38 324 LYS A N 1
ATOM 2663 C CA . LYS A 1 324 ? -28.003 -5.835 6.872 1.00 94.38 324 LYS A CA 1
ATOM 2664 C C . LYS A 1 324 ? -27.278 -5.452 8.158 1.00 94.38 324 LYS A C 1
ATOM 2666 O O . LYS A 1 324 ? -27.419 -4.351 8.682 1.00 94.38 324 LYS A O 1
ATOM 2671 N N . LYS A 1 325 ? -26.429 -6.364 8.642 1.00 94.56 325 LYS A N 1
ATOM 2672 C CA . LYS A 1 325 ? -25.454 -6.077 9.705 1.00 94.56 325 LYS A CA 1
ATOM 2673 C C . LYS A 1 325 ? -24.156 -5.622 9.055 1.00 94.56 325 LYS A C 1
ATOM 2675 O O . LYS A 1 325 ? -23.438 -6.445 8.492 1.00 94.56 325 LYS A O 1
ATOM 2680 N N . ILE A 1 326 ? -23.895 -4.320 9.112 1.00 96.38 326 ILE A N 1
ATOM 2681 C CA . ILE A 1 326 ? -22.788 -3.691 8.391 1.00 96.38 326 ILE A CA 1
ATOM 2682 C C . ILE A 1 326 ? -21.583 -3.530 9.317 1.00 96.38 326 ILE A C 1
ATOM 2684 O O . ILE A 1 326 ? -21.644 -2.830 10.328 1.00 96.38 326 ILE A O 1
ATOM 2688 N N . PHE A 1 327 ? -20.481 -4.166 8.941 1.00 95.44 327 PHE A N 1
ATOM 2689 C CA . PHE A 1 327 ? -19.198 -4.096 9.624 1.00 95.44 327 PHE A CA 1
ATOM 2690 C C . PHE A 1 327 ? -18.200 -3.341 8.763 1.00 95.44 327 PHE A C 1
ATOM 2692 O O . PHE A 1 327 ? -18.174 -3.515 7.550 1.00 95.44 327 PHE A O 1
ATOM 2699 N N . VAL A 1 328 ? -17.369 -2.513 9.378 1.00 94.38 328 VAL A N 1
ATOM 2700 C CA . VAL A 1 328 ? -16.443 -1.628 8.676 1.00 94.38 328 VAL A CA 1
ATOM 2701 C C . VAL A 1 328 ? -15.030 -1.765 9.219 1.00 94.38 328 VAL A C 1
ATOM 2703 O O . VAL A 1 328 ? -14.813 -1.967 10.413 1.00 94.38 328 VAL A O 1
ATOM 2706 N N . THR A 1 329 ? -14.035 -1.621 8.352 1.00 91.50 329 THR A N 1
ATOM 2707 C CA . THR A 1 329 ? -12.667 -1.313 8.797 1.00 91.50 329 THR A CA 1
ATOM 2708 C C . THR A 1 329 ? -12.577 0.115 9.340 1.00 91.50 329 THR A C 1
ATOM 2710 O O . THR A 1 329 ? -13.588 0.793 9.491 1.00 91.50 329 THR A O 1
ATOM 2713 N N . LYS A 1 330 ? -11.369 0.592 9.668 1.00 85.94 330 LYS A N 1
ATOM 2714 C CA . LYS A 1 330 ? -11.185 1.927 10.252 1.00 85.94 330 LYS A CA 1
ATOM 2715 C C . LYS A 1 330 ? -11.747 2.964 9.286 1.00 85.94 330 LYS A C 1
ATOM 2717 O O . LYS A 1 330 ? -11.386 2.951 8.108 1.00 85.94 330 LYS A O 1
ATOM 2722 N N . LEU A 1 331 ? -12.654 3.796 9.786 1.00 87.94 331 LEU A N 1
ATOM 2723 C CA . LEU A 1 331 ? -13.187 4.925 9.041 1.00 87.94 331 LEU A CA 1
ATOM 2724 C C . LEU A 1 331 ? -12.220 6.103 9.163 1.00 87.94 331 LEU A C 1
ATOM 2726 O O . LEU A 1 331 ? -11.408 6.170 10.087 1.00 87.94 331 LEU A O 1
ATOM 2730 N N . ASN A 1 332 ? -12.296 7.025 8.211 1.00 85.94 332 ASN A N 1
ATOM 2731 C CA . ASN A 1 332 ? -11.584 8.292 8.327 1.00 85.94 332 ASN A CA 1
ATOM 2732 C C . ASN A 1 332 ? -12.327 9.196 9.319 1.00 85.94 332 ASN A C 1
ATOM 2734 O O . ASN A 1 332 ? -13.552 9.159 9.362 1.00 85.94 332 ASN A O 1
ATOM 2738 N N . GLU A 1 333 ? -11.618 10.067 10.042 1.00 86.38 333 GLU A N 1
ATOM 2739 C CA . GLU A 1 333 ? -12.216 10.931 11.077 1.00 86.38 333 GLU A CA 1
ATOM 2740 C C . 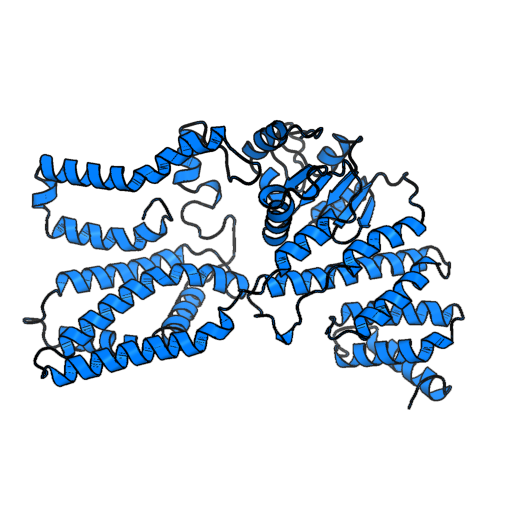GLU A 1 333 ? -13.469 11.715 10.608 1.00 86.38 333 GLU A C 1
ATOM 2742 O O . GLU A 1 333 ? -14.454 11.745 11.347 1.00 86.38 333 GLU A O 1
ATOM 2747 N N . PRO A 1 334 ? -13.521 12.310 9.393 1.00 87.38 334 PRO A N 1
ATOM 2748 C CA . PRO A 1 334 ? -14.734 12.990 8.928 1.00 87.38 334 PRO A CA 1
ATOM 2749 C C . PRO A 1 334 ? -15.922 12.042 8.731 1.00 87.38 334 PRO A C 1
ATOM 2751 O O . PRO A 1 334 ? -17.063 12.413 8.988 1.00 87.38 334 PRO A O 1
ATOM 2754 N N . GLU A 1 335 ? -15.649 10.823 8.266 1.00 88.69 335 GLU A N 1
ATOM 2755 C CA . GLU A 1 335 ? -16.657 9.793 8.024 1.00 88.69 335 GLU A CA 1
ATOM 2756 C C . GLU A 1 335 ? -17.159 9.198 9.344 1.00 88.69 335 GLU A C 1
ATOM 2758 O O . GLU A 1 335 ? -18.360 9.023 9.515 1.00 88.69 335 GLU A O 1
ATOM 2763 N N . GLU A 1 336 ? -16.257 8.949 10.295 1.00 89.62 336 GLU A N 1
ATOM 2764 C CA . GLU A 1 336 ? -16.594 8.496 11.645 1.00 89.62 336 GLU A CA 1
ATOM 2765 C C . GLU A 1 336 ? -17.534 9.490 12.336 1.00 89.62 336 GLU A C 1
ATOM 2767 O O . GLU A 1 336 ? -18.641 9.110 12.707 1.00 89.62 336 GLU A O 1
ATOM 2772 N N . LYS A 1 337 ? -17.182 10.784 12.361 1.00 89.88 337 LYS A N 1
ATOM 2773 C CA . LYS A 1 337 ? -18.044 11.846 12.915 1.00 89.88 337 LYS A CA 1
ATOM 2774 C C . LYS A 1 337 ? -19.408 11.928 12.228 1.00 89.88 337 LYS A C 1
ATOM 2776 O O . LYS A 1 337 ? -20.418 12.195 12.878 1.00 89.88 337 LYS A O 1
ATOM 2781 N N . LEU A 1 338 ? -19.445 11.737 10.908 1.00 90.44 338 LEU A N 1
ATOM 2782 C CA . LEU A 1 338 ? -20.692 11.744 10.144 1.00 90.44 338 LEU A CA 1
ATOM 2783 C C . LEU A 1 338 ? -21.593 10.569 10.549 1.00 90.44 338 LEU A C 1
ATOM 2785 O O . LEU A 1 338 ? -22.789 10.761 10.777 1.00 90.44 338 LEU A O 1
ATOM 2789 N N . VAL A 1 339 ? -21.019 9.368 10.655 1.00 92.75 339 VAL A N 1
ATOM 2790 C CA . VAL A 1 339 ? -21.735 8.157 11.073 1.00 92.75 339 VAL A CA 1
ATOM 2791 C C . VAL A 1 339 ? -22.217 8.284 12.514 1.00 92.75 339 VAL A C 1
ATOM 2793 O O . VAL A 1 339 ? -23.396 8.037 12.753 1.00 92.75 339 VAL A O 1
ATOM 2796 N N . GLU A 1 340 ? -21.368 8.744 13.434 1.00 90.75 340 GLU A N 1
ATOM 2797 C CA . GLU A 1 340 ? -21.696 8.963 14.852 1.00 90.75 340 GLU A CA 1
ATOM 2798 C C . GLU A 1 340 ? -22.863 9.943 15.062 1.00 90.75 340 GLU A C 1
ATOM 2800 O O . GLU A 1 340 ? -23.590 9.859 16.051 1.00 90.75 340 GLU A O 1
ATOM 2805 N N . GLY A 1 341 ? -23.119 10.838 14.102 1.00 90.69 341 GLY A N 1
ATOM 2806 C CA . GLY A 1 341 ? -24.285 11.722 14.125 1.00 90.69 341 GLY A CA 1
ATOM 2807 C C . GLY A 1 341 ? -25.634 11.024 13.880 1.00 90.69 341 GLY A C 1
ATOM 2808 O O . GLY A 1 341 ? -26.680 11.633 14.099 1.00 90.69 341 GLY A O 1
ATOM 2809 N N . SER A 1 342 ? -25.650 9.782 13.385 1.00 93.12 342 SER A N 1
ATOM 2810 C CA . SER A 1 342 ? -26.879 9.019 13.079 1.00 93.12 342 SER A CA 1
ATOM 2811 C C . SER A 1 342 ? -26.890 7.587 13.625 1.00 93.12 342 SER A C 1
ATOM 2813 O O . SER A 1 342 ? -27.965 7.007 13.788 1.00 93.12 342 SER A O 1
ATOM 2815 N N . PHE A 1 343 ? -25.722 7.005 13.863 1.00 95.19 343 PHE A N 1
ATOM 2816 C CA . PHE A 1 343 ? -25.509 5.612 14.229 1.00 95.19 343 PHE A CA 1
ATOM 2817 C C . PHE A 1 343 ? -24.423 5.511 15.295 1.00 95.19 343 PHE A C 1
ATOM 2819 O O . PHE A 1 343 ? -23.623 6.421 15.458 1.00 95.19 343 PHE A O 1
ATOM 2826 N N . GLU A 1 344 ? -24.367 4.383 15.990 1.00 90.69 344 GLU A N 1
ATOM 2827 C CA . GLU A 1 344 ? -23.246 4.057 16.867 1.00 90.69 344 GLU A CA 1
ATOM 2828 C C . GLU A 1 344 ? -22.293 3.091 16.160 1.00 90.69 344 GLU A C 1
ATOM 2830 O O . GLU A 1 344 ? -22.721 2.220 15.391 1.00 90.69 344 GLU A O 1
ATOM 2835 N N . ILE A 1 345 ? -20.994 3.255 16.424 1.00 89.06 345 ILE A N 1
ATOM 2836 C CA . ILE A 1 345 ? -19.947 2.344 15.963 1.00 89.06 345 ILE A CA 1
ATOM 2837 C C . ILE A 1 345 ? -19.394 1.595 17.168 1.00 89.06 345 ILE A C 1
ATOM 2839 O O . ILE A 1 345 ? -18.719 2.148 18.039 1.00 89.06 345 ILE A O 1
ATOM 2843 N N . GLN A 1 346 ? -19.655 0.295 17.194 1.00 85.38 346 GLN A N 1
ATOM 2844 C CA . GLN A 1 346 ? -19.218 -0.572 18.272 1.00 85.38 346 GLN A CA 1
ATOM 2845 C C . GLN A 1 346 ? -18.101 -1.502 17.807 1.00 85.38 346 GLN A C 1
ATOM 2847 O O . GLN A 1 346 ? -18.235 -2.198 16.806 1.00 85.38 346 GLN A O 1
ATOM 2852 N N . ASN A 1 347 ? -17.003 -1.573 18.559 1.00 82.81 347 ASN A N 1
ATOM 2853 C CA . ASN A 1 347 ? -15.895 -2.469 18.227 1.00 82.81 347 ASN A CA 1
ATOM 2854 C C . ASN A 1 347 ? -16.319 -3.952 18.199 1.00 82.81 347 ASN A C 1
ATOM 2856 O O . ASN A 1 347 ? -16.929 -4.457 19.145 1.00 82.81 347 ASN A O 1
ATOM 2860 N N . PHE A 1 348 ? -15.927 -4.649 17.131 1.00 84.38 348 PHE A N 1
ATOM 2861 C CA . PHE A 1 348 ? -16.206 -6.052 16.841 1.00 84.38 348 PHE A CA 1
ATOM 2862 C C . PHE A 1 348 ? -14.965 -6.720 16.225 1.00 84.38 348 PHE A C 1
ATOM 2864 O O . PHE A 1 348 ? -14.724 -6.639 15.021 1.00 84.38 348 PHE A O 1
ATOM 2871 N N . GLY A 1 349 ? -14.151 -7.401 17.037 1.00 81.62 349 GLY A N 1
ATOM 2872 C CA . GLY A 1 349 ? -12.882 -7.967 16.562 1.00 81.62 349 GLY A CA 1
ATOM 2873 C C . GLY A 1 349 ? -11.978 -6.887 15.947 1.00 81.62 349 GLY A C 1
ATOM 2874 O O . GLY A 1 349 ? -11.635 -5.922 16.625 1.00 81.62 349 GLY A O 1
ATOM 2875 N N . PHE A 1 350 ? -11.621 -7.039 14.667 1.00 82.62 350 PHE A N 1
ATOM 2876 C CA . PHE A 1 350 ? -10.846 -6.059 13.881 1.00 82.62 350 PHE A CA 1
ATOM 2877 C C . PHE A 1 350 ? -11.688 -4.946 13.226 1.00 82.62 350 PHE A C 1
ATOM 2879 O O . PHE A 1 350 ? -11.146 -4.032 12.590 1.00 82.62 350 PHE A O 1
ATOM 2886 N N . LEU A 1 351 ? -13.009 -5.022 13.364 1.00 89.50 351 LEU A N 1
ATOM 2887 C CA . LEU A 1 351 ? -13.988 -4.213 12.647 1.00 89.50 351 LEU A CA 1
ATOM 2888 C C . LEU A 1 351 ? -14.805 -3.354 13.619 1.00 89.50 351 LEU A C 1
ATOM 2890 O O . LEU A 1 351 ? -14.859 -3.620 14.815 1.00 89.50 351 LEU A O 1
ATOM 2894 N N . GLY A 1 352 ? -15.455 -2.318 13.102 1.00 90.31 352 GLY A N 1
ATOM 2895 C CA . GLY A 1 352 ? -16.536 -1.607 13.776 1.00 90.31 352 GLY A CA 1
ATOM 2896 C C . GLY A 1 352 ? -17.879 -2.103 13.254 1.00 90.31 352 GLY A C 1
ATOM 2897 O O . GLY A 1 352 ? -18.061 -2.229 12.048 1.00 90.31 352 GLY A O 1
ATOM 2898 N N . TRP A 1 353 ? -18.824 -2.399 14.133 1.00 92.31 353 TRP A N 1
ATOM 2899 C CA . TRP A 1 353 ? -20.208 -2.674 13.775 1.00 92.31 353 TRP A CA 1
ATOM 2900 C C . TRP A 1 353 ? -21.000 -1.371 13.805 1.00 92.31 353 TRP A C 1
ATOM 2902 O O . TRP A 1 353 ? -21.092 -0.743 14.858 1.00 92.31 353 TRP A O 1
ATOM 2912 N N . ILE A 1 354 ? -21.575 -0.980 12.667 1.00 94.69 354 ILE A N 1
ATOM 2913 C CA . ILE A 1 354 ? -22.474 0.172 12.594 1.00 94.69 354 ILE A CA 1
ATOM 2914 C C . ILE A 1 354 ? -23.888 -0.301 12.926 1.00 94.69 354 ILE A C 1
ATOM 2916 O O . ILE A 1 354 ? -24.432 -1.180 12.249 1.00 94.69 354 ILE A O 1
ATOM 2920 N N . HIS A 1 355 ? -24.496 0.286 13.956 1.00 92.19 355 HIS A N 1
ATOM 2921 C CA . HIS A 1 355 ? -25.852 -0.058 14.374 1.00 92.19 355 HIS A CA 1
ATOM 2922 C C . HIS A 1 355 ? -26.663 1.158 14.822 1.00 92.19 355 HIS A C 1
ATOM 2924 O O . HIS A 1 355 ? -26.152 2.253 15.052 1.00 92.19 355 HIS A O 1
ATOM 2930 N N . ASN A 1 356 ? -27.977 0.960 14.933 1.00 91.25 356 ASN A N 1
ATOM 2931 C CA . ASN A 1 356 ? -28.871 1.976 15.468 1.00 91.25 356 ASN A CA 1
ATOM 2932 C C . ASN A 1 356 ? -28.567 2.207 16.966 1.00 91.25 356 ASN A C 1
ATOM 2934 O O . ASN A 1 356 ? -28.454 1.211 17.687 1.00 91.25 356 ASN A O 1
ATOM 2938 N N . PRO A 1 357 ? -28.505 3.461 17.453 1.00 87.44 357 PRO A N 1
ATOM 2939 C CA . PRO A 1 357 ? -28.264 3.754 18.870 1.00 87.44 357 PRO A CA 1
ATOM 2940 C C . PRO A 1 357 ? -29.330 3.168 19.814 1.00 87.44 357 PRO A C 1
ATOM 2942 O O . PRO A 1 357 ? -29.061 2.849 20.966 1.00 87.44 357 PRO A O 1
ATOM 2945 N N . ALA A 1 358 ? -30.562 2.971 19.331 1.00 86.19 358 ALA A N 1
ATOM 2946 C CA . ALA A 1 358 ? -31.634 2.348 20.109 1.00 86.19 358 ALA A CA 1
ATOM 2947 C C . ALA A 1 358 ? -31.453 0.827 20.294 1.00 86.19 358 ALA A C 1
ATOM 2949 O O . ALA A 1 358 ? -32.223 0.198 21.024 1.00 86.19 358 ALA A O 1
ATOM 2950 N N . LEU A 1 359 ? -30.482 0.209 19.611 1.00 84.88 359 LEU A N 1
ATOM 2951 C CA . LEU A 1 359 ? -30.233 -1.222 19.712 1.00 84.88 359 LEU A CA 1
ATOM 2952 C C . LEU A 1 359 ? -29.521 -1.546 21.027 1.00 84.88 359 LEU A C 1
ATOM 2954 O O . LEU A 1 359 ? -28.360 -1.204 21.226 1.00 84.88 359 LEU A O 1
ATOM 2958 N N . PHE A 1 360 ? -30.196 -2.286 21.904 1.00 79.06 360 PHE A N 1
ATOM 2959 C CA . PHE A 1 360 ? -29.556 -2.808 23.105 1.00 79.06 360 PHE A CA 1
ATOM 2960 C C . PHE A 1 360 ? -28.573 -3.932 22.753 1.00 79.06 360 PHE A C 1
ATOM 2962 O O . PHE A 1 360 ? -28.969 -4.966 22.207 1.00 79.06 360 PHE A O 1
ATOM 2969 N N . ILE A 1 361 ? -27.302 -3.751 23.116 1.00 75.31 361 ILE A N 1
ATOM 2970 C CA . ILE A 1 361 ? -26.248 -4.758 22.966 1.00 75.31 361 ILE A CA 1
ATOM 2971 C C . ILE A 1 361 ? -25.918 -5.333 24.350 1.00 75.31 361 ILE A C 1
ATOM 2973 O O . ILE A 1 361 ? -25.374 -4.622 25.196 1.00 75.31 361 ILE A O 1
ATOM 2977 N N . PRO A 1 362 ? -26.223 -6.618 24.609 1.00 72.75 362 PRO A N 1
ATOM 2978 C CA . PRO A 1 362 ? -25.845 -7.267 25.856 1.00 72.75 362 PRO A CA 1
ATOM 2979 C C . PRO A 1 362 ? -24.319 -7.249 26.072 1.00 72.75 362 PRO A C 1
ATOM 2981 O O . PRO A 1 362 ? -23.586 -7.665 25.171 1.00 72.75 362 PRO A O 1
ATOM 2984 N N . PRO A 1 363 ? -23.819 -6.886 27.271 1.00 67.38 363 PRO A N 1
ATOM 2985 C CA . PRO A 1 363 ? -22.379 -6.808 27.534 1.00 67.38 363 PRO A CA 1
ATOM 2986 C C . PRO A 1 363 ? -21.594 -8.107 27.295 1.00 67.38 363 PRO A C 1
ATOM 2988 O O . PRO A 1 363 ? -20.410 -8.105 26.970 1.00 67.38 363 PRO A O 1
ATOM 2991 N N . GLU A 1 364 ? -22.256 -9.251 27.430 1.00 68.94 364 GLU A N 1
ATOM 2992 C CA . GLU A 1 364 ? -21.673 -10.582 27.220 1.00 68.94 364 GLU A CA 1
ATOM 2993 C C . GLU A 1 364 ? -21.262 -10.818 25.762 1.00 68.94 364 GLU A C 1
ATOM 2995 O O . GLU A 1 364 ? -20.324 -11.567 25.477 1.00 68.94 364 GLU A O 1
ATOM 3000 N N . ILE A 1 365 ? -21.933 -10.144 24.826 1.00 71.12 365 ILE A N 1
ATOM 3001 C CA . ILE A 1 365 ? -21.643 -10.256 23.404 1.00 71.12 365 ILE A CA 1
ATOM 3002 C C . ILE A 1 365 ? -20.262 -9.655 23.076 1.00 71.12 365 ILE A C 1
ATOM 3004 O O . ILE A 1 365 ? -19.560 -10.195 22.215 1.00 71.12 365 ILE A O 1
ATOM 3008 N N . TYR A 1 366 ? -19.807 -8.638 23.820 1.00 67.94 366 TYR A N 1
ATOM 3009 C CA . TYR A 1 366 ? -18.474 -8.050 23.643 1.00 67.94 366 TYR A CA 1
ATOM 3010 C C . TYR A 1 366 ? -17.350 -9.083 23.807 1.00 67.94 366 TYR A C 1
ATOM 3012 O O . TYR A 1 366 ? -16.363 -9.042 23.072 1.00 67.94 366 TYR A O 1
ATOM 3020 N N . GLN A 1 367 ? -17.515 -10.069 24.698 1.00 68.00 367 GLN A N 1
ATOM 3021 C CA . GLN A 1 367 ? -16.538 -11.153 24.860 1.00 68.00 367 GLN A CA 1
ATOM 3022 C C . GLN A 1 367 ? -16.460 -12.037 23.618 1.00 68.00 367 GLN A C 1
ATOM 3024 O O . GLN A 1 367 ? -15.380 -12.442 23.194 1.00 68.00 367 GLN A O 1
ATOM 3029 N N . LYS A 1 368 ? -17.615 -12.356 23.025 1.00 71.12 368 LYS A N 1
ATOM 3030 C CA . LYS A 1 368 ? -17.668 -13.182 21.819 1.00 71.12 368 LYS A CA 1
ATOM 3031 C C . LYS A 1 368 ? -16.983 -12.471 20.655 1.00 71.12 368 LYS A C 1
ATOM 3033 O O . LYS A 1 368 ? -16.277 -13.117 19.887 1.00 71.12 368 LYS A O 1
ATOM 3038 N N . TRP A 1 369 ? -17.156 -11.156 20.556 1.00 72.88 369 TRP A N 1
ATOM 3039 C CA . TRP A 1 369 ? -16.536 -10.344 19.511 1.00 72.88 369 TRP A CA 1
ATOM 3040 C C . TRP A 1 369 ? -15.034 -10.154 19.716 1.00 72.88 369 TRP A C 1
ATOM 3042 O O . TRP A 1 369 ? -14.284 -10.137 18.742 1.00 72.88 369 TRP A O 1
ATOM 3052 N N . ALA A 1 370 ? -14.579 -10.082 20.969 1.00 68.38 370 ALA A N 1
ATOM 3053 C CA . ALA A 1 370 ? -13.162 -9.990 21.312 1.00 68.38 370 ALA A CA 1
ATOM 3054 C C . ALA A 1 370 ? -12.335 -11.190 20.813 1.00 68.38 370 ALA A C 1
ATOM 3056 O O . ALA A 1 370 ? -11.181 -11.003 20.431 1.00 68.38 370 ALA A O 1
ATOM 3057 N N . LYS A 1 371 ? -12.932 -12.390 20.725 1.00 69.56 371 LYS A N 1
ATOM 3058 C CA . LYS A 1 371 ? -12.230 -13.623 20.317 1.00 69.56 371 LYS A CA 1
ATOM 3059 C C . LYS A 1 371 ? -11.555 -13.544 18.947 1.00 69.56 371 LYS A C 1
ATOM 3061 O O . LYS A 1 371 ? -10.534 -14.186 18.742 1.00 69.56 371 LYS A O 1
ATOM 3066 N N . GLY A 1 372 ? -12.095 -12.759 18.013 1.00 67.25 372 GLY A N 1
ATOM 3067 C CA . GLY A 1 372 ? -11.493 -12.605 16.680 1.00 67.25 372 GLY A CA 1
ATOM 3068 C C . GLY A 1 372 ? -10.118 -11.950 16.746 1.00 67.25 372 GLY A C 1
ATOM 3069 O O . GLY A 1 372 ? -9.217 -12.303 15.996 1.00 67.25 372 GLY A O 1
ATOM 3070 N N . PHE A 1 373 ? -9.944 -11.050 17.712 1.00 71.94 373 PHE A N 1
ATOM 3071 C CA . PHE A 1 373 ? -8.682 -10.378 17.980 1.00 71.94 373 PHE A CA 1
ATOM 3072 C C . PHE A 1 373 ? -7.708 -11.272 18.764 1.00 71.94 373 PHE A C 1
ATOM 3074 O O . PHE A 1 373 ? -6.501 -11.200 18.560 1.00 71.94 373 PHE A O 1
ATOM 3081 N N . ASP A 1 374 ? -8.221 -12.157 19.625 1.00 73.12 374 ASP A N 1
ATOM 3082 C CA . ASP A 1 374 ? -7.403 -13.122 20.374 1.00 73.12 374 ASP A CA 1
ATOM 3083 C C . ASP A 1 374 ? -6.785 -14.210 19.485 1.00 73.12 374 ASP A C 1
ATOM 3085 O O . ASP A 1 374 ? -5.709 -14.724 19.794 1.00 73.12 374 ASP A O 1
ATOM 3089 N N . ASN A 1 375 ? -7.440 -14.538 18.371 1.00 74.00 375 ASN A N 1
ATOM 3090 C CA . ASN A 1 375 ? -6.993 -15.578 17.447 1.00 74.00 375 ASN A CA 1
ATOM 3091 C C . ASN A 1 375 ? -5.894 -15.110 16.479 1.00 74.00 375 ASN A C 1
ATOM 3093 O O . ASN A 1 375 ? -5.242 -15.944 15.850 1.00 74.00 375 ASN A O 1
ATOM 3097 N N . PHE A 1 376 ? -5.664 -13.800 16.364 1.00 85.25 376 PHE A N 1
ATOM 3098 C CA . PHE A 1 376 ? -4.628 -13.244 15.503 1.00 85.25 376 PHE A CA 1
ATOM 3099 C C . PHE A 1 376 ? -3.441 -12.758 16.329 1.00 85.25 376 PHE A C 1
ATOM 3101 O O . PHE A 1 376 ? -3.577 -11.909 17.209 1.00 85.25 376 PHE A O 1
ATOM 3108 N N . LYS A 1 377 ? -2.250 -13.268 16.011 1.00 84.19 377 LYS A N 1
ATOM 3109 C CA . LYS A 1 377 ? -0.997 -12.773 16.581 1.00 84.19 377 LYS A CA 1
ATOM 3110 C C . LYS A 1 377 ? -0.322 -11.838 15.576 1.00 84.19 377 LYS A C 1
ATOM 3112 O O . LYS A 1 377 ? -0.098 -12.267 14.441 1.00 84.19 377 LYS A O 1
ATOM 3117 N N . PRO A 1 378 ? 0.003 -10.591 15.961 1.00 83.50 378 PRO A N 1
ATOM 3118 C CA . PRO A 1 378 ? 0.736 -9.694 15.083 1.00 83.50 378 PRO A CA 1
ATOM 3119 C C . PRO A 1 378 ? 2.165 -10.220 14.865 1.00 83.50 378 PRO A C 1
ATOM 3121 O O . PRO A 1 378 ? 2.673 -10.984 15.692 1.00 83.50 378 PRO A O 1
ATOM 3124 N N . PRO A 1 379 ? 2.828 -9.809 13.773 1.00 81.44 379 PRO A N 1
ATOM 3125 C CA . PRO A 1 379 ? 4.238 -10.120 13.567 1.00 81.44 379 PRO A CA 1
ATOM 3126 C C . PRO A 1 379 ? 5.103 -9.495 14.677 1.00 81.44 379 PRO A C 1
ATOM 3128 O O . PRO A 1 379 ? 4.708 -8.511 15.303 1.00 81.44 379 PRO A O 1
ATOM 3131 N N . LEU A 1 380 ? 6.278 -10.066 14.947 1.00 79.81 380 LEU A N 1
ATOM 3132 C CA . LEU A 1 380 ? 7.203 -9.531 15.951 1.00 79.81 380 LEU A CA 1
ATOM 3133 C C . LEU A 1 380 ? 7.960 -8.330 15.384 1.00 79.81 380 LEU A C 1
ATOM 3135 O O . LEU A 1 380 ? 8.477 -8.407 14.275 1.00 79.81 380 LEU A O 1
ATOM 3139 N N . LEU A 1 381 ? 8.083 -7.247 16.156 1.00 76.50 381 LEU A N 1
ATOM 3140 C CA . LEU A 1 381 ? 8.714 -6.003 15.695 1.00 76.50 381 LEU A CA 1
ATOM 3141 C C . LEU A 1 381 ? 10.139 -6.217 15.152 1.00 76.50 381 LEU A C 1
ATOM 3143 O O . LEU A 1 381 ? 10.498 -5.638 14.132 1.00 76.50 381 LEU A O 1
ATOM 3147 N N . ASN A 1 382 ? 10.916 -7.096 15.792 1.00 76.50 382 ASN A N 1
ATOM 3148 C CA . ASN A 1 382 ? 12.296 -7.407 15.399 1.00 76.50 382 ASN A CA 1
ATOM 3149 C C . ASN A 1 382 ? 12.410 -8.127 14.045 1.00 76.50 382 ASN A C 1
ATOM 3151 O O . ASN A 1 382 ? 13.466 -8.074 13.418 1.00 76.50 382 ASN A O 1
ATOM 3155 N N . ASP A 1 383 ? 11.336 -8.773 13.591 1.00 74.88 383 ASP A N 1
ATOM 3156 C CA . ASP A 1 383 ? 11.311 -9.551 12.349 1.00 74.88 383 ASP A CA 1
ATOM 3157 C C . ASP A 1 383 ? 10.750 -8.742 11.166 1.00 74.88 383 ASP A C 1
ATOM 3159 O O . ASP A 1 383 ? 10.686 -9.230 10.035 1.00 74.88 383 ASP A O 1
ATOM 3163 N N . ILE A 1 384 ? 10.331 -7.496 11.405 1.00 78.00 384 ILE A N 1
ATOM 3164 C CA . ILE A 1 384 ? 9.630 -6.669 10.427 1.00 78.00 384 ILE A CA 1
ATOM 3165 C C . ILE A 1 384 ? 10.580 -5.643 9.813 1.00 78.00 384 ILE A C 1
ATOM 3167 O O . ILE A 1 384 ? 11.227 -4.855 10.501 1.00 78.00 384 ILE A O 1
ATOM 3171 N N . ARG A 1 385 ? 10.588 -5.566 8.480 1.00 78.38 385 ARG A N 1
ATOM 3172 C CA . ARG A 1 385 ? 11.172 -4.414 7.783 1.00 78.38 385 ARG A CA 1
ATOM 3173 C C . ARG A 1 385 ? 10.229 -3.221 7.927 1.00 78.38 385 ARG A C 1
ATOM 3175 O O . ARG A 1 385 ? 9.067 -3.319 7.549 1.00 78.38 385 ARG A O 1
ATOM 3182 N N . GLU A 1 386 ? 10.715 -2.081 8.402 1.00 76.50 386 GLU A N 1
ATOM 3183 C CA . GLU A 1 386 ? 9.861 -0.907 8.652 1.00 76.50 386 GLU A CA 1
ATOM 3184 C C . GLU A 1 386 ? 9.056 -0.418 7.431 1.00 76.50 386 GLU A C 1
ATOM 3186 O O . GLU A 1 386 ? 7.960 0.105 7.591 1.00 76.50 386 GLU A O 1
ATOM 3191 N N . SER A 1 387 ? 9.575 -0.584 6.211 1.00 78.25 387 SER A N 1
ATOM 3192 C CA . SER A 1 387 ? 8.906 -0.172 4.967 1.00 78.25 387 SER A CA 1
ATOM 3193 C C . SER A 1 387 ? 7.896 -1.194 4.427 1.00 78.25 387 SER A C 1
ATOM 3195 O O . SER A 1 387 ? 7.319 -0.996 3.358 1.00 78.25 387 SER A O 1
ATOM 3197 N N . SER A 1 388 ? 7.701 -2.304 5.137 1.00 82.88 388 SER A N 1
ATOM 3198 C CA . SER A 1 388 ? 6.894 -3.429 4.678 1.00 82.88 388 SER A CA 1
ATOM 3199 C C . SER A 1 388 ? 5.420 -3.315 5.064 1.00 82.88 388 SER A C 1
ATOM 3201 O O . SER A 1 388 ? 5.030 -2.582 5.976 1.00 82.88 388 SER A O 1
ATOM 3203 N N . TRP A 1 389 ? 4.577 -4.089 4.386 1.00 83.62 389 TRP A N 1
ATOM 3204 C CA . TRP A 1 389 ? 3.161 -4.184 4.735 1.00 83.62 389 TRP A CA 1
ATOM 3205 C C . TRP A 1 389 ? 2.943 -4.968 6.040 1.00 83.62 389 TRP A C 1
ATOM 3207 O O . TRP A 1 389 ? 1.948 -4.745 6.723 1.00 83.62 389 TRP A O 1
ATOM 3217 N N . GLU A 1 390 ? 3.896 -5.805 6.457 1.00 86.19 390 GLU A N 1
ATOM 3218 C CA . GLU A 1 390 ? 3.926 -6.442 7.774 1.00 86.19 390 GLU A CA 1
ATOM 3219 C C . GLU A 1 390 ? 4.009 -5.384 8.887 1.00 86.19 390 GLU A C 1
ATOM 3221 O O . GLU A 1 390 ? 3.299 -5.490 9.889 1.00 86.19 390 GLU A O 1
ATOM 3226 N N . ALA A 1 391 ? 4.803 -4.323 8.683 1.00 85.00 391 ALA A N 1
ATOM 3227 C CA . ALA A 1 391 ? 4.860 -3.177 9.594 1.00 85.00 391 ALA A CA 1
ATOM 3228 C C . ALA A 1 391 ? 3.515 -2.455 9.655 1.00 85.00 391 ALA A C 1
ATOM 3230 O O . ALA A 1 391 ? 3.021 -2.141 10.737 1.00 85.00 391 ALA A O 1
ATOM 3231 N N . PHE A 1 392 ? 2.876 -2.252 8.501 1.00 85.75 392 PHE A N 1
ATOM 3232 C CA . PHE A 1 392 ? 1.533 -1.681 8.451 1.00 85.75 392 PHE A CA 1
ATOM 3233 C C . PHE A 1 392 ? 0.532 -2.520 9.264 1.00 85.75 392 PHE A C 1
ATOM 3235 O O . PHE A 1 392 ? -0.215 -1.963 10.069 1.00 85.75 392 PHE A O 1
ATOM 3242 N N . VAL A 1 393 ? 0.536 -3.849 9.110 1.00 88.56 393 VAL A N 1
ATOM 3243 C CA . VAL A 1 393 ? -0.332 -4.752 9.887 1.00 88.56 393 VAL A CA 1
ATOM 3244 C C . VAL A 1 393 ? -0.026 -4.663 11.381 1.00 88.56 393 VAL A C 1
ATOM 3246 O O . VAL A 1 393 ? -0.960 -4.574 12.175 1.00 88.56 393 VAL A O 1
ATOM 3249 N N . TYR A 1 394 ? 1.252 -4.631 11.765 1.00 88.31 394 TYR A N 1
ATOM 3250 C CA . TYR A 1 394 ? 1.683 -4.484 13.155 1.00 88.31 394 TYR A CA 1
ATOM 3251 C C . TYR A 1 394 ? 1.130 -3.217 13.809 1.00 88.31 394 TYR A C 1
ATOM 3253 O O . TYR A 1 394 ? 0.457 -3.287 14.838 1.00 88.31 394 TYR A O 1
ATOM 3261 N N . PHE A 1 395 ? 1.379 -2.057 13.197 1.00 85.75 395 PHE A N 1
ATOM 3262 C CA . PHE A 1 395 ? 0.951 -0.781 13.762 1.00 85.75 395 PHE A CA 1
ATOM 3263 C C . PHE A 1 395 ? -0.569 -0.675 13.819 1.00 85.75 395 PHE A C 1
ATOM 3265 O O . PHE A 1 395 ? -1.110 -0.271 14.845 1.00 85.75 395 PHE A O 1
ATOM 3272 N N . ASN A 1 396 ? -1.271 -1.107 12.768 1.00 85.94 396 ASN A N 1
ATOM 3273 C CA . ASN A 1 396 ? -2.730 -1.082 12.772 1.00 85.94 396 ASN A CA 1
ATOM 3274 C C . ASN A 1 396 ? -3.329 -2.062 13.786 1.00 85.94 396 ASN A C 1
ATOM 3276 O O . ASN A 1 396 ? -4.3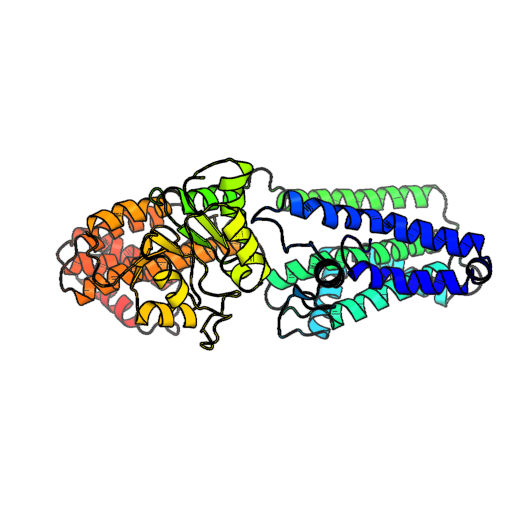38 -1.738 14.403 1.00 85.94 396 ASN A O 1
ATOM 3280 N N . TYR A 1 397 ? -2.729 -3.239 13.989 1.00 88.69 397 TYR A N 1
ATOM 3281 C CA . TYR A 1 397 ? -3.167 -4.167 15.031 1.00 88.69 397 TYR A CA 1
ATOM 3282 C C . TYR A 1 397 ? -3.135 -3.482 16.402 1.00 88.69 397 TYR A C 1
ATOM 3284 O O . TYR A 1 397 ? -4.145 -3.461 17.104 1.00 88.69 397 TYR A O 1
ATOM 3292 N N . TRP A 1 398 ? -2.012 -2.862 16.769 1.00 88.31 398 TRP A N 1
ATOM 3293 C CA . TRP A 1 398 ? -1.895 -2.211 18.075 1.00 88.31 398 TRP A CA 1
ATOM 3294 C C . TRP A 1 398 ? -2.748 -0.955 18.206 1.00 88.31 398 TRP A C 1
ATOM 3296 O O . TRP A 1 398 ? -3.295 -0.710 19.278 1.00 88.31 398 TRP A O 1
ATOM 3306 N N . ASP A 1 399 ? -2.915 -0.202 17.122 1.00 87.12 399 ASP A N 1
ATOM 3307 C CA . ASP A 1 399 ? -3.843 0.924 17.062 1.00 87.12 399 ASP A CA 1
ATOM 3308 C C . ASP A 1 399 ? -5.282 0.466 17.355 1.00 87.12 399 ASP A C 1
ATOM 3310 O O . ASP A 1 399 ? -5.981 1.054 18.181 1.00 87.12 399 ASP A O 1
ATOM 3314 N N . ARG A 1 400 ? -5.710 -0.662 16.771 1.00 85.31 400 ARG A N 1
ATOM 3315 C CA . ARG A 1 400 ? -7.018 -1.258 17.074 1.00 85.31 400 ARG A CA 1
ATOM 3316 C C . ARG A 1 400 ? -7.136 -1.749 18.506 1.00 85.31 400 ARG A C 1
ATOM 3318 O O . ARG A 1 400 ? -8.175 -1.520 19.126 1.00 85.31 400 ARG A O 1
ATOM 3325 N N . GLU A 1 401 ? -6.096 -2.385 19.040 1.00 86.06 401 GLU A N 1
ATOM 3326 C CA . GLU A 1 401 ? -6.102 -2.815 20.438 1.00 86.06 401 GLU A CA 1
ATOM 3327 C C . GLU A 1 401 ? -6.235 -1.616 21.384 1.00 86.06 401 GLU A C 1
ATOM 3329 O O . GLU A 1 401 ? -7.025 -1.648 22.333 1.00 86.06 401 GLU A O 1
ATOM 3334 N N . TYR A 1 402 ? -5.518 -0.530 21.091 1.00 88.00 402 TYR A N 1
ATOM 3335 C CA . TYR A 1 402 ? -5.616 0.723 21.824 1.00 88.00 402 TYR A CA 1
ATOM 3336 C C . TYR A 1 402 ? -7.039 1.293 21.781 1.00 88.00 402 TYR A C 1
ATOM 3338 O O . TYR A 1 402 ? -7.643 1.468 22.838 1.00 88.00 402 TYR A O 1
ATOM 3346 N N . PHE A 1 403 ? -7.614 1.531 20.599 1.00 83.62 403 PHE A N 1
ATOM 3347 C CA . PHE A 1 403 ? -8.943 2.147 20.488 1.00 83.62 403 PHE A CA 1
ATOM 3348 C C . PHE A 1 403 ? -10.036 1.313 21.155 1.00 83.62 403 PHE A C 1
ATOM 3350 O O . PHE A 1 403 ? -10.885 1.850 21.870 1.00 83.62 403 PHE A O 1
ATOM 3357 N N . ARG A 1 404 ? -9.989 -0.011 20.983 1.00 81.06 404 ARG A N 1
ATOM 3358 C CA . ARG A 1 404 ? -10.952 -0.930 21.595 1.00 81.06 404 ARG A CA 1
ATOM 3359 C C . ARG A 1 404 ? -10.910 -0.875 23.115 1.00 81.06 404 ARG A C 1
ATOM 3361 O O . ARG A 1 404 ? -11.947 -0.751 23.765 1.00 81.06 404 ARG A O 1
ATOM 3368 N N . THR A 1 405 ? -9.713 -0.993 23.682 1.00 83.50 405 THR A N 1
ATOM 3369 C CA . THR A 1 405 ? -9.538 -0.976 25.138 1.00 83.50 405 THR A CA 1
ATOM 3370 C C . THR A 1 405 ? -9.858 0.402 25.711 1.00 83.50 405 THR A C 1
ATOM 3372 O O . THR A 1 405 ? -10.515 0.487 26.744 1.00 83.50 405 THR A O 1
ATOM 3375 N N . HIS A 1 406 ? -9.503 1.475 25.001 1.00 86.25 406 HIS A N 1
ATOM 3376 C CA . HIS A 1 406 ? -9.834 2.840 25.392 1.00 86.25 406 HIS A CA 1
ATOM 3377 C C . HIS A 1 406 ? -11.349 3.084 25.437 1.00 86.25 406 HIS A C 1
ATOM 3379 O O . HIS A 1 406 ? -11.843 3.602 26.435 1.00 86.25 406 HIS A O 1
ATOM 3385 N N . GLN A 1 407 ? -12.100 2.653 24.414 1.00 79.69 407 GLN A N 1
ATOM 3386 C CA . GLN A 1 407 ? -13.562 2.791 24.386 1.00 79.69 407 GLN A CA 1
ATOM 3387 C C . GLN A 1 407 ? -14.215 2.110 25.599 1.00 79.69 407 GLN A C 1
ATOM 3389 O O . GLN A 1 407 ? -15.058 2.712 26.261 1.00 79.69 407 GLN A O 1
ATOM 3394 N N . LEU A 1 408 ? -13.792 0.885 25.933 1.00 78.31 408 LEU A N 1
ATOM 3395 C CA . LEU A 1 408 ? -14.314 0.147 27.089 1.00 78.31 408 LEU A CA 1
ATOM 3396 C C . LEU A 1 408 ? -13.974 0.829 28.422 1.00 78.31 408 LEU A C 1
ATOM 3398 O O . LEU A 1 408 ? -14.819 0.882 29.315 1.00 78.31 408 LEU A O 1
ATOM 3402 N N . ILE A 1 409 ? -12.765 1.383 28.555 1.00 81.56 409 ILE A N 1
ATOM 3403 C CA . ILE A 1 409 ? -12.365 2.149 29.744 1.00 81.56 409 ILE A CA 1
ATOM 3404 C C . ILE A 1 409 ? -13.222 3.411 29.891 1.00 81.56 409 ILE A C 1
ATOM 3406 O O . ILE A 1 409 ? -13.694 3.702 30.990 1.00 81.56 409 ILE A O 1
ATOM 3410 N N . SER A 1 410 ? -13.456 4.147 28.804 1.00 82.06 410 SER A N 1
ATOM 3411 C CA . SER A 1 410 ? -14.278 5.362 28.818 1.00 82.06 410 SER A CA 1
ATOM 3412 C C . SER A 1 410 ? -15.742 5.062 29.155 1.00 82.06 410 SER A C 1
ATOM 3414 O O . SER A 1 410 ? -16.297 5.688 30.056 1.00 82.06 410 SER A O 1
ATOM 3416 N N . GLN A 1 411 ? -16.337 4.031 28.545 1.00 75.38 411 GLN A N 1
ATOM 3417 C CA . GLN A 1 411 ? -17.701 3.588 28.866 1.00 75.38 411 GLN A CA 1
ATOM 3418 C C . GLN A 1 411 ? -17.841 3.148 30.333 1.00 75.38 411 GLN A C 1
ATOM 3420 O O . GLN A 1 411 ? -18.843 3.451 30.984 1.00 75.38 411 GLN A O 1
ATOM 3425 N N . ALA A 1 412 ? -16.831 2.461 30.877 1.00 74.88 412 ALA A N 1
ATOM 3426 C CA . ALA A 1 412 ? -16.819 2.062 32.282 1.00 74.88 412 ALA A CA 1
ATOM 3427 C C . ALA A 1 412 ? -16.775 3.276 33.227 1.00 74.88 412 ALA A C 1
ATOM 3429 O O . ALA A 1 412 ? -17.522 3.313 34.207 1.00 74.88 412 ALA A O 1
ATOM 3430 N N . LYS A 1 413 ? -15.950 4.289 32.911 1.00 77.19 413 LYS A N 1
ATOM 3431 C CA . LYS A 1 413 ? -15.859 5.549 33.671 1.00 77.19 413 LYS A CA 1
ATOM 3432 C C . LYS A 1 413 ? -17.193 6.296 33.701 1.00 77.19 413 LYS A C 1
ATOM 3434 O O . LYS A 1 413 ? -17.630 6.707 34.771 1.00 77.19 413 LYS A O 1
ATOM 3439 N N . GLU A 1 414 ? -17.843 6.450 32.549 1.00 76.75 414 GLU A N 1
ATOM 3440 C CA . GLU A 1 414 ? -19.108 7.188 32.426 1.00 76.75 414 GLU A CA 1
ATOM 3441 C C . GLU A 1 414 ? -20.260 6.524 33.186 1.00 76.75 414 GLU A C 1
ATOM 3443 O O . GLU A 1 414 ? -21.091 7.204 33.785 1.00 76.75 414 GLU A O 1
ATOM 3448 N N . ARG A 1 415 ? -20.307 5.187 33.192 1.00 70.88 415 ARG A N 1
ATOM 3449 C CA . ARG A 1 415 ? -21.398 4.426 33.818 1.00 70.88 415 ARG A CA 1
ATOM 3450 C C . ARG A 1 415 ? -21.246 4.260 35.333 1.00 70.88 415 ARG A C 1
ATOM 3452 O O . ARG A 1 415 ? -22.185 3.792 35.970 1.00 70.88 415 ARG A O 1
ATOM 3459 N N . GLY A 1 416 ? -20.101 4.615 35.922 1.00 61.38 416 GLY A N 1
ATOM 3460 C CA . GLY A 1 416 ? -19.894 4.606 37.378 1.00 61.38 416 GLY A CA 1
ATOM 3461 C C . GLY A 1 416 ? -19.959 3.226 38.052 1.00 61.38 416 GLY A C 1
ATOM 3462 O O . GLY A 1 416 ? -20.035 3.144 39.277 1.00 61.38 416 GLY A O 1
ATOM 3463 N N . PHE A 1 417 ? -19.925 2.133 37.286 1.00 57.34 417 PHE A N 1
ATOM 3464 C CA . PHE A 1 417 ? -19.824 0.772 37.812 1.00 57.34 417 PHE A CA 1
ATOM 3465 C C . PHE A 1 417 ? -18.367 0.300 37.714 1.00 57.34 417 PHE A C 1
ATOM 3467 O O . PHE A 1 417 ? -17.726 0.568 36.697 1.00 57.34 417 PHE A O 1
ATOM 3474 N N . PRO A 1 418 ? -17.841 -0.494 38.668 1.00 55.97 418 PRO A N 1
ATOM 3475 C CA . PRO A 1 418 ? -16.718 -1.374 38.374 1.00 55.97 418 PRO A CA 1
ATOM 3476 C C . PRO A 1 418 ? -17.243 -2.425 37.396 1.00 55.97 418 PRO A C 1
ATOM 3478 O O . PRO A 1 418 ? -17.791 -3.460 37.784 1.00 55.97 418 PRO A O 1
ATOM 3481 N N . SER A 1 419 ? -17.240 -2.079 36.112 1.00 56.56 419 SER A N 1
ATOM 3482 C CA . SER A 1 419 ? -17.995 -2.825 35.127 1.00 56.56 419 SER A CA 1
ATOM 3483 C C . SER A 1 419 ? -17.372 -4.209 34.987 1.00 56.56 419 SER A C 1
ATOM 3485 O O . SER A 1 419 ? -16.154 -4.375 34.889 1.00 56.56 419 SER A O 1
ATOM 3487 N N . LYS A 1 420 ? -18.221 -5.243 34.963 1.00 65.31 420 LYS A N 1
ATOM 3488 C CA . LYS A 1 420 ? -17.812 -6.602 34.569 1.00 65.31 420 LYS A CA 1
ATOM 3489 C C . LYS A 1 420 ? -17.003 -6.581 33.259 1.00 65.31 420 LYS A C 1
ATOM 3491 O O . LYS A 1 420 ? -16.176 -7.455 33.052 1.00 65.31 420 LYS A O 1
ATOM 3496 N N . GLU A 1 421 ? -17.217 -5.555 32.434 1.00 66.75 421 GLU A N 1
ATOM 3497 C CA . GLU A 1 421 ? -16.519 -5.260 31.184 1.00 66.75 421 GLU A CA 1
ATOM 3498 C C . GLU A 1 421 ? -15.004 -5.051 31.369 1.00 66.75 421 GLU A C 1
ATOM 3500 O O . GLU A 1 421 ? -14.224 -5.682 30.658 1.00 66.75 421 GLU A O 1
ATOM 3505 N N . LEU A 1 422 ? -14.564 -4.260 32.361 1.00 74.62 422 LEU A N 1
ATOM 3506 C CA . LEU A 1 422 ? -13.132 -4.061 32.646 1.00 74.62 422 LEU A CA 1
ATOM 3507 C C . LEU A 1 422 ? -12.450 -5.339 33.140 1.00 74.62 422 LEU A C 1
ATOM 3509 O O . LEU A 1 422 ? -11.287 -5.581 32.819 1.00 74.62 422 LEU A O 1
ATOM 3513 N N . LYS A 1 423 ? -13.179 -6.204 33.857 1.00 77.31 423 LYS A N 1
ATOM 3514 C CA . LYS A 1 423 ? -12.652 -7.518 34.264 1.00 77.31 423 LYS A CA 1
ATOM 3515 C C . LYS A 1 423 ? -12.325 -8.417 33.071 1.00 77.31 423 LYS A C 1
ATOM 3517 O O . LYS A 1 423 ? -11.514 -9.321 33.219 1.00 77.31 423 LYS A O 1
ATOM 3522 N N . TYR A 1 424 ? -12.900 -8.179 31.889 1.00 74.62 424 TYR A N 1
ATOM 3523 C CA . TYR A 1 424 ? -12.526 -8.927 30.682 1.00 74.62 424 TYR A CA 1
ATOM 3524 C C . TYR A 1 424 ? -11.217 -8.445 30.061 1.00 74.62 424 TYR A C 1
ATOM 3526 O O . TYR A 1 424 ? -10.561 -9.212 29.358 1.00 74.62 424 TYR A O 1
ATOM 3534 N N . LEU A 1 425 ? -10.817 -7.200 30.325 1.00 79.81 425 LEU A N 1
ATOM 3535 C CA . LEU A 1 425 ? -9.547 -6.672 29.841 1.00 79.81 425 LEU A CA 1
ATOM 3536 C C . LEU A 1 425 ? -8.354 -7.208 30.643 1.00 79.81 425 LEU A C 1
ATOM 3538 O O . LEU A 1 425 ? -7.265 -7.329 30.089 1.00 79.81 425 LEU A O 1
ATOM 3542 N N . GLU A 1 426 ? -8.547 -7.591 31.908 1.00 83.56 426 GLU A N 1
ATOM 3543 C CA . GLU A 1 426 ? -7.461 -8.084 32.767 1.00 83.56 426 GLU A CA 1
ATOM 3544 C C . GLU A 1 426 ? -6.782 -9.362 32.229 1.00 83.56 426 GLU A C 1
ATOM 3546 O O . GLU A 1 426 ? -5.562 -9.327 32.024 1.00 83.56 426 GLU A O 1
ATOM 3551 N N . PRO A 1 427 ? -7.502 -10.455 31.895 1.00 83.50 427 PRO A N 1
ATOM 3552 C CA . PRO A 1 427 ? -6.885 -11.636 31.286 1.00 83.50 427 PRO A CA 1
ATOM 3553 C C . PRO A 1 427 ? -6.234 -11.338 29.931 1.00 83.50 427 PRO A C 1
ATOM 3555 O O . PRO A 1 427 ? -5.209 -11.925 29.585 1.00 83.50 427 PRO A O 1
ATOM 3558 N N . ARG A 1 428 ? -6.810 -10.406 29.163 1.00 84.25 428 ARG A N 1
ATOM 3559 C CA . ARG A 1 428 ? -6.282 -9.999 27.860 1.00 84.25 428 ARG A CA 1
ATOM 3560 C C . ARG A 1 428 ? -4.934 -9.297 28.002 1.00 84.25 428 ARG A C 1
ATOM 3562 O O . ARG A 1 428 ? -3.980 -9.710 27.349 1.00 84.25 428 ARG A O 1
ATOM 3569 N N . PHE A 1 429 ? -4.830 -8.291 28.870 1.00 87.75 429 PHE A N 1
ATOM 3570 C CA . PHE A 1 429 ? -3.561 -7.609 29.124 1.00 87.75 429 PHE A CA 1
ATOM 3571 C C . PHE A 1 429 ? -2.523 -8.556 29.719 1.00 87.75 429 PHE A C 1
ATOM 3573 O O . PHE A 1 429 ? -1.375 -8.541 29.281 1.00 87.75 429 PHE A O 1
ATOM 3580 N N . ARG A 1 430 ? -2.930 -9.461 30.619 1.00 86.56 430 ARG A N 1
ATOM 3581 C CA . ARG A 1 430 ? -2.036 -10.505 31.135 1.00 86.56 430 ARG A CA 1
ATOM 3582 C C . ARG A 1 430 ? -1.432 -11.336 29.997 1.00 86.56 430 ARG A C 1
ATOM 3584 O O . ARG A 1 430 ? -0.230 -11.565 30.008 1.00 86.56 430 ARG A O 1
ATOM 3591 N N . ASN A 1 431 ? -2.225 -11.721 28.994 1.00 83.81 431 ASN A N 1
ATOM 3592 C CA . ASN A 1 431 ? -1.732 -12.450 27.820 1.00 83.81 431 ASN A CA 1
ATOM 3593 C C . ASN A 1 431 ? -0.829 -11.596 26.917 1.00 83.81 431 ASN A C 1
ATOM 3595 O O . ASN A 1 431 ? 0.196 -12.089 26.454 1.00 83.81 431 ASN A O 1
ATOM 3599 N N . VAL A 1 432 ? -1.180 -10.325 26.691 1.00 85.19 432 VAL A N 1
ATOM 3600 C CA . VAL A 1 432 ? -0.372 -9.387 25.889 1.00 85.19 432 VAL A CA 1
ATOM 3601 C C . VAL A 1 432 ? 1.027 -9.209 26.489 1.00 85.19 432 VAL A C 1
ATOM 3603 O O . VAL A 1 432 ? 2.010 -9.282 25.762 1.00 85.19 432 VAL A O 1
ATOM 3606 N N . PHE A 1 433 ? 1.137 -9.041 27.810 1.00 85.81 433 PHE A N 1
ATOM 3607 C CA . PHE A 1 433 ? 2.428 -8.851 28.489 1.00 85.81 433 PHE A CA 1
ATOM 3608 C C . PHE A 1 433 ? 3.125 -10.153 28.911 1.00 85.81 433 PHE A C 1
ATOM 3610 O O . PHE A 1 433 ? 4.234 -10.103 29.445 1.00 85.81 433 PHE A O 1
ATOM 3617 N N . ALA A 1 434 ? 2.483 -11.310 28.725 1.00 82.69 434 ALA A N 1
ATOM 3618 C CA . ALA A 1 434 ? 3.104 -12.622 28.913 1.00 82.69 434 ALA A CA 1
ATOM 3619 C C . ALA A 1 434 ? 3.705 -13.188 27.617 1.00 82.69 434 ALA A C 1
ATOM 3621 O O . ALA A 1 434 ? 4.534 -14.091 27.687 1.00 82.69 434 ALA A O 1
ATOM 3622 N N . GLY A 1 435 ? 3.264 -12.705 26.452 1.00 74.19 435 GLY A N 1
ATOM 3623 C CA . GLY A 1 435 ? 3.802 -13.110 25.155 1.00 74.19 435 GLY A CA 1
ATOM 3624 C C . GLY A 1 435 ? 5.081 -12.364 24.769 1.00 74.19 435 GLY A C 1
ATOM 3625 O O . GLY A 1 435 ? 5.439 -11.360 25.377 1.00 74.19 435 GLY A O 1
ATOM 3626 N N . ASP A 1 436 ? 5.718 -12.813 23.686 1.00 70.50 436 ASP A N 1
ATOM 3627 C CA . ASP A 1 436 ? 6.933 -12.201 23.117 1.00 70.50 436 ASP A CA 1
ATOM 3628 C C . ASP A 1 436 ? 6.658 -10.898 22.331 1.00 70.50 436 ASP A C 1
ATOM 3630 O O . ASP A 1 436 ? 7.423 -10.508 21.452 1.00 70.50 436 ASP A O 1
ATOM 3634 N N . THR A 1 437 ? 5.537 -10.225 22.595 1.00 75.12 437 THR A N 1
ATOM 3635 C CA . THR A 1 437 ? 5.134 -9.002 21.889 1.00 75.12 437 THR A CA 1
ATOM 3636 C C . THR A 1 437 ? 5.653 -7.745 22.584 1.00 75.12 437 THR A C 1
ATOM 3638 O O . THR A 1 437 ? 5.620 -7.674 23.809 1.00 75.12 437 THR A O 1
ATOM 3641 N N . ASP A 1 438 ? 6.046 -6.721 21.815 1.00 82.00 438 ASP A N 1
ATOM 3642 C CA . ASP A 1 438 ? 6.460 -5.405 22.338 1.00 82.00 438 ASP A CA 1
ATOM 3643 C C . ASP A 1 438 ? 5.410 -4.317 22.028 1.00 82.00 438 ASP A C 1
ATOM 3645 O O . ASP A 1 438 ? 5.548 -3.555 21.066 1.00 82.00 438 ASP A O 1
ATOM 3649 N N . PRO A 1 439 ? 4.298 -4.259 22.785 1.00 87.38 439 PRO A N 1
ATOM 3650 C CA . PRO A 1 439 ? 3.212 -3.334 22.495 1.00 87.38 439 PRO A CA 1
ATOM 3651 C C . PRO A 1 439 ? 3.642 -1.865 22.680 1.00 87.38 439 PRO A C 1
ATOM 3653 O O . PRO A 1 439 ? 4.448 -1.557 23.566 1.00 87.38 439 PRO A O 1
ATOM 3656 N N . PRO A 1 440 ? 3.065 -0.929 21.901 1.00 88.88 440 PRO A N 1
ATOM 3657 C CA . PRO A 1 440 ? 3.376 0.492 22.015 1.00 88.88 440 PRO A CA 1
ATOM 3658 C C . PRO A 1 440 ? 2.900 1.075 23.350 1.00 88.88 440 PRO A C 1
ATOM 3660 O O . PRO A 1 440 ? 1.978 0.559 23.986 1.00 88.88 440 PRO A O 1
ATOM 3663 N N . ALA A 1 441 ? 3.494 2.201 23.756 1.00 90.06 441 ALA A N 1
ATOM 3664 C CA . ALA A 1 441 ? 3.226 2.863 25.037 1.00 90.06 441 ALA A CA 1
ATOM 3665 C C . ALA A 1 441 ? 1.732 3.135 25.309 1.00 90.06 441 ALA A C 1
ATOM 3667 O O . ALA A 1 441 ? 1.276 3.027 26.444 1.00 90.06 441 ALA A O 1
ATOM 3668 N N . SER A 1 442 ? 0.940 3.418 24.274 1.00 90.38 442 SER A N 1
ATOM 3669 C CA . SER A 1 442 ? -0.506 3.638 24.395 1.00 90.38 442 SER A CA 1
ATOM 3670 C C . SER A 1 442 ? -1.263 2.416 24.944 1.00 90.38 442 SER A C 1
ATOM 3672 O O . SER A 1 442 ? -2.209 2.562 25.720 1.00 90.38 442 SER A O 1
ATOM 3674 N N . VAL A 1 443 ? -0.821 1.202 24.607 1.00 91.38 443 VAL A N 1
ATOM 3675 C CA . VAL A 1 443 ? -1.395 -0.053 25.115 1.00 91.38 443 VAL A CA 1
ATOM 3676 C C . VAL A 1 443 ? -0.988 -0.278 26.571 1.00 91.38 443 VAL A C 1
ATOM 3678 O O . VAL A 1 443 ? -1.833 -0.658 27.383 1.00 91.38 443 VAL A O 1
ATOM 3681 N N . TRP A 1 444 ? 0.265 0.029 26.930 1.00 92.94 444 TRP A N 1
ATOM 3682 C CA . TRP A 1 444 ? 0.715 0.041 28.329 1.00 92.94 444 TRP A CA 1
ATOM 3683 C C . TRP A 1 444 ? -0.123 1.001 29.176 1.00 92.94 444 TRP A C 1
ATOM 3685 O O . TRP A 1 444 ? -0.574 0.629 30.257 1.00 92.94 444 TRP A O 1
ATOM 3695 N N . LYS A 1 445 ? -0.416 2.199 28.656 1.00 92.56 445 LYS A N 1
ATOM 3696 C CA . LYS A 1 445 ? -1.272 3.180 29.332 1.00 92.56 445 LYS A CA 1
ATOM 3697 C C . LYS A 1 445 ? -2.683 2.645 29.581 1.00 92.56 445 LYS A C 1
ATOM 3699 O O . LYS A 1 445 ? -3.182 2.729 30.702 1.00 92.56 445 LYS A O 1
ATOM 3704 N N . ASN A 1 446 ? -3.325 2.050 28.572 1.00 92.69 446 ASN A N 1
ATOM 3705 C CA . ASN A 1 446 ? -4.663 1.465 28.733 1.00 92.69 446 ASN A CA 1
ATOM 3706 C C . ASN A 1 446 ? -4.679 0.302 29.733 1.00 92.69 446 ASN A C 1
ATOM 3708 O O . ASN A 1 446 ? -5.619 0.182 30.524 1.00 92.69 446 ASN A O 1
ATOM 3712 N N . ALA A 1 447 ? -3.633 -0.523 29.740 1.00 92.31 447 ALA A N 1
ATOM 3713 C CA . ALA A 1 447 ? -3.481 -1.593 30.714 1.00 92.31 447 ALA A CA 1
ATOM 3714 C C . ALA A 1 447 ? -3.313 -1.050 32.138 1.00 92.31 447 ALA A C 1
ATOM 3716 O O . ALA A 1 447 ? -4.029 -1.480 33.040 1.00 92.31 447 ALA A O 1
ATOM 3717 N N . GLY A 1 448 ? -2.437 -0.061 32.332 1.00 92.25 448 GLY A N 1
ATOM 3718 C CA . GLY A 1 448 ? -2.215 0.583 33.625 1.00 92.25 448 GLY A CA 1
ATOM 3719 C C . GLY A 1 448 ? -3.497 1.205 34.175 1.00 92.25 448 GLY A C 1
ATOM 3720 O O . GLY A 1 448 ? -3.866 0.943 35.320 1.00 92.25 448 GLY A O 1
ATOM 3721 N N . MET A 1 449 ? -4.237 1.936 33.329 1.00 90.25 449 MET A N 1
ATOM 3722 C CA . MET A 1 449 ? -5.551 2.475 33.689 1.00 90.25 449 MET A CA 1
ATOM 3723 C C . MET A 1 449 ? -6.514 1.358 34.095 1.00 90.25 449 MET A C 1
ATOM 3725 O O . MET A 1 449 ? -7.156 1.456 35.133 1.00 90.25 449 MET A O 1
ATOM 3729 N N . THR A 1 450 ? -6.600 0.281 33.314 1.00 90.00 450 THR A N 1
ATOM 3730 C CA . THR A 1 450 ? -7.499 -0.847 33.602 1.00 90.00 450 THR A CA 1
ATOM 3731 C C . THR A 1 450 ? -7.203 -1.473 34.962 1.00 90.00 450 THR A C 1
ATOM 3733 O O . THR A 1 450 ? -8.116 -1.640 35.769 1.00 90.00 450 THR A O 1
ATOM 3736 N N . TYR A 1 451 ? -5.936 -1.786 35.243 1.00 90.75 451 TYR A N 1
ATOM 3737 C CA . TYR A 1 451 ? -5.547 -2.356 36.530 1.00 90.75 451 TYR A CA 1
ATOM 3738 C C . TYR A 1 451 ? -5.799 -1.389 37.687 1.00 90.75 451 TYR A C 1
ATOM 3740 O O . TYR A 1 451 ? -6.291 -1.819 38.727 1.00 90.75 451 TYR A O 1
ATOM 3748 N N . GLN A 1 452 ? -5.543 -0.092 37.494 1.00 89.12 452 GLN A N 1
ATOM 3749 C CA . GLN A 1 452 ? -5.842 0.931 38.493 1.00 89.12 452 GLN A CA 1
ATOM 3750 C C . GLN A 1 452 ? -7.339 1.010 38.799 1.00 89.12 452 GLN A C 1
ATOM 3752 O O . GLN A 1 452 ? -7.719 0.950 39.963 1.00 89.12 452 GLN A O 1
ATOM 3757 N N . PHE A 1 453 ? -8.196 1.041 37.775 1.00 87.31 453 PHE A N 1
ATOM 3758 C CA . PHE A 1 453 ? -9.649 1.036 37.960 1.00 87.31 453 PHE A CA 1
ATOM 3759 C C . PHE A 1 453 ? -10.137 -0.192 38.736 1.00 87.31 453 PHE A C 1
ATOM 3761 O O . PHE A 1 453 ? -11.004 -0.074 39.601 1.00 87.31 453 PHE A O 1
ATOM 3768 N N . LEU A 1 454 ? -9.590 -1.373 38.442 1.00 86.75 454 LEU A N 1
ATOM 3769 C CA . LEU A 1 454 ? -9.954 -2.608 39.139 1.00 86.75 454 LEU A CA 1
ATOM 3770 C C . LEU A 1 454 ? -9.427 -2.639 40.584 1.00 86.75 454 LEU A C 1
ATOM 3772 O O . LEU A 1 454 ? -10.137 -3.103 41.480 1.00 86.75 454 LEU A O 1
ATOM 3776 N N . ALA A 1 455 ? -8.223 -2.115 40.826 1.00 86.62 455 ALA A N 1
ATOM 3777 C CA . ALA A 1 455 ? -7.645 -1.998 42.162 1.00 86.62 455 ALA A CA 1
ATOM 3778 C C . ALA A 1 455 ? -8.428 -1.001 43.035 1.00 86.62 455 ALA A C 1
ATOM 3780 O O . ALA A 1 455 ? -8.777 -1.334 44.169 1.00 86.62 455 ALA A O 1
ATOM 3781 N N . ASP A 1 456 ? -8.781 0.168 42.490 1.00 84.69 456 ASP A N 1
ATOM 3782 C CA . ASP A 1 456 ? -9.599 1.189 43.160 1.00 84.69 456 ASP A CA 1
ATOM 3783 C C . ASP A 1 456 ? -11.015 0.670 43.472 1.00 84.69 456 ASP A C 1
ATOM 3785 O O . ASP A 1 456 ? -11.617 1.036 44.482 1.00 84.69 456 ASP A O 1
ATOM 3789 N N . ALA A 1 457 ? -11.526 -0.255 42.653 1.00 81.50 457 ALA A N 1
ATOM 3790 C CA . ALA A 1 457 ? -12.779 -0.971 42.888 1.00 81.50 457 ALA A CA 1
ATOM 3791 C C . ALA A 1 457 ? -12.690 -2.091 43.948 1.00 81.50 457 ALA A C 1
ATOM 3793 O O . ALA A 1 457 ? -13.693 -2.758 44.218 1.00 81.50 457 ALA A O 1
ATOM 3794 N N . GLY A 1 458 ? -11.517 -2.312 44.550 1.00 81.69 458 GLY A N 1
ATOM 3795 C CA . GLY A 1 458 ? -11.302 -3.254 45.650 1.00 81.69 458 GLY A CA 1
ATOM 3796 C C . GLY A 1 458 ? -10.553 -4.540 45.285 1.00 81.69 458 GLY A C 1
ATOM 3797 O O . GLY A 1 458 ? -10.338 -5.369 46.172 1.00 81.69 458 GLY A O 1
ATOM 3798 N N . ASP A 1 459 ? -10.116 -4.729 44.034 1.00 83.44 459 ASP A N 1
ATOM 3799 C CA . ASP A 1 459 ? -9.304 -5.889 43.635 1.00 83.44 459 ASP A CA 1
ATOM 3800 C C . ASP A 1 459 ? -7.802 -5.643 43.862 1.00 83.44 459 ASP A C 1
ATOM 3802 O O . ASP A 1 459 ? -6.986 -5.579 42.942 1.00 83.44 459 ASP A O 1
ATOM 3806 N N . LEU A 1 460 ? -7.423 -5.490 45.135 1.00 83.75 460 LEU A N 1
ATOM 3807 C CA . LEU A 1 460 ? -6.053 -5.151 45.549 1.00 83.75 460 LEU A CA 1
ATOM 3808 C C . LEU A 1 460 ? -4.994 -6.188 45.128 1.00 83.75 460 LEU A C 1
ATOM 3810 O O . LEU A 1 460 ? -3.800 -5.907 45.191 1.00 83.75 460 LEU A O 1
ATOM 3814 N N . LYS A 1 461 ? -5.405 -7.382 44.683 1.00 87.38 461 LYS A N 1
ATOM 3815 C CA . LYS A 1 461 ? -4.493 -8.418 44.177 1.00 87.38 461 LYS A CA 1
ATOM 3816 C C . LYS A 1 461 ? -3.825 -8.026 42.862 1.00 87.38 461 LYS A C 1
ATOM 3818 O O . LYS A 1 461 ? -2.803 -8.609 42.534 1.00 87.38 461 LYS A O 1
ATOM 3823 N N . LEU A 1 462 ? -4.392 -7.062 42.135 1.00 87.69 462 LEU A N 1
ATOM 3824 C CA . LEU A 1 462 ? -3.887 -6.591 40.845 1.00 87.69 462 LEU A CA 1
ATOM 3825 C C . LEU A 1 462 ? -2.855 -5.460 40.970 1.00 87.69 462 LEU A C 1
ATOM 3827 O O . LEU A 1 462 ? -2.325 -5.008 39.958 1.00 87.69 462 LEU A O 1
ATOM 3831 N N . VAL A 1 463 ? -2.562 -4.990 42.188 1.00 87.50 463 VAL A N 1
ATOM 3832 C CA . VAL A 1 463 ? -1.592 -3.907 42.422 1.00 87.50 463 VAL A CA 1
ATOM 3833 C C . VAL A 1 463 ? -0.177 -4.249 41.919 1.00 87.50 463 VAL A C 1
ATOM 3835 O O . VAL A 1 463 ? 0.421 -3.379 41.287 1.00 87.50 463 VAL A O 1
ATOM 3838 N N . PRO A 1 464 ? 0.370 -5.470 42.101 1.00 89.19 464 PRO A N 1
ATOM 3839 C CA . PRO A 1 464 ? 1.689 -5.809 41.561 1.00 89.19 464 PRO A CA 1
ATOM 3840 C C . PRO A 1 464 ? 1.743 -5.727 40.027 1.00 89.19 464 PRO A C 1
ATOM 3842 O O . PRO A 1 464 ? 2.665 -5.140 39.461 1.00 89.19 464 PRO A O 1
ATOM 3845 N N . GLU A 1 465 ? 0.730 -6.261 39.346 1.00 89.31 465 GLU A N 1
ATOM 3846 C CA . GLU A 1 465 ? 0.582 -6.193 37.892 1.00 89.31 465 GLU A CA 1
ATOM 3847 C C . GLU A 1 465 ? 0.412 -4.749 37.410 1.00 89.31 465 GLU A C 1
ATOM 3849 O O . GLU A 1 465 ? 1.064 -4.349 36.445 1.00 89.31 465 GLU A O 1
ATOM 3854 N N . MET A 1 466 ? -0.395 -3.949 38.113 1.00 91.19 466 MET A N 1
ATOM 3855 C CA . MET A 1 466 ? -0.540 -2.517 37.854 1.00 91.19 466 MET A CA 1
ATOM 3856 C C . MET A 1 466 ? 0.814 -1.803 37.921 1.00 91.19 466 MET A C 1
ATOM 3858 O O . MET A 1 466 ? 1.147 -1.038 37.017 1.00 91.19 466 MET A O 1
ATOM 3862 N N . THR A 1 467 ? 1.602 -2.053 38.972 1.00 90.81 467 THR A N 1
ATOM 3863 C CA . THR A 1 467 ? 2.925 -1.442 39.136 1.00 90.81 467 THR A CA 1
ATOM 3864 C C . THR A 1 467 ? 3.854 -1.827 37.995 1.00 90.81 467 THR A C 1
ATOM 3866 O O . THR A 1 467 ? 4.424 -0.936 37.373 1.00 90.81 467 THR A O 1
ATOM 3869 N N . LYS A 1 468 ? 3.935 -3.120 37.654 1.00 90.94 468 LYS A N 1
ATOM 3870 C CA . LYS A 1 468 ? 4.760 -3.602 36.538 1.00 90.94 468 LYS A CA 1
ATOM 3871 C C . LYS A 1 468 ? 4.394 -2.915 35.218 1.00 90.94 468 LYS A C 1
ATOM 3873 O O . LYS A 1 468 ? 5.273 -2.530 34.451 1.00 90.94 468 LYS A O 1
ATOM 3878 N N . VAL A 1 469 ? 3.099 -2.768 34.942 1.00 92.69 469 VAL A N 1
ATOM 3879 C CA . VAL A 1 469 ? 2.617 -2.135 33.708 1.00 92.69 469 VAL A CA 1
ATOM 3880 C C . VAL A 1 469 ? 2.907 -0.635 33.693 1.00 92.69 469 VAL A C 1
ATOM 3882 O O . VAL A 1 469 ? 3.342 -0.108 32.672 1.00 92.69 469 VAL A O 1
ATOM 3885 N N . TRP A 1 470 ? 2.732 0.063 34.815 1.00 93.69 470 TRP A N 1
ATOM 3886 C CA . TRP A 1 470 ? 3.078 1.480 34.888 1.00 93.69 470 TRP A CA 1
ATOM 3887 C C . TRP A 1 470 ? 4.583 1.739 34.802 1.00 93.69 470 TRP A C 1
ATOM 3889 O O . TRP A 1 470 ? 4.986 2.703 34.159 1.00 93.69 470 TRP A O 1
ATOM 3899 N N . GLU A 1 471 ? 5.421 0.883 35.383 1.00 91.81 471 GLU A N 1
ATOM 3900 C CA . GLU A 1 471 ? 6.877 0.970 35.219 1.00 91.81 471 GLU A CA 1
ATOM 3901 C C . GLU A 1 471 ? 7.272 0.769 33.746 1.00 91.81 471 GLU A C 1
ATOM 3903 O O . GLU A 1 471 ? 7.965 1.615 33.184 1.00 91.81 471 GLU A O 1
ATOM 3908 N N . GLY A 1 472 ? 6.727 -0.253 33.074 1.00 90.06 472 GLY A N 1
ATOM 3909 C CA . GLY A 1 472 ? 6.970 -0.481 31.644 1.00 90.06 472 GLY A CA 1
ATOM 3910 C C . GLY A 1 472 ? 6.447 0.633 30.725 1.00 90.06 472 GLY A C 1
ATOM 3911 O O . GLY A 1 472 ? 7.028 0.875 29.662 1.00 90.06 472 GLY A O 1
ATOM 3912 N N . TYR A 1 473 ? 5.389 1.346 31.129 1.00 92.75 473 TYR A N 1
ATOM 3913 C CA . TYR A 1 473 ? 4.929 2.567 30.459 1.00 92.75 473 TYR A CA 1
ATOM 3914 C C . TYR A 1 473 ? 5.956 3.701 30.584 1.00 92.75 473 TYR A C 1
ATOM 3916 O O . TYR A 1 473 ? 6.320 4.321 29.586 1.00 92.75 473 TYR A O 1
ATOM 3924 N N . LEU A 1 474 ? 6.462 3.941 31.798 1.00 91.19 474 LEU A N 1
ATOM 3925 C CA . LEU A 1 474 ? 7.433 5.001 32.091 1.00 91.19 474 LEU A CA 1
ATOM 3926 C C . LEU A 1 474 ? 8.806 4.772 31.442 1.00 91.19 474 LEU A C 1
ATOM 3928 O O . LEU A 1 474 ? 9.546 5.730 31.241 1.00 91.19 474 LEU A O 1
ATOM 3932 N N . GLU A 1 475 ? 9.155 3.531 31.103 1.00 90.38 475 GLU A N 1
ATOM 3933 C CA . GLU A 1 475 ? 10.351 3.210 30.309 1.00 90.38 475 GLU A CA 1
ATOM 3934 C C . GLU A 1 475 ? 10.223 3.627 28.835 1.00 90.38 475 GLU A C 1
ATOM 3936 O O . GLU A 1 475 ? 11.231 3.775 28.145 1.00 90.38 475 GLU A O 1
ATOM 3941 N N . ARG A 1 476 ? 8.991 3.803 28.338 1.00 88.38 476 ARG A N 1
ATOM 3942 C CA . ARG A 1 476 ? 8.685 4.034 26.916 1.00 88.38 476 ARG A CA 1
ATOM 3943 C C . ARG A 1 476 ? 8.268 5.466 26.590 1.00 88.38 476 ARG A C 1
ATOM 3945 O O . ARG A 1 476 ? 8.120 5.780 25.412 1.00 88.38 476 ARG A O 1
ATOM 3952 N N . VAL A 1 477 ? 8.049 6.308 27.598 1.00 88.31 477 VAL A N 1
ATOM 3953 C CA . VAL A 1 477 ? 7.523 7.671 27.437 1.00 88.31 477 VAL A CA 1
ATOM 3954 C C . VAL A 1 477 ? 8.376 8.649 28.231 1.00 88.31 477 VAL A C 1
ATOM 3956 O O . VAL A 1 477 ? 8.715 8.395 29.388 1.00 88.31 477 VAL A O 1
ATOM 3959 N N . SER A 1 478 ? 8.725 9.776 27.615 1.00 79.19 478 SER A N 1
ATOM 3960 C CA . SER A 1 478 ? 9.417 10.874 28.292 1.00 79.19 478 SER A CA 1
ATOM 3961 C C . SER A 1 478 ? 8.427 11.850 28.946 1.00 79.19 478 SER A C 1
ATOM 3963 O O . SER A 1 478 ? 7.260 11.926 28.574 1.00 79.19 478 SER A O 1
ATOM 3965 N N . GLU A 1 479 ? 8.870 12.593 29.966 1.00 71.19 479 GLU A N 1
ATOM 3966 C CA . GLU A 1 479 ? 7.992 13.481 30.757 1.00 71.19 479 GLU A CA 1
ATOM 3967 C C . GLU A 1 479 ? 7.327 14.605 29.949 1.00 71.19 479 GLU A C 1
ATOM 3969 O O . GLU A 1 479 ? 6.278 15.098 30.343 1.00 71.19 479 GLU A O 1
ATOM 3974 N N . ASP A 1 480 ? 7.906 14.991 28.816 1.00 74.31 480 ASP A N 1
ATOM 3975 C CA . ASP A 1 480 ? 7.391 15.996 27.883 1.00 74.31 480 ASP A CA 1
ATOM 3976 C C . ASP A 1 480 ? 6.298 15.468 26.936 1.00 74.31 480 ASP A C 1
ATOM 3978 O O . ASP A 1 480 ? 5.678 16.253 26.222 1.00 74.31 480 ASP A O 1
ATOM 3982 N N . GLN A 1 481 ? 6.052 14.155 26.920 1.00 76.56 481 GLN A N 1
ATOM 3983 C CA . GLN A 1 481 ? 5.103 13.519 26.002 1.00 76.56 481 GLN A CA 1
ATOM 3984 C C . GLN A 1 481 ? 3.711 13.289 26.606 1.00 76.56 481 GLN A C 1
ATOM 3986 O O . GLN A 1 481 ? 2.756 13.109 25.850 1.00 76.56 481 GLN A O 1
ATOM 3991 N N . ASP A 1 482 ? 3.573 13.272 27.938 1.00 80.62 482 ASP A N 1
ATOM 3992 C CA . ASP A 1 482 ? 2.293 13.017 28.610 1.00 80.62 482 ASP A CA 1
ATOM 3993 C C . ASP A 1 482 ? 2.224 13.639 30.018 1.00 80.62 482 ASP A C 1
ATOM 3995 O O . ASP A 1 482 ? 2.945 13.242 30.937 1.00 80.62 482 ASP A O 1
ATOM 3999 N N . ASP A 1 483 ? 1.272 14.558 30.208 1.00 84.44 483 ASP A N 1
ATOM 4000 C CA . ASP A 1 483 ? 1.009 15.276 31.465 1.00 84.44 483 ASP A CA 1
ATOM 4001 C C . ASP A 1 483 ? 0.607 14.358 32.638 1.00 84.44 483 ASP A C 1
ATOM 4003 O O . ASP A 1 483 ? 0.577 14.780 33.801 1.00 84.44 483 ASP A O 1
ATOM 4007 N N . GLU A 1 484 ? 0.260 13.097 32.370 1.00 85.38 484 GLU A N 1
ATOM 4008 C CA . GLU A 1 484 ? -0.060 12.113 33.404 1.00 85.38 484 GLU A CA 1
ATOM 4009 C C . GLU A 1 484 ? 1.178 11.431 34.001 1.00 85.38 484 GLU A C 1
ATOM 4011 O O . GLU A 1 484 ? 1.081 10.861 35.093 1.00 85.38 484 GLU A O 1
ATOM 4016 N N . VAL A 1 485 ? 2.356 11.541 33.372 1.00 88.12 485 VAL A N 1
ATOM 4017 C CA . VAL A 1 485 ? 3.601 10.914 33.853 1.00 88.12 485 VAL A CA 1
ATOM 4018 C C . VAL A 1 485 ? 3.935 11.298 35.305 1.00 88.12 485 VAL A C 1
ATOM 4020 O O . VAL A 1 485 ? 4.165 10.389 36.113 1.00 88.12 485 VAL A O 1
ATOM 4023 N N . PRO A 1 486 ? 3.892 12.584 35.719 1.00 88.31 486 PRO A N 1
ATOM 4024 C CA . PRO A 1 486 ? 4.149 12.956 37.111 1.00 88.31 486 PRO A CA 1
ATOM 4025 C C . PRO A 1 486 ? 3.162 12.315 38.097 1.00 88.31 486 PRO A C 1
ATOM 4027 O O . PRO A 1 486 ? 3.553 11.896 39.190 1.00 88.31 486 PRO A O 1
ATOM 4030 N N . LYS A 1 487 ? 1.887 12.188 37.703 1.00 88.75 487 LYS A N 1
ATOM 4031 C CA . LYS A 1 487 ? 0.833 11.581 38.532 1.00 88.75 487 LYS A CA 1
ATOM 4032 C C . LYS A 1 487 ? 1.074 10.083 38.708 1.00 88.75 487 LYS A C 1
ATOM 4034 O O . LYS A 1 487 ? 0.962 9.577 39.823 1.00 88.75 487 LYS A O 1
ATOM 4039 N N . ILE A 1 488 ? 1.468 9.391 37.637 1.00 90.31 488 ILE A N 1
ATOM 4040 C CA . ILE A 1 488 ? 1.797 7.959 37.667 1.00 90.31 488 ILE A CA 1
ATOM 4041 C C . ILE A 1 488 ? 3.021 7.714 38.561 1.00 90.31 488 ILE A C 1
ATOM 4043 O O . ILE A 1 488 ? 2.985 6.839 39.426 1.00 90.31 488 ILE A O 1
ATOM 4047 N N . ARG A 1 489 ? 4.082 8.529 38.443 1.00 89.88 489 ARG A N 1
ATOM 4048 C CA . ARG A 1 489 ? 5.259 8.433 39.331 1.00 89.88 489 ARG A CA 1
ATOM 4049 C C . ARG A 1 489 ? 4.885 8.625 40.804 1.00 89.88 489 ARG A C 1
ATOM 4051 O O . ARG A 1 489 ? 5.361 7.881 41.662 1.00 89.88 489 ARG A O 1
ATOM 4058 N N . GLN A 1 490 ? 4.030 9.604 41.105 1.00 89.88 490 GLN A N 1
ATOM 4059 C CA . GLN A 1 490 ? 3.558 9.851 42.468 1.00 89.88 490 GLN A CA 1
ATOM 4060 C C . GLN A 1 490 ? 2.730 8.677 43.009 1.00 89.88 490 GLN A C 1
ATOM 4062 O O . GLN A 1 490 ? 2.939 8.273 44.154 1.00 89.88 490 GLN A O 1
ATOM 4067 N N . LEU A 1 491 ? 1.842 8.103 42.192 1.00 88.94 491 LEU A N 1
ATOM 4068 C CA . LEU A 1 491 ? 1.062 6.914 42.538 1.00 88.94 491 LEU A CA 1
ATOM 4069 C C . LEU A 1 491 ? 1.978 5.731 42.882 1.00 88.94 491 LEU A C 1
ATOM 4071 O O . LEU A 1 491 ? 1.839 5.135 43.950 1.00 88.94 491 LEU A O 1
ATOM 4075 N N . LEU A 1 492 ? 2.957 5.428 42.024 1.00 89.44 492 LEU A N 1
ATOM 4076 C CA . LEU A 1 492 ? 3.913 4.342 42.260 1.00 89.44 492 LEU A CA 1
ATOM 4077 C C . LEU A 1 492 ? 4.720 4.552 43.545 1.00 89.44 492 LEU A C 1
ATOM 4079 O O . LEU A 1 492 ? 4.896 3.614 44.321 1.00 89.44 492 LEU A O 1
ATOM 4083 N N . LYS A 1 493 ? 5.151 5.789 43.820 1.00 88.50 493 LYS A N 1
ATOM 4084 C CA . LYS A 1 493 ? 5.847 6.132 45.067 1.00 88.50 493 LYS A CA 1
ATOM 4085 C C . LYS A 1 493 ? 4.981 5.849 46.299 1.00 88.50 493 LYS A C 1
ATOM 4087 O O . LYS A 1 493 ? 5.448 5.199 47.230 1.00 88.50 493 LYS A O 1
ATOM 4092 N N . GLN A 1 494 ? 3.716 6.273 46.286 1.00 87.12 494 GLN A N 1
ATOM 4093 C CA . GLN A 1 494 ? 2.783 6.028 47.392 1.00 87.12 494 GLN A CA 1
ATOM 4094 C C . GLN A 1 494 ? 2.517 4.533 47.614 1.00 87.12 494 GLN A C 1
ATOM 4096 O O . GLN A 1 494 ? 2.373 4.093 48.754 1.00 87.12 494 GLN A O 1
ATOM 4101 N N . LEU A 1 495 ? 2.459 3.736 46.544 1.00 85.25 495 LEU A N 1
ATOM 4102 C CA . LEU A 1 495 ? 2.268 2.285 46.636 1.00 85.25 495 LEU A CA 1
ATOM 4103 C C . LEU A 1 495 ? 3.492 1.576 47.230 1.00 85.25 495 LEU A C 1
ATOM 4105 O O . LEU A 1 495 ? 3.324 0.688 48.069 1.00 85.25 495 LEU A O 1
ATOM 4109 N N . LYS A 1 496 ? 4.707 2.008 46.861 1.00 83.75 496 LYS A N 1
ATOM 4110 C CA . LYS A 1 496 ? 5.963 1.522 47.460 1.00 83.75 496 LYS A CA 1
ATOM 4111 C C . LYS A 1 496 ? 6.053 1.882 48.945 1.00 83.75 496 LYS A C 1
ATOM 4113 O O . LYS A 1 496 ? 6.341 1.017 49.765 1.00 83.75 496 LYS A O 1
ATOM 4118 N N . GLU A 1 497 ? 5.707 3.117 49.315 1.00 83.12 497 GLU A N 1
ATOM 4119 C CA . GLU A 1 497 ? 5.664 3.568 50.719 1.00 83.12 497 GLU A CA 1
ATOM 4120 C C . GLU A 1 497 ? 4.659 2.776 51.574 1.00 83.12 497 GLU A C 1
ATOM 4122 O O . GLU A 1 497 ? 4.877 2.579 52.768 1.00 83.12 497 GLU A O 1
ATOM 4127 N N . ARG A 1 498 ? 3.573 2.280 50.967 1.00 77.69 498 ARG A N 1
ATOM 4128 C CA . ARG A 1 498 ? 2.557 1.442 51.627 1.00 77.69 498 ARG A CA 1
ATOM 4129 C C . ARG A 1 498 ? 2.898 -0.055 51.650 1.00 77.69 498 ARG A C 1
ATOM 4131 O O . ARG A 1 498 ? 2.102 -0.831 52.171 1.00 77.69 498 ARG A O 1
ATOM 4138 N N . GLY A 1 499 ? 4.040 -0.473 51.093 1.00 75.00 499 GLY A N 1
ATOM 4139 C CA . GLY A 1 499 ? 4.448 -1.882 51.014 1.00 75.00 499 GLY A CA 1
ATOM 4140 C C . GLY A 1 499 ? 3.590 -2.740 50.076 1.00 75.00 499 GLY A C 1
ATOM 4141 O O . GLY A 1 499 ? 3.573 -3.960 50.209 1.00 75.00 499 GLY A O 1
ATOM 4142 N N . LEU A 1 500 ? 2.853 -2.111 49.154 1.00 68.62 500 LEU A N 1
ATOM 4143 C CA . LEU A 1 500 ? 1.936 -2.780 48.220 1.00 68.62 500 LEU A CA 1
ATOM 4144 C C . LEU A 1 500 ? 2.563 -3.038 46.840 1.00 68.62 500 LEU A C 1
ATOM 4146 O O . LEU A 1 500 ? 1.956 -3.706 46.008 1.00 68.62 500 LEU A O 1
ATOM 4150 N N . ALA A 1 501 ? 3.775 -2.534 46.607 1.00 64.19 501 ALA A N 1
ATOM 4151 C CA . ALA A 1 501 ? 4.571 -2.748 45.404 1.00 64.19 501 ALA A CA 1
ATOM 4152 C C . ALA A 1 501 ? 5.972 -3.254 45.783 1.00 64.19 501 ALA A C 1
ATOM 4154 O O . ALA A 1 501 ? 6.491 -2.897 46.844 1.00 64.19 501 ALA A O 1
ATOM 4155 N N . SER A 1 502 ? 6.583 -4.085 44.930 1.00 55.34 502 SER A N 1
ATOM 4156 C CA . SER A 1 502 ? 7.978 -4.508 45.111 1.00 55.34 502 SER A CA 1
ATOM 4157 C C . SER A 1 502 ? 8.934 -3.297 45.063 1.00 55.34 502 SER A C 1
ATOM 4159 O O . SER A 1 502 ? 8.600 -2.311 44.397 1.00 55.34 502 SER A O 1
ATOM 4161 N N . PRO A 1 503 ? 10.074 -3.342 45.789 1.00 46.12 503 PRO A N 1
ATOM 4162 C CA . PRO A 1 503 ? 11.041 -2.241 45.861 1.00 46.12 503 PRO A CA 1
ATOM 4163 C C . PRO A 1 503 ? 11.441 -1.676 44.495 1.00 46.12 503 PRO A C 1
ATOM 4165 O O . PRO A 1 503 ? 11.766 -2.490 43.606 1.00 46.12 503 PRO A O 1
#

Secondary structure (DSSP, 8-state):
-TTT-TTHHHHHHHHHHHHHHHTHHHHTSHHHHHHHHHHHHHHTGGGGHHHHGGGG--TTSSS---SHHHHHHHHTTGGG-TT-SSSS-----HHHHHHHHHHIIIIIIIHHHHHHHHHHHHHHHH-TTT-TTHHHHHHHHHHHHHHHHHHHHH----TTSHHHHHHHHGGGHHHHHHHHHHHHHHHHHHHTT--HHHHHHHHHHHHHHHHHHHHHHHHHH--TT--HHHHHHHHHHTTSPTTEEEEE-SHHHHHHHHIIIIIS--STTSEEEEGGGGGSTHHHHHHHHTT-S---SSSEE-SS--S-TTEE-HHHHHHT-TTSEEEESPPPHHHHHHHHTTSEEEEETTEEEEE-TT----HHHHHHHHHHHHT-PPPPGGG--TTSHHHHHHHHHHHHHHHHHHHHHHHHHHHTS--HHHHHHHHHHHHHHHSS----HHHHHHHHHHHHHHHHTT-GGGHHHHHHHHHHHHTT--TTT-TTHHHHHHHHHHHHHTT-S--

pLDDT: mean 85.53, std 8.14, range [46.12, 96.69]